Protein AF-A0A969Y039-F1 (afdb_monomer)

Secondary structure (DSSP, 8-state):
-B----BSSSB--SSSSSSB--SHHHHHHHHHHHHT----S---HHHHHHHHHHTS-SS-SS--EEEEEESS---SSS-S-HHHHHHHHHHH-TT--EEEEEEESSSS-HHHHHHHHHHTT--EEEE-TTS-HHHHHHHHHHHHS-EEEEEEEEEETTTT-EEEESSS---EETT-----EEE-S-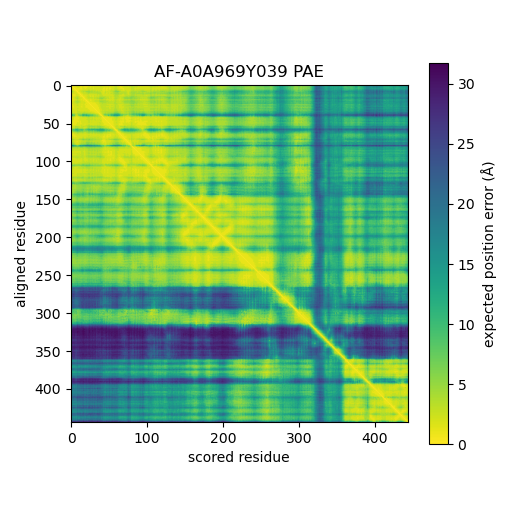-EEEEEEEEEEETTEEEEEEEEEEE-S----GGGTTHHHHHHHHHHHHHHHHHHHH---HHHHHHHHHHHHHHT---TTTGGGT-TTS-TT-HHHHHHHHHHHIIIIIS--SHHHHHHHHHHHHHHHH--S------SPPPS---SS--SB-SSS-B----SHHHHHHT-----TTEEEETTEEEEEETTEEE-GGGTT--TT-GGGTPEEEETTSHHHHHHHHHS-HHHHHHHHTPPTT-EEEEEETTEEEEEEPP-

Sequence (444 aa):
RFNVVPFSSSVHAMFTDPLVAADAEHTARAAELVRQLQAGGGTNIAGALREALSRLPRESKRPAYVVFMTDGLPTAGETTETDKLVKLSTEANAAGARLMALGVGYDVNTRLLDLLSQTHRGLSEYVKPNESLEAKVSGLYAKIRNPIMTDIAVTLEGAGLNRLYPDQIGDLFDGGQIVLVGRYTAGGQFTLRITGTCQGEKRVFEYPVRLDARSDDAGRAYLPRVWAMRRVGWLMDQIALHGENDELTDELVALSKAYGIMTPYTSFLADETVDLGDKEALVVRGRHSVDRGLSAETGWRGQQNAAVRQELRYAARAPSGMYGPMPSTAPEGAGMYGPGNTVIGGLDLDAYESGQGQVVAGVRTIANQTMYRRGNQWFTPDLAEVKADDASANVVTVRQFDDRYFALIRRNNTAFNALLASQQAGEELLVKLEGQVYRILPAE

Mean predicted aligned error: 11.32 Å

Radius of gyration: 25.59 Å; Cα contacts (8 Å, |Δi|>4): 742; chains: 1; bounding box: 65×51×76 Å

Structure (mmCIF, N/CA/C/O backbone):
data_AF-A0A969Y039-F1
#
_entry.id   AF-A0A969Y039-F1
#
loop_
_atom_site.group_PDB
_atom_site.id
_atom_site.type_symbol
_atom_site.label_atom_id
_atom_site.label_alt_id
_atom_site.label_comp_id
_atom_site.label_asym_id
_atom_site.label_entity_id
_atom_site.label_seq_id
_atom_site.pdbx_PDB_ins_code
_atom_site.Cartn_x
_atom_site.Cartn_y
_atom_site.Cartn_z
_atom_site.occupancy
_atom_site.B_iso_or_equiv
_atom_site.auth_seq_id
_atom_site.auth_comp_id
_atom_site.auth_asym_id
_atom_site.auth_atom_id
_atom_site.pdbx_PDB_model_num
ATOM 1 N N . ARG A 1 1 ? -23.558 0.857 15.295 1.00 90.31 1 ARG A N 1
ATOM 2 C CA . ARG A 1 1 ? -23.110 1.065 16.687 1.00 90.31 1 ARG A CA 1
ATOM 3 C C . ARG A 1 1 ? -21.786 1.791 16.628 1.00 90.31 1 ARG A C 1
ATOM 5 O O . ARG A 1 1 ? -21.057 1.528 15.679 1.00 90.31 1 ARG A O 1
ATOM 12 N N . PHE A 1 2 ? -21.499 2.674 17.570 1.00 94.00 2 PHE A N 1
ATOM 13 C CA . PHE A 1 2 ? -20.287 3.486 17.536 1.00 94.00 2 PHE A CA 1
ATOM 14 C C . PHE A 1 2 ? -19.885 3.938 18.942 1.00 94.00 2 PHE A C 1
ATOM 16 O O . PHE A 1 2 ? -20.659 3.795 19.885 1.00 94.00 2 PHE A O 1
ATOM 23 N N . ASN A 1 3 ? -18.677 4.474 19.061 1.00 95.56 3 ASN A N 1
ATOM 24 C CA . ASN A 1 3 ? -18.218 5.286 20.182 1.00 95.56 3 ASN A CA 1
ATOM 25 C C . ASN A 1 3 ? -17.182 6.275 19.625 1.00 95.56 3 ASN A C 1
ATOM 27 O O . ASN A 1 3 ? -16.660 6.064 18.529 1.00 95.56 3 ASN A O 1
ATOM 31 N N . VAL A 1 4 ? -16.909 7.350 20.354 1.00 95.94 4 VAL A N 1
ATOM 32 C CA . VAL A 1 4 ? -15.924 8.367 19.982 1.00 95.94 4 VAL A CA 1
ATOM 33 C C . VAL A 1 4 ? -14.953 8.506 21.144 1.00 95.94 4 VAL A C 1
ATOM 35 O O . VAL A 1 4 ? -15.372 8.654 22.291 1.00 95.94 4 VAL A O 1
ATOM 38 N N . VAL A 1 5 ? -13.659 8.434 20.845 1.00 96.31 5 VAL A N 1
ATOM 39 C CA . VAL A 1 5 ? -12.585 8.526 21.839 1.00 96.31 5 VAL A CA 1
ATOM 40 C C . VAL A 1 5 ? -11.742 9.760 21.519 1.00 96.31 5 VAL A C 1
ATOM 42 O O . VAL A 1 5 ? -10.785 9.654 20.751 1.00 96.31 5 VAL A O 1
ATOM 45 N N . PRO A 1 6 ? -12.102 10.947 22.042 1.00 95.25 6 PRO A N 1
ATOM 46 C CA . PRO A 1 6 ? -11.203 12.089 22.011 1.00 95.25 6 PRO A CA 1
ATOM 47 C C . PRO A 1 6 ? -9.959 11.786 22.850 1.00 95.25 6 PRO A C 1
ATOM 49 O O . PRO A 1 6 ? -10.033 11.135 23.899 1.00 95.25 6 PRO A O 1
ATOM 52 N N . PHE A 1 7 ? -8.812 12.272 22.392 1.00 95.00 7 PHE A N 1
ATOM 53 C CA . PHE A 1 7 ? -7.555 12.085 23.095 1.00 95.00 7 PHE A CA 1
ATOM 54 C C . PHE A 1 7 ? -6.685 13.336 23.028 1.00 95.00 7 PHE A C 1
ATOM 56 O O . PHE A 1 7 ? -6.648 14.040 22.024 1.00 95.00 7 PHE A O 1
ATOM 63 N N . SER A 1 8 ? -5.981 13.578 24.127 1.00 94.12 8 SER A N 1
ATOM 64 C CA . SER A 1 8 ? -4.852 14.496 24.233 1.00 94.12 8 SER A CA 1
ATOM 65 C C . SER A 1 8 ? -3.810 13.858 25.159 1.00 94.12 8 SER A C 1
ATOM 67 O O . SER A 1 8 ? -3.472 12.694 24.959 1.00 94.12 8 SER A O 1
ATOM 69 N N . SER A 1 9 ? -3.343 14.526 26.222 1.00 92.44 9 SER A N 1
ATOM 70 C CA . SER A 1 9 ? -2.638 13.847 27.324 1.00 92.44 9 SER A CA 1
ATOM 71 C C . SER A 1 9 ? -3.539 12.823 28.021 1.00 92.44 9 SER A C 1
ATOM 73 O O . SER A 1 9 ? -3.065 11.792 28.503 1.00 92.44 9 SER A O 1
ATOM 75 N N . SER A 1 10 ? -4.841 13.118 28.072 1.00 90.62 10 SER A N 1
ATOM 76 C CA . SER A 1 10 ? -5.870 12.262 28.657 1.00 90.62 10 SER A CA 1
ATOM 77 C C . SER A 1 10 ? -6.700 11.586 27.569 1.00 90.62 10 SER A C 1
ATOM 79 O O . SER A 1 10 ? -6.850 12.130 26.476 1.00 90.62 10 SER A O 1
ATOM 81 N N . VAL A 1 11 ? -7.236 10.402 27.863 1.00 94.31 11 VAL A N 1
ATOM 82 C CA . VAL A 1 11 ? -7.994 9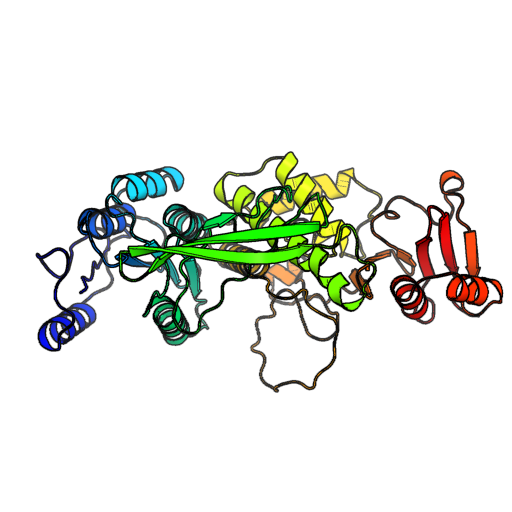.592 26.905 1.00 94.31 11 VAL A CA 1
ATOM 83 C C . VAL A 1 11 ? -9.262 9.109 27.584 1.00 94.31 11 VAL A C 1
ATOM 85 O O . VAL A 1 11 ? -9.184 8.366 28.560 1.00 94.31 11 VAL A O 1
ATOM 88 N N . HIS A 1 12 ? -10.418 9.530 27.075 1.00 90.50 12 HIS A N 1
ATOM 89 C CA . HIS A 1 12 ? -11.710 9.158 27.644 1.00 90.50 12 HIS A CA 1
ATOM 90 C C . HIS A 1 12 ? -12.734 8.954 26.532 1.00 90.50 12 HIS A C 1
ATOM 92 O O . HIS A 1 12 ? -12.980 9.857 25.737 1.00 90.50 12 HIS A O 1
ATOM 98 N N . ALA A 1 13 ? -13.356 7.776 26.487 1.00 94.25 13 ALA A N 1
ATOM 99 C CA . ALA A 1 13 ? -14.477 7.532 25.589 1.00 94.25 13 ALA A CA 1
ATOM 100 C C . ALA A 1 13 ? -15.685 8.408 25.966 1.00 94.25 13 ALA A C 1
ATOM 102 O O . ALA A 1 13 ? -15.996 8.573 27.147 1.00 94.25 13 ALA A O 1
ATOM 103 N N . MET A 1 14 ? -16.398 8.927 24.964 1.00 94.94 14 MET A N 1
ATOM 104 C CA . MET A 1 14 ? -17.589 9.763 25.171 1.00 94.94 14 MET A CA 1
ATOM 105 C C . MET A 1 14 ? -18.755 8.996 25.804 1.00 94.94 14 MET A C 1
ATOM 107 O O . MET A 1 14 ? -19.595 9.589 26.482 1.00 94.94 14 MET A O 1
ATOM 111 N N . PHE A 1 15 ? -18.808 7.680 25.591 1.00 95.69 15 PHE A N 1
ATOM 112 C CA . PHE A 1 15 ? -19.816 6.800 26.172 1.00 95.69 15 PHE A CA 1
ATOM 113 C C . PHE A 1 15 ? -19.171 5.750 27.080 1.00 95.69 15 PHE A C 1
ATOM 115 O O . PHE A 1 15 ? -18.123 5.182 26.757 1.00 95.69 15 PHE A O 1
ATOM 122 N N . THR A 1 16 ? -19.824 5.473 28.212 1.00 91.44 16 THR A N 1
ATOM 123 C CA . THR A 1 16 ? -19.418 4.426 29.161 1.00 91.44 16 THR A CA 1
ATOM 124 C C . THR A 1 16 ? -19.506 3.047 28.529 1.00 91.44 16 THR A C 1
ATOM 126 O O . THR A 1 16 ? -18.562 2.268 28.649 1.00 91.44 16 THR A O 1
ATOM 129 N N . ASP A 1 17 ? -20.593 2.781 27.806 1.00 91.56 17 ASP A N 1
ATOM 130 C CA . ASP A 1 17 ? -20.758 1.539 27.064 1.00 91.56 17 ASP A CA 1
ATOM 131 C C . ASP A 1 17 ? -19.723 1.448 25.939 1.00 91.56 17 ASP A C 1
ATOM 133 O O . ASP A 1 17 ? -19.419 2.457 25.294 1.00 91.56 17 ASP A O 1
ATOM 137 N N . PRO A 1 18 ? -19.186 0.250 25.643 1.00 89.75 18 PRO A N 1
ATOM 138 C CA . PRO A 1 18 ? -18.159 0.115 24.622 1.00 89.75 18 PRO A CA 1
ATOM 139 C C . PRO A 1 18 ? -18.594 0.630 23.249 1.00 89.75 18 PRO A C 1
ATOM 141 O O . PRO A 1 18 ? -17.830 1.328 22.587 1.00 89.75 18 PRO A O 1
ATOM 144 N N . LEU A 1 19 ? -19.835 0.332 22.848 1.00 93.31 19 LEU A N 1
ATOM 145 C CA . LEU A 1 19 ? -20.461 0.837 21.630 1.00 93.31 19 LEU A CA 1
ATOM 146 C C . LEU A 1 19 ? -21.957 1.082 21.864 1.00 93.31 19 LEU A C 1
ATOM 148 O O . LEU A 1 19 ? -22.679 0.154 22.229 1.00 93.31 19 LEU A O 1
ATOM 152 N N . VAL A 1 20 ? -22.433 2.281 21.540 1.00 95.19 20 VAL A N 1
ATOM 153 C CA . VAL A 1 20 ? -23.855 2.659 21.601 1.00 95.19 20 VAL A CA 1
ATOM 154 C C . VAL A 1 20 ? -24.547 2.495 20.245 1.00 95.19 20 VAL A C 1
ATOM 156 O O . VAL A 1 20 ? -23.897 2.285 19.211 1.00 95.19 20 VAL A O 1
ATOM 159 N N . ALA A 1 21 ? -25.880 2.539 20.220 1.00 94.56 21 ALA A N 1
ATOM 160 C CA . ALA A 1 21 ? -26.653 2.539 18.979 1.00 94.56 21 ALA A CA 1
ATOM 161 C C . ALA A 1 21 ? -26.386 3.816 18.157 1.00 94.56 21 ALA A C 1
ATOM 163 O O . ALA A 1 21 ? -26.021 4.852 18.692 1.00 94.56 21 ALA A O 1
ATOM 164 N N . ALA A 1 22 ? -26.520 3.725 16.831 1.00 92.75 22 ALA A N 1
ATOM 165 C CA . ALA A 1 22 ? -26.349 4.870 15.928 1.00 92.75 22 ALA A CA 1
ATOM 166 C C . ALA A 1 22 ? -27.712 5.512 15.612 1.00 92.75 22 ALA A C 1
ATOM 168 O O . ALA A 1 22 ? -28.094 5.617 14.450 1.00 92.75 22 ALA A O 1
ATOM 169 N N . ASP A 1 23 ? -28.475 5.834 16.655 1.00 96.38 23 ASP A N 1
ATOM 170 C CA . ASP A 1 23 ? -29.781 6.494 16.562 1.00 96.38 23 ASP A CA 1
ATOM 171 C C . ASP A 1 23 ? -29.649 8.024 16.682 1.00 96.38 23 ASP A C 1
ATOM 173 O O . ASP A 1 23 ? -28.561 8.556 16.921 1.00 96.38 23 ASP A O 1
ATOM 177 N N . ALA A 1 24 ? -30.757 8.741 16.478 1.00 97.12 24 ALA A N 1
ATOM 178 C CA . ALA A 1 24 ? -30.785 10.204 16.477 1.00 97.12 24 ALA A CA 1
ATOM 179 C C . ALA A 1 24 ? -30.342 10.816 17.820 1.00 97.12 24 ALA A C 1
ATOM 181 O O . ALA A 1 24 ? -29.720 11.874 17.832 1.00 97.12 24 ALA A O 1
ATOM 182 N N . GLU A 1 25 ? -30.619 10.146 18.940 1.00 96.75 25 GLU A N 1
ATOM 183 C CA . GLU A 1 25 ? -30.270 10.631 20.276 1.00 96.75 25 GLU A CA 1
ATOM 184 C C . GLU A 1 25 ? -28.758 10.547 20.515 1.00 96.75 25 GLU A C 1
ATOM 186 O O . GLU A 1 25 ? -28.108 11.558 20.801 1.00 96.75 25 GLU A O 1
ATOM 191 N N . HIS A 1 26 ? -28.170 9.361 20.335 1.00 97.25 26 HIS A N 1
ATOM 192 C CA . HIS A 1 26 ? -26.740 9.149 20.554 1.00 97.25 26 HIS A CA 1
ATOM 193 C C . HIS A 1 26 ? -25.890 9.940 19.557 1.00 97.25 26 HIS A C 1
ATOM 195 O O . HIS A 1 26 ? -24.839 10.467 19.927 1.00 97.25 26 HIS A O 1
ATOM 201 N N . THR A 1 27 ? -26.338 10.060 18.302 1.00 96.44 27 THR A N 1
ATOM 202 C CA . THR A 1 27 ? -25.623 10.844 17.280 1.00 96.44 27 THR A CA 1
ATOM 203 C C . THR A 1 27 ? -25.664 12.342 17.573 1.00 96.44 27 THR A C 1
ATOM 205 O O . THR A 1 27 ? -24.618 12.989 17.505 1.00 96.44 27 THR A O 1
ATOM 208 N N . ALA A 1 28 ? -26.814 12.893 17.978 1.00 96.81 28 ALA A N 1
ATOM 209 C CA . ALA A 1 28 ? -26.915 14.293 18.387 1.00 96.81 28 ALA A CA 1
ATOM 210 C C . ALA A 1 28 ? -26.047 14.591 19.619 1.00 96.81 28 ALA A C 1
ATOM 212 O O . ALA A 1 28 ? -25.330 15.593 19.642 1.00 96.81 28 ALA A O 1
ATOM 213 N N . ARG A 1 29 ? -26.047 13.690 20.612 1.00 96.38 29 ARG A N 1
ATOM 214 C CA . ARG A 1 29 ? -25.214 13.818 21.814 1.00 96.38 29 ARG A CA 1
ATOM 215 C C . ARG A 1 29 ? -23.721 13.774 21.491 1.00 96.38 29 ARG A C 1
ATOM 217 O O . ARG A 1 29 ? -22.973 14.604 21.997 1.00 96.38 29 ARG A O 1
ATOM 224 N N . ALA A 1 30 ? -23.285 12.844 20.642 1.00 96.12 30 ALA A N 1
ATOM 225 C CA . ALA A 1 30 ? -21.892 12.775 20.207 1.00 96.12 30 ALA A CA 1
ATOM 226 C C . ALA A 1 30 ? -21.472 14.043 19.448 1.00 96.12 30 ALA A C 1
ATOM 228 O O . ALA A 1 30 ? -20.405 14.584 19.717 1.00 96.12 30 ALA A O 1
ATOM 229 N N . ALA A 1 31 ? -22.318 14.552 18.545 1.00 95.94 31 ALA A N 1
ATOM 230 C CA . ALA A 1 31 ? -22.035 15.779 17.803 1.00 95.94 31 ALA A CA 1
ATOM 231 C C . ALA A 1 31 ? -21.883 16.995 18.730 1.00 95.94 31 ALA A C 1
ATOM 233 O O . ALA A 1 31 ? -20.992 17.813 18.520 1.00 95.94 31 ALA A O 1
ATOM 234 N N . GLU A 1 32 ? -22.717 17.101 19.766 1.00 95.81 32 GLU A N 1
ATOM 235 C CA . GLU A 1 32 ? -22.596 18.169 20.759 1.00 95.81 32 GLU A CA 1
ATOM 236 C C . GLU A 1 32 ? -21.299 18.060 21.567 1.00 95.81 32 GLU A C 1
ATOM 238 O O . GLU A 1 32 ? -20.577 19.044 21.697 1.00 95.81 32 GLU A O 1
ATOM 243 N N . LEU A 1 33 ? -20.942 16.856 22.026 1.00 93.62 33 LEU A N 1
ATOM 244 C CA . LEU A 1 33 ? -19.671 16.628 22.720 1.00 93.62 33 LEU A CA 1
ATOM 245 C C . LEU A 1 33 ? -18.465 16.966 21.836 1.00 93.62 33 LEU A C 1
ATOM 247 O O . LEU A 1 33 ? -17.505 17.553 22.323 1.00 93.62 33 LEU A O 1
ATOM 251 N N . VAL A 1 34 ? -18.521 16.647 20.538 1.00 94.19 34 VAL A N 1
ATOM 252 C CA . VAL A 1 34 ? -17.470 17.008 19.574 1.00 94.19 34 VAL A CA 1
ATOM 253 C C . VAL A 1 34 ? -17.330 18.528 19.438 1.00 94.19 34 VAL A C 1
ATOM 255 O O . VAL A 1 34 ? -16.206 19.020 19.433 1.00 94.19 34 VAL A O 1
ATOM 258 N N . ARG A 1 35 ? -18.433 19.292 19.382 1.00 94.31 35 ARG A N 1
ATOM 259 C CA . ARG A 1 35 ? -18.383 20.771 19.310 1.00 94.31 35 ARG A CA 1
ATOM 260 C C . ARG A 1 35 ? -17.750 21.414 20.543 1.00 94.31 35 ARG A C 1
ATOM 262 O O . ARG A 1 35 ? -17.242 22.526 20.451 1.00 94.31 35 ARG A O 1
ATOM 269 N N . GLN A 1 36 ? -17.813 20.734 21.682 1.00 93.12 36 GLN A N 1
ATOM 270 C CA . GLN A 1 36 ? -17.261 21.206 22.950 1.00 93.12 36 GLN A CA 1
ATOM 271 C C . GLN A 1 36 ? -15.791 20.811 23.147 1.00 93.12 36 GLN A C 1
ATOM 273 O O . GLN A 1 36 ? -15.183 21.233 24.131 1.00 93.12 36 GLN A O 1
ATOM 278 N N . LEU A 1 37 ? -15.206 20.016 22.241 1.00 91.62 37 LEU A N 1
ATOM 279 C CA . LEU A 1 37 ? -13.791 19.667 22.316 1.00 91.62 37 LEU A CA 1
ATOM 280 C C . LEU A 1 37 ? -12.934 20.924 22.165 1.00 91.62 37 LEU A C 1
ATOM 282 O O . LEU A 1 37 ? -13.084 21.701 21.224 1.00 91.62 37 LEU A O 1
ATOM 286 N N . GLN A 1 38 ? -12.004 21.094 23.098 1.00 87.56 38 GLN A N 1
ATOM 287 C CA . GLN A 1 38 ? -11.005 22.152 23.062 1.00 87.56 38 GLN A CA 1
ATOM 288 C C . GLN A 1 38 ? -9.629 21.532 22.858 1.00 87.56 38 GLN A C 1
ATOM 290 O O . GLN A 1 38 ? -9.290 20.530 23.491 1.00 87.56 38 GLN A O 1
ATOM 295 N N . ALA A 1 39 ? -8.838 22.138 21.976 1.00 85.44 39 ALA A N 1
ATOM 296 C CA . ALA A 1 39 ? -7.453 21.741 21.783 1.00 85.44 39 ALA A CA 1
ATOM 297 C C . ALA A 1 39 ? -6.634 22.071 23.043 1.00 85.44 39 ALA A C 1
ATOM 299 O O . ALA A 1 39 ? -6.708 23.182 23.569 1.00 85.44 39 ALA A O 1
ATOM 300 N N . GLY A 1 40 ? -5.851 21.106 23.526 1.00 82.38 40 GLY A N 1
ATOM 301 C CA . GLY A 1 40 ? -4.974 21.292 24.680 1.00 82.38 40 GLY A CA 1
ATOM 302 C C . GLY A 1 40 ? -4.392 19.982 25.213 1.00 82.38 40 GLY A C 1
ATOM 303 O O . GLY A 1 40 ? -4.996 18.918 25.084 1.00 82.38 40 GLY A O 1
ATOM 304 N N . GLY A 1 41 ? -3.222 20.070 25.848 1.00 89.00 41 GLY A N 1
ATOM 305 C CA . GLY A 1 41 ? -2.442 18.911 26.297 1.00 89.00 41 GLY A CA 1
ATOM 306 C C . GLY A 1 41 ? -1.465 18.405 25.229 1.00 89.00 41 GLY A C 1
ATOM 307 O O . GLY A 1 41 ? -1.140 19.125 24.292 1.00 89.00 41 GLY A O 1
ATOM 308 N N . GLY A 1 42 ? -0.965 17.183 25.414 1.00 92.69 42 GLY A N 1
ATOM 309 C CA . GLY A 1 42 ? -0.144 16.459 24.441 1.00 92.69 42 GLY A CA 1
ATOM 310 C C . GLY A 1 42 ? -0.970 15.477 23.612 1.00 92.69 42 GLY A C 1
ATOM 311 O O . GLY A 1 42 ? -2.191 15.565 23.566 1.00 92.69 42 GLY A O 1
ATOM 312 N N . THR A 1 43 ? -0.303 14.496 23.013 1.00 94.06 43 THR A N 1
ATOM 313 C CA . THR A 1 43 ? -0.887 13.553 22.050 1.00 94.06 43 THR A CA 1
ATOM 314 C C . THR A 1 43 ? -0.606 12.122 22.506 1.00 94.06 43 THR A C 1
ATOM 316 O O . THR A 1 43 ? 0.474 11.583 22.259 1.00 94.06 43 THR A O 1
ATOM 319 N N . ASN A 1 44 ? -1.555 11.497 23.209 1.00 95.69 44 ASN A N 1
ATOM 320 C CA . ASN A 1 44 ? -1.418 10.144 23.757 1.00 95.69 44 ASN A CA 1
ATOM 321 C C . ASN A 1 44 ? -1.987 9.074 22.815 1.00 95.69 44 ASN A C 1
ATOM 323 O O . ASN A 1 44 ? -3.043 8.488 23.071 1.00 95.69 44 ASN A O 1
ATOM 327 N N . ILE A 1 45 ? -1.264 8.810 21.723 1.00 96.19 45 ILE A N 1
ATOM 328 C CA . ILE A 1 45 ? -1.658 7.825 20.700 1.00 96.19 45 ILE A CA 1
ATOM 329 C C . ILE A 1 45 ? -1.797 6.421 21.307 1.00 96.19 45 ILE A C 1
ATOM 331 O O . ILE A 1 45 ? -2.790 5.739 21.062 1.00 96.19 45 ILE A O 1
ATOM 335 N N . ALA A 1 46 ? -0.843 5.998 22.143 1.00 95.44 46 ALA A N 1
ATOM 336 C CA . ALA A 1 46 ? -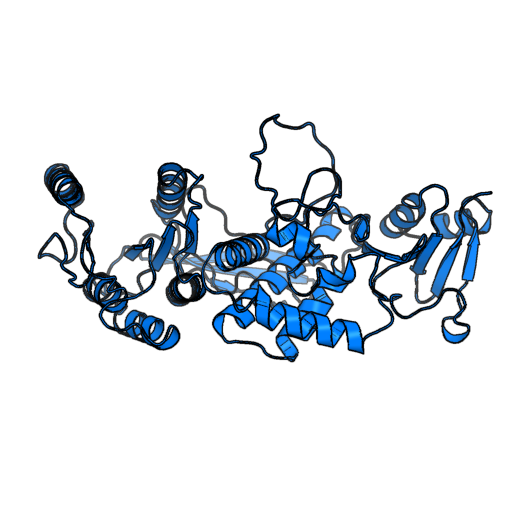0.865 4.680 22.783 1.00 95.44 46 ALA A CA 1
ATOM 337 C C . ALA A 1 46 ? -2.138 4.462 23.610 1.00 95.44 46 ALA A C 1
ATOM 339 O O . ALA A 1 46 ? -2.803 3.429 23.503 1.00 95.44 46 ALA A O 1
ATOM 340 N N . GLY A 1 47 ? -2.483 5.457 24.432 1.00 96.00 47 GLY A N 1
ATOM 341 C CA . GLY A 1 47 ? -3.684 5.446 25.253 1.00 96.00 47 GLY A CA 1
ATOM 342 C C . GLY A 1 47 ? -4.948 5.419 24.402 1.00 96.00 47 GLY A C 1
ATOM 343 O O . GLY A 1 47 ? -5.830 4.611 24.681 1.00 96.00 47 GLY A O 1
ATOM 344 N N . ALA A 1 48 ? -5.009 6.241 23.349 1.00 96.50 48 ALA A N 1
ATOM 345 C CA . ALA A 1 48 ? -6.146 6.317 22.432 1.00 96.50 48 ALA A CA 1
ATOM 346 C C . ALA A 1 48 ? -6.412 4.980 21.734 1.00 96.50 48 ALA A C 1
ATOM 348 O O . ALA A 1 48 ? -7.538 4.481 21.754 1.00 96.50 48 ALA A O 1
ATOM 349 N N . LEU A 1 49 ? -5.365 4.362 21.181 1.00 96.81 49 LEU A N 1
ATOM 350 C CA . LEU A 1 49 ? -5.458 3.062 20.522 1.00 96.81 49 LEU A CA 1
ATOM 351 C C . LEU A 1 49 ? -5.878 1.969 21.500 1.00 96.81 49 LEU A C 1
ATOM 353 O O . LEU A 1 49 ? -6.779 1.191 21.195 1.00 96.81 49 LEU A O 1
ATOM 357 N N . ARG A 1 50 ? -5.278 1.929 22.695 1.00 96.25 50 ARG A N 1
ATOM 358 C CA . ARG A 1 50 ? -5.652 0.959 23.729 1.00 96.25 50 ARG A CA 1
ATOM 359 C C . ARG A 1 50 ? -7.114 1.112 24.141 1.00 96.25 50 ARG A C 1
ATOM 361 O O . ARG A 1 50 ? -7.820 0.109 24.211 1.00 96.25 50 ARG A O 1
ATOM 368 N N . GLU A 1 51 ? -7.570 2.335 24.395 1.00 96.31 51 GLU A N 1
ATOM 369 C CA . GLU A 1 51 ? -8.953 2.619 24.793 1.00 96.31 51 GLU A CA 1
ATOM 370 C C . GLU A 1 51 ? -9.945 2.223 23.692 1.00 96.31 51 GLU A C 1
ATOM 372 O O . GLU A 1 51 ? -10.938 1.551 23.963 1.00 96.31 51 GLU A O 1
ATOM 377 N N . ALA A 1 52 ? -9.657 2.580 22.438 1.00 96.25 52 ALA A N 1
ATOM 378 C CA . ALA A 1 52 ? -10.521 2.259 21.309 1.00 96.25 52 ALA A CA 1
ATOM 379 C C . ALA A 1 52 ? -10.570 0.750 21.016 1.00 96.25 52 ALA A C 1
ATOM 381 O O . ALA A 1 52 ? -11.653 0.202 20.823 1.00 96.25 52 ALA A O 1
ATOM 382 N N . LEU A 1 53 ? -9.419 0.069 20.988 1.00 96.12 53 LEU A N 1
ATOM 383 C CA . LEU A 1 53 ? -9.316 -1.333 20.566 1.00 96.12 53 LEU A CA 1
ATOM 384 C C . LEU A 1 53 ? -9.789 -2.311 21.647 1.00 96.12 53 LEU A C 1
ATOM 386 O O . LEU A 1 53 ? -10.534 -3.242 21.341 1.00 96.12 53 LEU A O 1
ATOM 390 N N . SER A 1 54 ? -9.419 -2.084 22.913 1.00 94.31 54 SER A N 1
ATOM 391 C CA . SER A 1 54 ? -9.742 -3.009 24.014 1.00 94.31 54 SER A CA 1
ATOM 392 C C . SER A 1 54 ? -11.232 -3.059 24.360 1.00 94.31 54 SER A C 1
ATOM 394 O O . SER A 1 54 ? -11.714 -4.054 24.901 1.00 94.31 54 SER A O 1
ATOM 396 N N . ARG A 1 55 ? -11.974 -2.001 24.018 1.00 91.06 55 ARG A N 1
ATOM 397 C CA . ARG A 1 55 ? -13.423 -1.917 24.215 1.00 91.06 55 ARG A CA 1
ATOM 398 C C . ARG A 1 55 ? -14.216 -2.701 23.172 1.00 91.06 55 ARG A C 1
ATOM 400 O O . ARG A 1 55 ? -15.388 -3.001 23.391 1.00 91.06 55 ARG A O 1
ATOM 407 N N . LEU A 1 56 ? -13.630 -3.034 22.026 1.00 93.06 56 LEU A N 1
ATOM 408 C CA . LEU A 1 56 ? -14.384 -3.683 20.959 1.00 93.06 56 LEU A CA 1
ATOM 409 C C . LEU A 1 56 ? -14.768 -5.123 21.345 1.00 93.06 56 LEU A C 1
ATOM 411 O O . LEU A 1 56 ? -13.964 -5.857 21.923 1.00 93.06 56 LEU A O 1
ATOM 415 N N . PRO A 1 57 ? -16.003 -5.557 21.031 1.00 88.69 57 PRO A N 1
ATOM 416 C CA . PRO A 1 57 ? -16.459 -6.898 21.370 1.00 88.69 57 PRO A CA 1
ATOM 417 C C . PRO A 1 57 ? -15.676 -7.948 20.576 1.00 88.69 57 PRO A C 1
ATOM 419 O O . PRO A 1 57 ? -15.616 -7.875 19.350 1.00 88.69 57 PRO A O 1
ATOM 422 N N . ARG A 1 58 ? -15.124 -8.947 21.277 1.00 84.81 58 ARG A N 1
ATOM 423 C CA . ARG A 1 58 ? -14.333 -10.037 20.672 1.00 84.81 58 ARG A CA 1
ATOM 424 C C . ARG A 1 58 ? -15.138 -10.899 19.705 1.00 84.81 58 ARG A C 1
ATOM 426 O O . ARG A 1 58 ? -14.633 -11.296 18.663 1.00 84.81 58 ARG A O 1
ATOM 433 N N . GLU A 1 59 ? -16.394 -11.169 20.043 1.00 79.69 59 GLU A N 1
ATOM 434 C CA . GLU A 1 59 ? -17.291 -11.978 19.224 1.00 79.69 59 GLU A CA 1
ATOM 435 C C . GLU A 1 59 ? -18.372 -11.091 18.614 1.00 79.69 59 GLU A C 1
ATOM 437 O O . GLU A 1 59 ? -19.240 -10.541 19.298 1.00 79.69 59 GLU A O 1
ATOM 442 N N . SER A 1 60 ? -18.307 -10.922 17.297 1.00 80.62 60 SER A N 1
ATOM 443 C CA . SER A 1 60 ? -19.267 -10.128 16.544 1.00 80.62 60 SER A CA 1
ATOM 444 C C . SER A 1 60 ? -19.441 -10.717 15.152 1.00 80.62 60 SER A C 1
ATOM 446 O O . SER A 1 60 ? -18.472 -10.972 14.447 1.00 80.62 60 SER A O 1
ATOM 448 N N . LYS A 1 61 ? -20.697 -10.856 14.708 1.00 79.75 61 LYS A N 1
ATOM 449 C CA . LYS A 1 61 ? -21.014 -11.174 13.301 1.00 79.75 61 LYS A CA 1
ATOM 450 C C . LYS A 1 61 ? -20.660 -10.033 12.343 1.00 79.75 61 LYS A C 1
ATOM 452 O O . LYS A 1 61 ? -20.730 -10.201 11.131 1.00 79.75 61 LYS A O 1
ATOM 457 N N . ARG A 1 62 ? -20.358 -8.848 12.884 1.00 80.31 62 ARG A N 1
ATOM 458 C CA . ARG A 1 62 ? -19.998 -7.655 12.121 1.00 80.31 62 ARG A CA 1
ATOM 459 C C . ARG A 1 62 ? -18.523 -7.328 12.326 1.00 80.31 62 ARG A C 1
ATOM 461 O O . ARG A 1 62 ? -18.102 -7.296 13.487 1.00 80.31 62 ARG A O 1
ATOM 468 N N . PRO A 1 63 ? -17.785 -7.014 11.253 1.00 84.12 63 PRO A N 1
ATOM 469 C CA . PRO A 1 63 ? -16.437 -6.481 11.376 1.00 84.12 63 PRO A CA 1
ATOM 470 C C . PRO A 1 63 ? -16.416 -5.207 12.231 1.00 84.12 63 PRO A C 1
ATOM 472 O O . PRO A 1 63 ? -17.339 -4.391 12.174 1.00 84.12 63 PRO A O 1
ATOM 475 N N . ALA A 1 64 ? -15.359 -5.049 13.026 1.00 90.00 64 ALA A N 1
ATOM 476 C CA . ALA A 1 64 ? -15.096 -3.831 13.778 1.00 90.00 64 ALA A CA 1
ATOM 477 C C . ALA A 1 64 ? -14.068 -2.968 13.037 1.00 90.00 64 ALA A C 1
ATOM 479 O O . ALA A 1 64 ? -13.107 -3.494 12.470 1.00 90.00 64 ALA A O 1
ATOM 480 N N . TYR A 1 65 ? -14.277 -1.654 13.063 1.00 90.25 65 TYR A N 1
ATOM 481 C CA . TYR A 1 65 ? -13.396 -0.661 12.455 1.00 90.25 65 TYR A CA 1
ATOM 482 C C . TYR A 1 65 ? -13.097 0.429 13.481 1.00 90.25 65 TYR A C 1
ATOM 484 O O . TYR A 1 65 ? -14.003 0.908 14.164 1.00 90.25 65 TYR A O 1
ATOM 492 N N . VAL A 1 66 ? -11.835 0.825 13.553 1.00 94.56 66 VAL A N 1
ATOM 493 C CA . VAL A 1 66 ? -11.340 2.000 14.258 1.00 94.56 66 VAL A CA 1
ATOM 494 C C . VAL A 1 66 ? -10.875 2.980 13.195 1.00 94.56 66 VAL A C 1
ATOM 496 O O . VAL A 1 66 ? -9.987 2.664 12.409 1.00 94.56 66 VAL A O 1
ATOM 499 N N . VAL A 1 67 ? -11.486 4.161 13.163 1.00 93.75 67 VAL A N 1
ATOM 500 C CA . VAL A 1 67 ? -10.977 5.290 12.382 1.00 93.75 67 VAL A CA 1
ATOM 501 C C . VAL A 1 67 ? -10.147 6.134 13.338 1.00 93.75 67 VAL A C 1
ATOM 503 O O . VAL A 1 67 ? -10.686 6.723 14.273 1.00 93.75 67 VAL A O 1
ATOM 506 N N . PHE A 1 68 ? -8.835 6.117 13.145 1.00 95.62 68 PHE A N 1
ATOM 507 C CA . PHE A 1 68 ? -7.871 6.847 13.952 1.00 95.62 68 PHE A CA 1
ATOM 508 C C . PHE A 1 68 ? -7.438 8.101 13.198 1.00 95.62 68 PHE A C 1
ATOM 510 O O . PHE A 1 68 ? -7.017 8.004 12.051 1.00 95.62 68 PHE A O 1
ATOM 517 N N . MET A 1 69 ? -7.534 9.268 13.830 1.00 94.38 69 MET A N 1
ATOM 518 C CA . MET A 1 69 ? -7.171 10.547 13.223 1.00 94.38 69 MET A CA 1
ATOM 519 C C . MET A 1 69 ? -6.204 11.292 14.137 1.00 94.38 69 MET A C 1
ATOM 521 O O . MET A 1 69 ? -6.444 11.367 15.341 1.00 94.38 69 MET A O 1
ATOM 525 N N . THR A 1 70 ? -5.125 11.828 13.568 1.00 93.81 70 THR A N 1
ATOM 526 C CA . THR A 1 70 ? -4.137 12.645 14.283 1.00 93.81 70 THR A CA 1
ATOM 527 C C . THR A 1 70 ? -3.555 13.702 13.354 1.00 93.81 70 THR A C 1
ATOM 529 O O . THR A 1 70 ? -3.388 13.459 12.158 1.00 93.81 70 THR A O 1
ATOM 532 N N . ASP A 1 71 ? -3.230 14.860 13.908 1.00 91.31 71 ASP A N 1
ATOM 533 C CA . ASP A 1 71 ? -2.489 15.943 13.259 1.00 91.31 71 ASP A CA 1
ATOM 534 C C . ASP A 1 71 ? -1.059 16.094 13.804 1.00 91.31 71 ASP A C 1
ATOM 536 O O . ASP A 1 71 ? -0.288 16.913 13.314 1.00 91.31 71 ASP A O 1
ATOM 540 N N . GLY A 1 72 ? -0.702 15.289 14.811 1.00 90.00 72 GLY A N 1
ATOM 541 C CA . GLY A 1 72 ? 0.547 15.428 15.548 1.00 90.00 72 GLY A CA 1
ATOM 542 C C . GLY A 1 72 ? 1.278 14.116 15.830 1.00 90.00 72 GLY A C 1
ATOM 543 O O . GLY A 1 72 ? 0.727 13.010 15.741 1.00 90.00 72 GLY A O 1
ATOM 544 N N . LEU A 1 73 ? 2.535 14.274 16.244 1.00 92.06 73 LEU A N 1
ATOM 545 C CA . LEU A 1 73 ? 3.391 13.225 16.796 1.00 92.06 73 LEU A CA 1
ATOM 546 C C . LEU A 1 73 ? 2.930 12.808 18.201 1.00 92.06 73 LEU A C 1
ATOM 548 O O . LEU A 1 73 ? 2.352 13.626 18.922 1.00 92.06 73 LEU A O 1
ATOM 552 N N . PRO A 1 74 ? 3.206 11.564 18.638 1.00 92.38 74 PRO A N 1
ATOM 553 C CA . PRO A 1 74 ? 2.953 11.160 20.015 1.00 92.38 74 PRO A CA 1
ATOM 554 C C . PRO A 1 74 ? 3.833 11.969 20.982 1.00 92.38 74 PRO A C 1
ATOM 556 O O . PRO A 1 74 ? 5.058 11.919 20.916 1.00 92.38 74 PRO A O 1
ATOM 559 N N . THR A 1 75 ? 3.208 12.706 21.902 1.00 93.19 75 THR A N 1
ATOM 560 C CA . THR A 1 75 ? 3.894 13.584 22.877 1.00 93.19 75 THR A CA 1
ATOM 561 C C . THR A 1 75 ? 3.489 13.321 24.329 1.00 93.19 75 THR A C 1
ATOM 563 O O . THR A 1 75 ? 4.037 13.927 25.247 1.00 93.19 75 THR A O 1
ATOM 566 N N . ALA A 1 76 ? 2.557 12.394 24.567 1.00 92.88 76 ALA A N 1
ATOM 567 C CA . ALA A 1 76 ? 2.161 11.947 25.897 1.00 92.88 76 ALA A CA 1
ATOM 568 C C . ALA A 1 76 ? 1.995 10.419 25.931 1.00 92.88 76 ALA A C 1
ATOM 570 O O . ALA A 1 76 ? 1.678 9.798 24.921 1.00 92.88 76 ALA A O 1
ATOM 571 N N . GLY A 1 77 ? 2.169 9.806 27.104 1.00 90.88 77 GLY A N 1
ATOM 572 C CA . GLY A 1 77 ? 2.153 8.346 27.228 1.00 90.88 77 GLY A CA 1
ATOM 573 C C . GLY A 1 77 ? 3.423 7.713 26.655 1.00 90.88 77 GLY A C 1
ATOM 574 O O . GLY A 1 77 ? 4.522 8.147 26.984 1.00 90.88 77 GLY A O 1
ATOM 575 N N . GLU A 1 78 ? 3.272 6.674 25.832 1.00 91.56 78 GLU A N 1
ATOM 576 C CA . GLU A 1 78 ? 4.393 6.095 25.083 1.00 91.56 78 GLU A CA 1
ATOM 577 C C . GLU A 1 78 ? 4.679 6.952 23.843 1.00 91.56 78 GLU A C 1
ATOM 579 O O . GLU A 1 78 ? 3.799 7.137 23.002 1.00 91.56 78 GLU A O 1
ATOM 584 N N . THR A 1 79 ? 5.902 7.470 23.745 1.00 86.81 79 THR A N 1
ATOM 585 C CA . THR A 1 79 ? 6.319 8.435 22.713 1.00 86.81 79 THR A CA 1
ATOM 586 C C . THR A 1 79 ? 7.603 8.033 21.995 1.00 86.81 79 THR A C 1
ATOM 588 O O . THR A 1 79 ? 7.984 8.693 21.033 1.00 86.81 79 THR A O 1
ATOM 591 N N . THR A 1 80 ? 8.289 6.986 22.464 1.00 70.44 80 THR A N 1
ATOM 592 C CA . THR A 1 80 ? 9.696 6.752 22.119 1.00 70.44 80 THR A CA 1
ATOM 593 C C . THR A 1 80 ? 9.918 5.762 20.983 1.00 70.44 80 THR A C 1
ATOM 595 O O . THR A 1 80 ? 10.838 5.971 20.199 1.00 70.44 80 THR A O 1
ATOM 598 N N . GLU A 1 81 ? 9.087 4.723 20.843 1.00 79.88 81 GLU A N 1
ATOM 599 C CA . GLU A 1 81 ? 9.300 3.690 19.818 1.00 79.88 81 GLU A CA 1
ATOM 600 C C . GLU A 1 81 ? 8.026 3.322 19.051 1.00 79.88 81 GLU A C 1
ATOM 602 O O . GLU A 1 81 ? 7.054 2.805 19.611 1.00 79.88 81 GLU A O 1
ATOM 607 N N . THR A 1 82 ? 8.070 3.520 17.732 1.00 85.00 82 THR A N 1
ATOM 608 C CA . THR A 1 82 ? 7.005 3.151 16.793 1.00 85.00 82 THR A CA 1
ATOM 609 C C . THR A 1 82 ? 6.615 1.675 16.915 1.00 85.00 82 THR A C 1
ATOM 611 O O . THR A 1 82 ? 5.433 1.356 17.046 1.00 85.00 82 THR A O 1
ATOM 614 N N . ASP A 1 83 ? 7.591 0.766 16.961 1.00 85.62 83 ASP A N 1
ATOM 615 C CA . ASP A 1 83 ? 7.334 -0.679 17.037 1.00 85.62 83 ASP A CA 1
ATOM 616 C C . ASP A 1 83 ? 6.668 -1.081 18.359 1.00 85.62 83 ASP A C 1
ATOM 618 O O . ASP A 1 83 ? 5.801 -1.959 18.402 1.00 85.62 83 ASP A O 1
ATOM 622 N N . LYS A 1 84 ? 6.997 -0.378 19.447 1.00 89.75 84 LYS A N 1
ATOM 623 C CA . LYS A 1 84 ? 6.356 -0.567 20.748 1.00 89.75 84 LYS A CA 1
ATOM 624 C C . LYS A 1 84 ? 4.902 -0.095 20.735 1.00 89.75 84 LYS A C 1
ATOM 626 O O . LYS A 1 84 ? 4.039 -0.806 21.248 1.00 89.75 84 LYS A O 1
ATOM 631 N N . LEU A 1 85 ? 4.604 1.051 20.118 1.00 92.38 85 LEU A N 1
ATOM 632 C CA . LEU A 1 85 ? 3.229 1.537 19.927 1.00 92.38 85 LEU A CA 1
ATOM 633 C C . LEU A 1 85 ? 2.383 0.544 19.122 1.00 92.38 85 LEU A C 1
ATOM 635 O O . LEU A 1 85 ? 1.256 0.224 19.509 1.00 92.38 85 LEU A O 1
ATOM 639 N N . VAL A 1 86 ? 2.945 0.016 18.035 1.00 91.69 86 VAL A N 1
ATOM 640 C CA . VAL A 1 86 ? 2.291 -0.995 17.197 1.00 91.69 86 VAL A CA 1
ATOM 641 C C . VAL A 1 86 ? 2.044 -2.266 18.003 1.00 91.69 86 VAL A C 1
ATOM 643 O O . VAL A 1 86 ? 0.911 -2.745 18.040 1.00 91.69 86 VAL A O 1
ATOM 646 N N . LYS A 1 87 ? 3.041 -2.765 18.741 1.00 92.44 87 LYS A N 1
ATOM 647 C CA . LYS A 1 87 ? 2.885 -3.927 19.625 1.00 92.44 87 LYS A CA 1
ATOM 648 C C . LYS A 1 87 ? 1.766 -3.731 20.653 1.00 92.44 87 LYS A C 1
ATOM 650 O O . LYS A 1 87 ? 0.901 -4.597 20.772 1.00 92.44 87 LYS A O 1
ATOM 655 N N . LEU A 1 88 ? 1.735 -2.588 21.340 1.00 93.88 88 LEU A N 1
ATOM 656 C CA . LEU A 1 88 ? 0.682 -2.258 22.309 1.00 93.88 88 LEU A CA 1
ATOM 657 C C . LEU A 1 88 ? -0.708 -2.237 21.658 1.00 93.88 88 LEU A C 1
ATOM 659 O O . LEU A 1 88 ? -1.682 -2.707 22.246 1.00 93.88 88 LEU A O 1
ATOM 663 N N . SER A 1 89 ? -0.810 -1.725 20.429 1.00 95.62 89 SER A N 1
ATOM 664 C CA . SER A 1 89 ? -2.069 -1.741 19.680 1.00 95.62 89 SER A CA 1
ATOM 665 C C . SER A 1 89 ? -2.512 -3.168 19.319 1.00 95.62 89 SER A C 1
ATOM 667 O O . SER A 1 89 ? -3.693 -3.489 19.432 1.00 95.62 89 SER A O 1
ATOM 669 N N . THR A 1 90 ? -1.578 -4.053 18.960 1.00 94.69 90 THR A N 1
ATOM 670 C CA . THR A 1 90 ? -1.838 -5.478 18.692 1.00 94.69 90 THR A CA 1
ATOM 671 C C . THR A 1 90 ? -2.323 -6.209 19.934 1.00 94.69 90 THR A C 1
ATOM 673 O O . THR A 1 90 ? -3.322 -6.920 19.870 1.00 94.69 90 THR A O 1
ATOM 676 N N . GLU A 1 91 ? -1.675 -5.987 21.078 1.00 95.00 91 GLU A N 1
ATOM 677 C CA . GLU A 1 91 ? -2.085 -6.559 22.366 1.00 95.00 91 GLU A CA 1
ATOM 678 C C . GLU A 1 91 ? -3.493 -6.099 22.780 1.00 95.00 91 GLU A C 1
ATOM 680 O O . GLU A 1 91 ? -4.269 -6.880 23.334 1.00 95.00 91 GLU A O 1
ATOM 685 N N . ALA A 1 92 ? -3.858 -4.849 22.471 1.00 95.75 92 ALA A N 1
ATOM 686 C CA . ALA A 1 92 ? -5.190 -4.316 22.745 1.00 95.75 92 ALA A CA 1
ATOM 687 C C . ALA A 1 92 ? -6.271 -4.830 21.773 1.00 95.75 92 ALA A C 1
ATOM 689 O O . ALA A 1 92 ? -7.445 -4.892 22.146 1.00 95.75 92 ALA A O 1
ATOM 690 N N . ASN A 1 93 ? -5.911 -5.207 20.542 1.00 95.62 93 ASN A N 1
ATOM 691 C CA . ASN A 1 93 ? -6.862 -5.556 19.484 1.00 95.62 93 ASN A CA 1
ATOM 692 C C . ASN A 1 93 ? -7.355 -7.012 19.537 1.00 95.62 93 ASN A C 1
ATOM 694 O O . ASN A 1 93 ? -7.290 -7.762 18.561 1.00 95.62 93 ASN A O 1
ATOM 698 N N . ALA A 1 94 ? -7.924 -7.416 20.670 1.00 92.31 94 ALA A N 1
ATOM 699 C CA . ALA A 1 94 ? -8.464 -8.766 20.832 1.00 92.31 94 ALA A CA 1
ATOM 700 C C . ALA A 1 94 ? -9.678 -9.063 19.925 1.00 92.31 94 ALA A C 1
ATOM 702 O O . ALA A 1 94 ? -10.033 -10.224 19.738 1.00 92.31 94 ALA A O 1
ATOM 703 N N . ALA A 1 95 ? -10.330 -8.030 19.383 1.00 91.81 95 ALA A N 1
ATOM 704 C CA . ALA A 1 95 ? -11.472 -8.158 18.479 1.00 91.81 95 ALA A CA 1
ATOM 705 C C . ALA A 1 95 ? -11.077 -8.316 16.999 1.00 91.81 95 ALA A C 1
ATOM 707 O O . ALA A 1 95 ? -11.953 -8.467 16.149 1.00 91.81 95 ALA A O 1
ATOM 708 N N . GLY A 1 96 ? -9.781 -8.238 16.667 1.00 91.19 96 GLY A N 1
ATOM 709 C CA . GLY A 1 96 ? -9.316 -8.265 15.278 1.00 91.19 96 GLY A CA 1
ATOM 710 C C . GLY A 1 96 ? -9.868 -7.106 14.440 1.00 91.19 96 GLY A C 1
ATOM 711 O O . GLY A 1 96 ? -10.102 -7.266 13.239 1.00 91.19 96 GLY A O 1
ATOM 712 N N . ALA A 1 97 ? -10.114 -5.960 15.078 1.00 92.88 97 ALA A N 1
ATOM 713 C CA . ALA A 1 97 ? -10.638 -4.756 14.456 1.00 92.88 97 ALA A CA 1
ATOM 714 C C . ALA A 1 97 ? -9.689 -4.217 13.388 1.00 92.88 97 ALA A C 1
ATOM 716 O O . ALA A 1 97 ? -8.472 -4.373 13.490 1.00 92.88 97 ALA A O 1
ATOM 717 N N . ARG A 1 98 ? -10.255 -3.554 12.382 1.00 91.75 98 ARG A N 1
ATOM 718 C CA . ARG A 1 98 ? -9.476 -2.890 11.342 1.00 91.75 98 ARG A CA 1
ATOM 719 C C . ARG A 1 98 ? -9.163 -1.466 11.724 1.00 91.75 98 ARG A C 1
ATOM 721 O O . ARG A 1 98 ? -10.048 -0.789 12.235 1.00 91.75 98 ARG A O 1
ATOM 728 N N . LEU A 1 99 ? -7.953 -1.002 11.439 1.00 93.62 99 LEU A N 1
ATOM 729 C CA . LEU A 1 99 ? -7.537 0.361 11.759 1.00 93.62 99 LEU A CA 1
ATOM 730 C C . LEU A 1 99 ? -7.341 1.168 10.479 1.00 93.62 99 LEU A C 1
ATOM 732 O O . LEU A 1 99 ? -6.467 0.860 9.677 1.00 93.62 99 LEU A O 1
ATOM 736 N N . MET A 1 100 ? -8.164 2.198 10.301 1.00 90.75 100 MET A N 1
ATOM 737 C CA . MET A 1 100 ? -8.011 3.188 9.239 1.00 90.75 100 MET A CA 1
ATOM 738 C C . MET A 1 100 ? -7.357 4.430 9.839 1.00 90.75 100 MET A C 1
ATOM 740 O O . MET A 1 100 ? -7.973 5.076 10.686 1.00 90.75 100 MET A O 1
ATOM 744 N N . ALA A 1 101 ? -6.125 4.740 9.451 1.00 92.56 101 ALA A N 1
ATOM 745 C CA . ALA A 1 101 ? -5.393 5.894 9.956 1.00 92.56 101 ALA A CA 1
ATOM 746 C C . ALA A 1 101 ? -5.556 7.102 9.024 1.00 92.56 101 ALA A C 1
ATOM 748 O O . ALA A 1 101 ? -5.416 6.980 7.810 1.00 92.56 101 ALA A O 1
ATOM 749 N N . LEU A 1 102 ? -5.811 8.276 9.593 1.00 92.25 102 LEU A N 1
ATOM 750 C CA . LEU A 1 102 ? -5.887 9.544 8.882 1.00 92.25 102 LEU A CA 1
ATOM 751 C C . LEU A 1 102 ? -4.896 10.533 9.503 1.00 92.25 102 LEU A C 1
ATOM 753 O O . LEU A 1 102 ? -5.098 10.996 10.627 1.00 92.25 102 LEU A O 1
ATOM 757 N N . GLY A 1 103 ? -3.820 10.828 8.777 1.00 91.88 103 GLY A N 1
ATOM 758 C CA . GLY A 1 103 ? -2.842 11.845 9.155 1.00 91.88 103 GLY A CA 1
ATOM 759 C C . GLY A 1 103 ? -3.205 13.196 8.545 1.00 91.88 103 GLY A C 1
ATOM 760 O O . GLY A 1 103 ? -3.379 13.285 7.330 1.00 91.88 103 GLY A O 1
ATOM 761 N N . VAL A 1 104 ? -3.328 14.240 9.360 1.00 90.38 104 VAL A N 1
ATOM 762 C CA . VAL A 1 104 ? -3.694 15.588 8.903 1.00 90.38 104 VAL A CA 1
ATOM 763 C C . VAL A 1 104 ? -2.509 16.534 9.061 1.00 90.38 104 VAL A C 1
ATOM 765 O O . VAL A 1 104 ? -1.942 16.655 10.137 1.00 90.38 104 VAL A O 1
ATOM 768 N N . GLY A 1 105 ? -2.143 17.228 7.989 1.00 84.62 105 GLY A N 1
ATOM 769 C CA . GLY A 1 105 ? -0.966 18.089 7.973 1.00 84.62 105 GLY A CA 1
ATOM 770 C C . GLY A 1 105 ? 0.347 17.310 7.873 1.00 84.62 105 GLY A C 1
ATOM 771 O O . GLY A 1 105 ? 0.374 16.121 7.556 1.00 84.62 105 GLY A O 1
ATOM 772 N N . TYR A 1 106 ? 1.449 18.022 8.108 1.00 78.38 106 TYR A N 1
ATOM 773 C CA . TYR A 1 106 ? 2.804 17.489 7.938 1.00 78.38 106 TYR A CA 1
ATOM 774 C C . TYR A 1 106 ? 3.418 16.952 9.237 1.00 78.38 106 TYR A C 1
ATOM 776 O O . TYR A 1 106 ? 4.403 16.219 9.185 1.00 78.38 106 TYR A O 1
ATOM 784 N N . ASP A 1 107 ? 2.833 17.255 10.394 1.00 85.25 107 ASP A N 1
ATOM 785 C CA . ASP A 1 107 ? 3.415 16.952 11.707 1.00 85.25 107 ASP A CA 1
ATOM 786 C C . ASP A 1 107 ? 3.003 15.571 12.245 1.00 85.25 107 ASP A C 1
ATOM 788 O O . ASP A 1 107 ? 2.897 15.347 13.449 1.00 85.25 107 ASP A O 1
ATOM 792 N N . VAL A 1 108 ? 2.804 14.606 11.346 1.00 88.94 108 VAL A N 1
ATOM 793 C CA . VAL A 1 108 ? 2.425 13.225 11.674 1.00 88.94 108 VAL A CA 1
ATOM 794 C C . VAL A 1 108 ? 3.571 12.249 11.417 1.00 88.94 108 VAL A C 1
ATOM 796 O O . VAL A 1 108 ? 4.396 12.460 10.530 1.00 88.94 108 VAL A O 1
ATOM 799 N N . ASN A 1 109 ? 3.606 11.143 12.168 1.00 89.00 109 ASN A N 1
ATOM 800 C CA . ASN A 1 109 ? 4.531 10.041 11.900 1.00 89.00 109 ASN A CA 1
ATOM 801 C C . ASN A 1 109 ? 3.886 9.060 10.909 1.00 89.00 109 ASN A C 1
ATOM 803 O O . ASN A 1 109 ? 3.085 8.206 11.287 1.00 89.00 109 ASN A O 1
ATOM 807 N N . THR A 1 110 ? 4.236 9.194 9.633 1.00 86.88 110 THR A N 1
ATOM 808 C CA . THR A 1 110 ? 3.691 8.377 8.540 1.00 86.88 110 THR A CA 1
ATOM 809 C C . THR A 1 110 ? 4.051 6.897 8.678 1.00 86.88 110 THR A C 1
ATOM 811 O O . THR A 1 110 ? 3.193 6.038 8.488 1.00 86.88 110 THR A O 1
ATOM 814 N N . ARG A 1 111 ? 5.272 6.570 9.122 1.00 86.75 111 ARG A N 1
ATOM 815 C CA . ARG A 1 111 ? 5.682 5.178 9.363 1.00 86.75 111 ARG A CA 1
ATOM 816 C C . ARG A 1 111 ? 4.818 4.516 10.436 1.00 86.75 111 ARG A C 1
ATOM 818 O O . ARG A 1 111 ? 4.366 3.392 10.242 1.00 86.75 111 ARG A O 1
ATOM 825 N N . LEU A 1 112 ? 4.547 5.210 11.541 1.00 91.19 112 LEU A N 1
ATOM 826 C CA . LEU A 1 112 ? 3.662 4.725 12.600 1.00 91.19 112 LEU A CA 1
ATOM 827 C C . LEU A 1 112 ? 2.248 4.471 12.071 1.00 91.19 112 LEU A C 1
ATOM 829 O O . LEU A 1 112 ? 1.689 3.404 12.318 1.00 91.19 112 LEU A O 1
ATOM 833 N N . LEU A 1 113 ? 1.664 5.429 11.348 1.00 92.81 113 LEU A N 1
ATOM 834 C CA . LEU A 1 113 ? 0.301 5.298 10.820 1.00 92.81 113 LEU A CA 1
ATOM 835 C C . LEU A 1 113 ? 0.185 4.171 9.783 1.00 92.81 113 LEU A C 1
ATOM 837 O O . LEU A 1 113 ? -0.808 3.434 9.787 1.00 92.81 113 LEU A O 1
ATOM 841 N N . ASP A 1 114 ? 1.207 3.991 8.948 1.00 88.12 114 ASP A N 1
ATOM 842 C CA . ASP A 1 114 ? 1.283 2.897 7.981 1.00 88.12 114 ASP A CA 1
ATOM 843 C C . ASP A 1 114 ? 1.449 1.537 8.674 1.00 88.12 114 ASP A C 1
ATOM 845 O O . ASP A 1 114 ? 0.705 0.607 8.354 1.00 88.12 114 ASP A O 1
ATOM 849 N N . LEU A 1 115 ? 2.351 1.424 9.663 1.00 89.50 115 LEU A N 1
ATOM 850 C CA . LEU A 1 115 ? 2.532 0.205 10.462 1.00 89.50 115 LEU A CA 1
ATOM 851 C C . LEU A 1 115 ? 1.242 -0.190 11.180 1.00 89.50 115 LEU A C 1
ATOM 853 O O . LEU A 1 115 ? 0.856 -1.358 11.151 1.00 89.50 115 LEU A O 1
ATOM 857 N N . LEU A 1 116 ? 0.556 0.768 11.810 1.00 93.06 116 LEU A N 1
ATOM 858 C CA . LEU A 1 116 ? -0.724 0.526 12.477 1.00 93.06 116 LEU A CA 1
ATOM 859 C C . LEU A 1 116 ? -1.770 0.020 11.480 1.00 93.06 116 LEU A C 1
ATOM 861 O O . LEU A 1 116 ? -2.431 -0.988 11.727 1.00 93.06 116 LEU A O 1
ATOM 865 N N . SER A 1 117 ? -1.896 0.686 10.334 1.00 90.00 117 SER A N 1
ATOM 866 C CA . SER A 1 117 ? -2.870 0.310 9.309 1.00 90.00 117 SER A CA 1
ATOM 867 C C . SER A 1 117 ? -2.579 -1.081 8.741 1.00 90.00 117 SER A C 1
ATOM 869 O O . SER A 1 117 ? -3.484 -1.907 8.661 1.00 90.00 117 SER A O 1
ATOM 871 N N . GLN A 1 118 ? -1.324 -1.391 8.405 1.00 85.56 118 GLN A N 1
ATOM 872 C CA . GLN A 1 118 ? -0.937 -2.706 7.886 1.00 85.56 118 GLN A CA 1
ATOM 873 C C . GLN A 1 118 ? -1.092 -3.812 8.938 1.00 85.56 118 GLN A C 1
ATOM 875 O O . GLN A 1 118 ? -1.622 -4.882 8.650 1.00 85.56 118 GLN A O 1
ATOM 880 N N . THR A 1 119 ? -0.685 -3.561 10.181 1.00 89.69 119 THR A N 1
ATOM 881 C CA . THR A 1 119 ? -0.807 -4.546 11.268 1.00 89.69 119 THR A CA 1
ATOM 882 C C . THR A 1 119 ? -2.266 -4.925 11.511 1.00 89.69 119 THR A C 1
ATOM 884 O O . THR A 1 119 ? -2.586 -6.088 11.754 1.00 89.69 119 THR A O 1
ATOM 887 N N . HIS A 1 120 ? -3.173 -3.959 11.365 1.00 91.69 120 HIS A N 1
ATOM 888 C CA . HIS A 1 120 ? -4.600 -4.138 11.613 1.00 91.69 120 HIS A CA 1
ATOM 889 C C . HIS A 1 120 ? -5.432 -4.245 10.331 1.00 91.69 120 HIS A C 1
ATOM 891 O O . HIS A 1 120 ? -6.630 -3.994 10.374 1.00 91.69 120 HIS A O 1
ATOM 897 N N . ARG A 1 121 ? -4.859 -4.645 9.185 1.00 87.88 121 ARG A N 1
ATOM 898 C CA . ARG A 1 121 ? -5.613 -4.913 7.935 1.00 87.88 121 ARG A CA 1
ATOM 899 C C . ARG A 1 121 ? -6.492 -3.736 7.476 1.00 87.88 121 ARG A C 1
ATOM 901 O O . ARG A 1 121 ? -7.629 -3.920 7.034 1.00 87.88 121 ARG A O 1
ATOM 908 N N . GLY A 1 122 ? -5.988 -2.520 7.633 1.00 85.81 122 GLY A N 1
ATOM 909 C CA . GLY A 1 122 ? -6.646 -1.296 7.209 1.00 85.81 122 GLY A CA 1
ATOM 910 C C . GLY A 1 122 ? -5.800 -0.441 6.274 1.00 85.81 122 GLY A C 1
ATOM 911 O O . GLY A 1 122 ? -4.968 -0.950 5.522 1.00 85.81 122 GLY A O 1
ATOM 912 N N . LEU A 1 123 ? -6.086 0.858 6.262 1.00 81.44 123 LEU A N 1
ATOM 913 C CA . LEU A 1 123 ? -5.574 1.815 5.283 1.00 81.44 123 LEU A CA 1
ATOM 914 C C . LEU A 1 123 ? -5.128 3.095 5.983 1.00 81.44 123 LEU A C 1
ATOM 916 O O . LEU A 1 123 ? -5.815 3.568 6.885 1.00 81.44 123 LEU A O 1
ATOM 920 N N . SER A 1 124 ? -4.033 3.677 5.508 1.00 85.94 124 SER A N 1
ATOM 921 C CA . SER A 1 124 ? -3.620 5.031 5.851 1.00 85.94 124 SER A CA 1
ATOM 922 C C . SER A 1 124 ? -4.021 6.003 4.737 1.00 85.94 124 SER A C 1
ATOM 924 O O . SER A 1 124 ? -3.912 5.703 3.544 1.00 85.94 124 SER A O 1
ATOM 926 N N . GLU A 1 125 ? -4.514 7.174 5.122 1.00 85.25 125 GLU A N 1
ATOM 927 C CA . GLU A 1 125 ? -4.701 8.321 4.240 1.00 85.25 125 GLU A CA 1
ATOM 928 C C . GLU A 1 125 ? -4.067 9.562 4.875 1.00 85.25 125 GLU A C 1
ATOM 930 O O . GLU A 1 125 ? -4.074 9.732 6.094 1.00 85.25 125 GLU A O 1
ATOM 935 N N . TYR A 1 126 ? -3.523 10.439 4.034 1.00 83.50 126 TYR A N 1
ATOM 936 C CA . TYR A 1 126 ? -2.874 11.669 4.469 1.00 83.50 126 TYR A CA 1
ATOM 937 C C . TYR A 1 126 ? -3.531 12.873 3.804 1.00 83.50 126 TYR A C 1
ATOM 939 O O . TYR A 1 126 ? -3.798 12.845 2.600 1.00 83.50 126 TYR A O 1
ATOM 947 N N . VAL A 1 127 ? -3.779 13.918 4.588 1.00 83.69 127 VAL A N 1
ATOM 948 C CA . VAL A 1 127 ? -4.436 15.154 4.153 1.00 83.69 127 VAL A CA 1
ATOM 949 C C . VAL A 1 127 ? -3.443 16.295 4.265 1.00 83.69 127 VAL A C 1
ATOM 951 O O . VAL A 1 127 ? -2.990 16.620 5.360 1.00 83.69 127 VAL A O 1
ATOM 954 N N . LYS A 1 128 ? -3.065 16.895 3.136 1.00 81.31 128 LYS A N 1
ATOM 955 C CA . LYS A 1 128 ? -2.188 18.076 3.138 1.00 81.31 128 LYS A CA 1
ATOM 956 C C . LYS A 1 128 ? -2.948 19.312 3.642 1.00 81.31 128 LYS A C 1
ATOM 958 O O . LYS A 1 128 ? -4.168 19.362 3.494 1.00 81.31 128 LYS A O 1
ATOM 963 N N . PRO A 1 129 ? -2.263 20.353 4.156 1.00 76.50 129 PRO A N 1
ATOM 964 C CA . PRO A 1 129 ? -2.923 21.567 4.655 1.00 76.50 129 PRO A CA 1
ATOM 965 C C . PRO A 1 129 ? -3.834 22.286 3.646 1.00 76.50 129 PRO A C 1
ATOM 967 O O . PRO A 1 129 ? -4.735 23.014 4.045 1.00 76.50 129 PRO A O 1
ATOM 970 N N . ASN A 1 130 ? -3.601 22.103 2.344 1.00 79.00 130 ASN A N 1
ATOM 971 C CA . ASN A 1 130 ? -4.389 22.691 1.258 1.00 79.00 130 ASN A CA 1
ATOM 972 C C . ASN A 1 130 ? -5.426 21.728 0.645 1.00 79.00 130 ASN A C 1
ATOM 974 O O . ASN A 1 130 ? -6.094 22.089 -0.322 1.00 79.00 130 ASN A O 1
ATOM 978 N N . GLU A 1 131 ? -5.556 20.507 1.166 1.00 78.62 131 GLU A N 1
ATOM 979 C CA . GLU A 1 131 ? -6.539 19.522 0.712 1.00 78.62 131 GLU A CA 1
ATOM 980 C C . GLU A 1 131 ? -7.793 19.541 1.598 1.00 78.62 131 GLU A C 1
ATOM 982 O O . GLU A 1 131 ? -7.733 19.840 2.789 1.00 78.62 131 GLU A O 1
ATOM 987 N N . SER A 1 132 ? -8.950 19.176 1.035 1.00 86.00 132 SER A N 1
ATOM 988 C CA . SER A 1 132 ? -10.180 19.045 1.828 1.00 86.00 132 SER A CA 1
ATOM 989 C C . SER A 1 132 ? -10.149 17.770 2.672 1.00 86.00 132 SER A C 1
ATOM 991 O O . SER A 1 132 ? -10.205 16.650 2.150 1.00 86.00 132 SER A O 1
ATOM 993 N N . LEU A 1 133 ? -10.131 17.959 3.992 1.00 85.81 133 LEU A N 1
ATOM 994 C CA . LEU A 1 133 ? -10.301 16.892 4.973 1.00 85.81 133 LEU A CA 1
ATOM 995 C C . LEU A 1 133 ? -11.663 16.208 4.812 1.00 85.81 133 LEU A C 1
ATOM 997 O O . LEU A 1 133 ? -11.752 14.982 4.842 1.00 85.81 133 LEU A O 1
ATOM 1001 N N . GLU A 1 134 ? -12.720 16.985 4.576 1.00 85.94 134 GLU A N 1
ATOM 1002 C CA . GLU A 1 134 ? -14.086 16.491 4.409 1.00 85.94 134 GLU A CA 1
ATOM 1003 C C . GLU A 1 134 ? -14.186 15.529 3.227 1.00 85.94 134 GLU A C 1
ATOM 1005 O O . GLU A 1 134 ? -14.824 14.481 3.342 1.00 85.94 134 GLU A O 1
ATOM 1010 N N . ALA A 1 135 ? -13.532 15.848 2.106 1.00 84.12 135 ALA A N 1
ATOM 1011 C CA . ALA A 1 135 ? -13.506 14.985 0.932 1.00 84.12 135 ALA A CA 1
ATOM 1012 C C . ALA A 1 135 ? -12.808 13.647 1.226 1.00 84.12 135 ALA A C 1
ATOM 1014 O O . ALA A 1 135 ? -13.325 12.591 0.852 1.00 84.12 135 ALA A O 1
ATOM 1015 N N . LYS A 1 136 ? -11.672 13.671 1.937 1.00 80.94 136 LYS A N 1
ATOM 1016 C CA . LYS A 1 136 ? -10.912 12.466 2.319 1.00 80.94 136 LYS A CA 1
ATOM 1017 C C . LYS A 1 136 ? -11.691 11.597 3.304 1.00 80.94 136 LYS A C 1
ATOM 1019 O O . LYS A 1 136 ? -11.892 10.412 3.050 1.00 80.94 136 LYS A O 1
ATOM 1024 N N . VAL A 1 137 ? -12.231 12.194 4.368 1.00 84.25 137 VAL A N 1
ATOM 1025 C CA . VAL A 1 137 ? -13.065 11.496 5.361 1.00 84.25 137 VAL A CA 1
ATOM 1026 C C . VAL A 1 137 ? -14.315 10.904 4.709 1.00 84.25 137 VAL A C 1
ATOM 1028 O O . VAL A 1 137 ? -14.648 9.745 4.958 1.00 84.25 137 VAL A O 1
ATOM 1031 N N . SER A 1 138 ? -14.987 11.657 3.833 1.00 83.00 138 SER A N 1
ATOM 1032 C CA . SER A 1 138 ? -16.164 11.170 3.102 1.00 83.00 138 SER A CA 1
ATOM 1033 C C . SER A 1 138 ? -15.808 10.013 2.171 1.00 83.00 138 SER A C 1
ATOM 1035 O O . SER A 1 138 ? -16.535 9.022 2.123 1.00 83.00 138 SER A O 1
ATOM 1037 N N . GLY A 1 139 ? -14.675 10.106 1.470 1.00 79.19 139 GLY A N 1
ATOM 1038 C CA . GLY A 1 139 ? -14.150 9.037 0.625 1.00 79.19 139 GLY A CA 1
ATOM 1039 C C . GLY A 1 139 ? -13.830 7.773 1.422 1.00 79.19 139 GLY A C 1
ATOM 1040 O O . GLY A 1 139 ? -14.252 6.685 1.034 1.00 79.19 139 GLY A O 1
ATOM 1041 N N . LEU A 1 140 ? -13.152 7.905 2.564 1.00 78.62 140 LEU A N 1
ATOM 1042 C CA . LEU A 1 140 ? -12.863 6.790 3.465 1.00 78.62 140 LEU A CA 1
ATOM 1043 C C . LEU A 1 140 ? -14.153 6.146 3.985 1.00 78.62 140 LEU A C 1
ATOM 1045 O O . LEU A 1 140 ? -14.296 4.926 3.927 1.00 78.62 140 LEU A O 1
ATOM 1049 N N . TYR A 1 141 ? -15.118 6.950 4.438 1.00 79.56 141 TYR A N 1
ATOM 1050 C CA . TYR A 1 141 ? -16.397 6.439 4.928 1.00 79.56 141 TYR A CA 1
ATOM 1051 C C . TYR A 1 141 ? -17.182 5.719 3.829 1.00 79.56 141 TYR A C 1
ATOM 1053 O O . TYR A 1 141 ? -17.704 4.629 4.061 1.00 79.56 141 TYR A O 1
ATOM 1061 N N . ALA A 1 142 ? -17.225 6.286 2.620 1.00 75.50 142 ALA A N 1
ATOM 1062 C CA . ALA A 1 142 ? -17.849 5.652 1.464 1.00 75.50 142 ALA A CA 1
ATOM 1063 C C . ALA A 1 142 ? -17.215 4.289 1.153 1.00 75.50 142 ALA A C 1
ATOM 1065 O O . ALA A 1 142 ? -17.944 3.342 0.865 1.00 75.50 142 ALA A O 1
ATOM 1066 N N . LYS A 1 143 ? -15.886 4.166 1.290 1.00 70.06 143 LYS A N 1
ATOM 1067 C CA . LYS A 1 143 ? -15.172 2.894 1.117 1.00 70.06 143 LYS A CA 1
ATOM 1068 C C . LYS A 1 143 ? -15.554 1.871 2.182 1.00 70.06 143 LYS A C 1
ATOM 1070 O O . LYS A 1 143 ? -15.729 0.721 1.826 1.00 70.06 143 LYS A O 1
ATOM 1075 N N . ILE A 1 144 ? -15.696 2.253 3.456 1.00 76.94 144 ILE A N 1
ATOM 1076 C CA . ILE A 1 144 ? -15.859 1.279 4.558 1.00 76.94 144 ILE A CA 1
ATOM 1077 C C . ILE A 1 144 ? -17.308 1.005 4.988 1.00 76.94 144 ILE A C 1
ATOM 1079 O O . ILE A 1 144 ? -17.544 0.145 5.838 1.00 76.94 144 ILE A O 1
ATOM 1083 N N . ARG A 1 145 ? -18.292 1.728 4.437 1.00 77.12 145 ARG A N 1
ATOM 1084 C CA . ARG A 1 145 ? -19.685 1.724 4.921 1.00 77.12 145 ARG A CA 1
ATOM 1085 C C . ARG A 1 145 ? -20.346 0.343 4.903 1.00 77.12 145 ARG A C 1
ATOM 1087 O O . ARG A 1 145 ? -21.061 0.008 5.846 1.00 77.12 145 ARG A O 1
ATOM 1094 N N . ASN A 1 146 ? -20.129 -0.435 3.843 1.00 79.31 146 ASN A N 1
ATOM 1095 C CA . ASN A 1 146 ? -20.847 -1.687 3.589 1.00 79.31 146 ASN A CA 1
ATOM 1096 C C . ASN A 1 146 ? -19.874 -2.810 3.183 1.00 79.31 146 ASN A C 1
ATOM 1098 O O . ASN A 1 146 ? -19.697 -3.048 1.988 1.00 79.31 146 ASN A O 1
ATOM 1102 N N . PRO A 1 147 ? -19.227 -3.505 4.135 1.00 83.56 147 PRO A N 1
ATOM 1103 C CA . PRO A 1 147 ? -18.412 -4.674 3.817 1.00 83.56 147 PRO A CA 1
ATOM 1104 C C . PRO A 1 147 ? -19.305 -5.828 3.348 1.00 83.56 147 PRO A C 1
ATOM 1106 O O . PRO A 1 147 ? -20.199 -6.273 4.070 1.00 83.56 147 PRO A O 1
ATOM 1109 N N . ILE A 1 148 ? -19.050 -6.314 2.136 1.00 88.75 148 ILE A N 1
ATOM 1110 C CA . ILE A 1 148 ? -19.759 -7.436 1.509 1.00 88.75 148 ILE A CA 1
ATOM 1111 C C . ILE A 1 148 ? -19.065 -8.760 1.831 1.00 88.75 148 ILE A C 1
ATOM 1113 O O . ILE A 1 148 ? -19.738 -9.760 2.087 1.00 88.75 148 ILE A O 1
ATOM 1117 N N . MET A 1 149 ? -17.730 -8.765 1.853 1.00 90.94 149 MET A N 1
ATOM 1118 C CA . MET A 1 149 ? -16.930 -9.946 2.166 1.00 90.94 149 MET A CA 1
ATOM 1119 C C . MET A 1 149 ? -15.655 -9.544 2.902 1.00 90.94 149 MET A C 1
ATOM 1121 O O . MET A 1 149 ? -14.955 -8.623 2.488 1.00 90.94 149 MET A O 1
ATOM 1125 N N . THR A 1 150 ? -15.349 -10.242 3.990 1.00 90.56 150 THR A N 1
ATOM 1126 C CA . THR A 1 150 ? -14.167 -9.990 4.818 1.00 90.56 150 THR A CA 1
ATOM 1127 C C . THR A 1 150 ? -13.260 -11.203 4.910 1.00 90.56 150 THR A C 1
ATOM 1129 O O . THR A 1 150 ? -13.661 -12.303 4.533 1.00 90.56 150 THR A O 1
ATOM 1132 N N . ASP A 1 151 ? -12.047 -11.011 5.437 1.00 89.56 151 ASP A N 1
ATOM 1133 C CA . ASP A 1 151 ? -11.079 -12.095 5.674 1.00 89.56 151 ASP A CA 1
ATOM 1134 C C . ASP A 1 151 ? -10.828 -12.910 4.396 1.00 89.56 151 ASP A C 1
ATOM 1136 O O . ASP A 1 151 ? -10.853 -14.143 4.389 1.00 89.56 151 ASP A O 1
ATOM 1140 N N . ILE A 1 152 ? -10.673 -12.179 3.290 1.00 92.94 152 ILE A N 1
ATOM 1141 C CA . ILE A 1 152 ? -10.573 -12.753 1.957 1.00 92.94 152 ILE A CA 1
ATOM 1142 C C . ILE A 1 152 ? -9.214 -13.431 1.811 1.00 92.94 152 ILE A C 1
ATOM 1144 O O . ILE A 1 152 ? -8.172 -12.838 2.077 1.00 92.94 152 ILE A O 1
ATOM 1148 N N . ALA A 1 153 ? -9.231 -14.667 1.332 1.00 93.81 153 ALA A N 1
ATOM 1149 C CA . ALA A 1 153 ? -8.045 -15.388 0.905 1.00 93.81 153 ALA A CA 1
ATOM 1150 C C . ALA A 1 153 ? -8.268 -15.955 -0.496 1.00 93.81 153 ALA A C 1
ATOM 1152 O O . ALA A 1 153 ? -9.384 -16.329 -0.867 1.00 93.81 153 ALA A O 1
ATOM 1153 N N . VAL A 1 154 ? -7.191 -16.003 -1.275 1.00 94.56 154 VAL A N 1
ATOM 1154 C CA . VAL A 1 154 ? -7.204 -16.470 -2.660 1.00 94.56 154 VAL A CA 1
ATOM 1155 C C . VAL A 1 154 ? -6.144 -17.541 -2.831 1.00 94.56 154 VAL A C 1
ATOM 1157 O O . VAL A 1 154 ? -4.985 -17.333 -2.476 1.00 94.56 154 VAL A O 1
ATOM 1160 N N . THR A 1 155 ? -6.534 -18.676 -3.402 1.00 94.00 155 THR A N 1
ATOM 1161 C CA . THR A 1 155 ? -5.617 -19.752 -3.766 1.00 94.00 155 THR A CA 1
ATOM 1162 C C . THR A 1 155 ? -5.835 -20.187 -5.209 1.00 94.00 155 THR A C 1
ATOM 1164 O O . THR A 1 155 ? -6.937 -20.123 -5.756 1.00 94.00 155 THR A O 1
ATOM 1167 N N . LEU A 1 156 ? -4.747 -20.620 -5.840 1.00 94.12 156 LEU A N 1
ATOM 1168 C CA . LEU A 1 156 ? -4.747 -21.190 -7.180 1.00 94.12 156 LEU A CA 1
ATOM 1169 C C . LEU A 1 156 ? -3.844 -22.425 -7.166 1.00 94.12 156 LEU A C 1
ATOM 1171 O O . LEU A 1 156 ? -2.633 -22.338 -7.379 1.00 94.12 156 LEU A O 1
ATOM 1175 N N . GLU A 1 157 ? -4.428 -23.563 -6.803 1.00 89.56 157 GLU A N 1
ATOM 1176 C CA . GLU A 1 157 ? -3.689 -24.809 -6.593 1.00 89.56 157 GLU A CA 1
ATOM 1177 C C . GLU A 1 157 ? -3.037 -25.297 -7.898 1.00 89.56 157 GLU A C 1
ATOM 1179 O O . GLU A 1 157 ? -3.618 -25.201 -8.976 1.00 89.56 157 GLU A O 1
ATOM 1184 N N . GLY A 1 158 ? -1.800 -25.795 -7.807 1.00 90.75 158 GLY A N 1
ATOM 1185 C CA . GLY A 1 158 ? -1.046 -26.338 -8.946 1.00 90.75 158 GLY A CA 1
ATOM 1186 C C . GLY A 1 158 ? -0.368 -25.308 -9.861 1.00 90.75 158 GLY A C 1
ATOM 1187 O O . GLY A 1 158 ? 0.567 -25.670 -10.569 1.00 90.75 158 GLY A O 1
ATOM 1188 N N . ALA A 1 159 ? -0.756 -24.027 -9.823 1.00 92.38 159 ALA A N 1
ATOM 1189 C CA . ALA A 1 159 ? -0.183 -22.993 -10.699 1.00 92.38 159 ALA A CA 1
ATOM 1190 C C . ALA A 1 159 ? 1.183 -22.445 -10.230 1.00 92.38 159 ALA A C 1
ATOM 1192 O O . ALA A 1 159 ? 1.856 -21.727 -10.973 1.00 92.38 159 ALA A O 1
ATOM 1193 N N . GLY A 1 160 ? 1.587 -22.738 -8.987 1.00 92.94 160 GLY A N 1
ATOM 1194 C CA . GLY A 1 160 ? 2.795 -22.169 -8.379 1.00 92.94 160 GLY A CA 1
ATOM 1195 C C . GLY A 1 160 ? 2.694 -20.657 -8.141 1.00 92.94 160 GLY A C 1
ATOM 1196 O O . GLY A 1 160 ? 3.663 -19.930 -8.367 1.00 92.94 160 GLY A O 1
ATOM 1197 N N . LEU A 1 161 ? 1.510 -20.183 -7.732 1.00 93.38 161 LEU A N 1
ATOM 1198 C CA . LEU A 1 161 ? 1.234 -18.770 -7.464 1.00 93.38 161 LEU A CA 1
ATOM 1199 C C . LEU A 1 161 ? 2.154 -18.227 -6.356 1.00 93.38 161 LEU A C 1
ATOM 1201 O O . LEU A 1 161 ? 2.190 -18.764 -5.251 1.00 93.38 161 LEU A O 1
ATOM 1205 N N . ASN A 1 162 ? 2.883 -17.151 -6.641 1.00 93.06 162 ASN A N 1
ATOM 1206 C CA . ASN A 1 162 ? 3.771 -16.471 -5.704 1.00 93.06 162 ASN A CA 1
ATOM 1207 C C . ASN A 1 162 ? 3.796 -14.954 -5.952 1.00 93.06 162 ASN A C 1
ATOM 1209 O O . ASN A 1 162 ? 3.322 -14.467 -6.981 1.00 93.06 162 ASN A O 1
ATOM 1213 N N . ARG A 1 163 ? 4.352 -14.202 -4.988 1.00 92.69 163 ARG A N 1
ATOM 1214 C CA . ARG A 1 163 ? 4.493 -12.733 -5.051 1.00 92.69 163 ARG A CA 1
ATOM 1215 C C . ARG A 1 163 ? 3.187 -12.047 -5.485 1.00 92.69 163 ARG A C 1
ATOM 1217 O O . ARG A 1 163 ? 3.178 -11.263 -6.437 1.00 92.69 163 ARG A O 1
ATOM 1224 N N . LEU A 1 164 ? 2.093 -12.439 -4.829 1.00 93.25 164 LEU A N 1
ATOM 1225 C CA . LEU A 1 164 ? 0.744 -11.917 -5.030 1.00 93.25 164 LEU A CA 1
ATOM 1226 C C . LEU A 1 164 ? 0.581 -10.622 -4.230 1.00 93.25 164 LEU A C 1
ATOM 1228 O O . LEU A 1 164 ? 0.889 -10.603 -3.041 1.00 93.25 164 LEU A O 1
ATOM 1232 N N . TYR A 1 165 ? 0.098 -9.568 -4.885 1.00 91.19 165 TYR A N 1
ATOM 1233 C CA . TYR A 1 165 ? -0.078 -8.248 -4.290 1.00 91.19 165 TYR A CA 1
ATOM 1234 C C . TYR A 1 165 ? -1.508 -7.717 -4.436 1.00 91.19 165 TYR A C 1
ATOM 1236 O O . TYR A 1 165 ? -2.109 -7.920 -5.496 1.00 91.19 165 TYR A O 1
ATOM 1244 N N . PRO A 1 166 ? -2.010 -6.958 -3.439 1.00 86.94 166 PRO A N 1
ATOM 1245 C CA . PRO A 1 166 ? -1.406 -6.783 -2.112 1.00 86.94 166 PRO A CA 1
ATOM 1246 C C . PRO A 1 166 ? -1.296 -8.120 -1.357 1.00 86.94 166 PRO A C 1
ATOM 1248 O O . PRO A 1 166 ? -2.086 -9.032 -1.581 1.00 86.94 166 PRO A O 1
ATOM 1251 N N . ASP A 1 167 ? -0.273 -8.236 -0.515 1.00 83.06 167 ASP A N 1
ATOM 1252 C CA . ASP A 1 167 ? 0.014 -9.422 0.302 1.00 83.06 167 ASP A CA 1
ATOM 1253 C C . ASP A 1 167 ? -1.033 -9.617 1.407 1.00 83.06 167 ASP A C 1
ATOM 1255 O O . ASP A 1 167 ? -1.442 -10.737 1.704 1.00 83.06 167 ASP A O 1
ATOM 1259 N N . GLN A 1 168 ? -1.529 -8.510 1.956 1.00 80.12 168 GLN A N 1
ATOM 1260 C CA . GLN A 1 168 ? -2.751 -8.476 2.742 1.00 80.12 168 GLN A CA 1
ATOM 1261 C C . GLN A 1 168 ? -3.942 -8.092 1.866 1.00 80.12 168 GLN A C 1
ATOM 1263 O O . GLN A 1 168 ? -4.065 -6.952 1.406 1.00 80.12 168 GLN A O 1
ATOM 1268 N N . ILE A 1 169 ? -4.849 -9.046 1.666 1.00 87.00 169 ILE A N 1
ATOM 1269 C CA . ILE A 1 169 ? -6.108 -8.806 0.966 1.00 87.00 169 ILE A CA 1
ATOM 1270 C C . ILE A 1 169 ? -7.070 -8.121 1.943 1.00 87.00 169 ILE A C 1
ATOM 1272 O O . ILE A 1 169 ? -7.434 -8.684 2.975 1.00 87.00 169 ILE A O 1
ATOM 1276 N N . GLY A 1 170 ? -7.448 -6.883 1.624 1.00 82.75 170 GLY A N 1
ATOM 1277 C CA . GLY A 1 170 ? -8.438 -6.130 2.390 1.00 82.75 170 GLY A CA 1
ATOM 1278 C C . GLY A 1 170 ? -9.855 -6.687 2.235 1.00 82.75 170 GLY A C 1
ATOM 1279 O O . GLY A 1 170 ? -10.104 -7.629 1.482 1.00 82.75 170 GLY A O 1
ATOM 1280 N N . ASP A 1 171 ? -10.804 -6.072 2.932 1.00 86.94 171 ASP A N 1
ATOM 1281 C CA . ASP A 1 171 ? -12.219 -6.391 2.753 1.00 86.94 171 ASP A CA 1
ATOM 1282 C C . ASP A 1 171 ? -12.735 -5.915 1.390 1.00 86.94 171 ASP A C 1
ATOM 1284 O O . ASP A 1 171 ? -12.305 -4.890 0.855 1.00 86.94 171 ASP A O 1
ATOM 1288 N N . LEU A 1 172 ? -13.727 -6.633 0.866 1.00 87.31 172 LEU A N 1
ATOM 1289 C CA . LEU A 1 172 ? -14.517 -6.199 -0.276 1.00 87.31 172 LEU A CA 1
ATOM 1290 C C . LEU A 1 172 ? -15.749 -5.446 0.220 1.00 87.31 172 LEU A C 1
ATOM 1292 O O . LEU A 1 172 ? -16.567 -5.995 0.961 1.00 87.31 172 LEU A O 1
ATOM 1296 N N . PHE A 1 173 ? -15.904 -4.212 -0.243 1.00 84.38 173 PHE A N 1
ATOM 1297 C CA . PHE A 1 173 ? -17.034 -3.347 0.077 1.00 84.38 173 PHE A CA 1
ATOM 1298 C C . PHE A 1 173 ? -17.985 -3.202 -1.110 1.00 84.38 173 PHE A C 1
ATOM 1300 O O . PHE A 1 173 ? -17.614 -3.472 -2.252 1.00 84.38 173 PHE A O 1
ATOM 1307 N N . ASP A 1 174 ? -19.214 -2.782 -0.831 1.00 80.38 174 ASP A N 1
ATOM 1308 C CA . ASP A 1 174 ? -20.246 -2.556 -1.839 1.00 80.38 174 ASP A CA 1
ATOM 1309 C C . ASP A 1 174 ? -19.789 -1.527 -2.884 1.00 80.38 174 ASP A C 1
ATOM 1311 O O . ASP A 1 174 ? -19.236 -0.482 -2.541 1.00 80.38 174 ASP A O 1
ATOM 1315 N N . GLY A 1 175 ? -19.966 -1.850 -4.167 1.00 75.69 175 GLY A N 1
ATOM 1316 C CA . GLY A 1 175 ? -19.430 -1.070 -5.290 1.00 75.69 175 GLY A CA 1
ATOM 1317 C C . GLY A 1 175 ? -17.897 -1.068 -5.423 1.00 75.69 175 GLY A C 1
ATOM 1318 O O . GLY A 1 175 ? -17.370 -0.435 -6.337 1.00 75.69 175 GLY A O 1
ATOM 1319 N N . GLY A 1 176 ? -17.173 -1.759 -4.539 1.00 77.06 176 GLY A N 1
ATOM 1320 C CA . GLY A 1 176 ? -15.718 -1.867 -4.557 1.00 77.06 176 GLY A CA 1
ATOM 1321 C C . GLY A 1 176 ? -15.197 -2.989 -5.456 1.00 77.06 176 GLY A C 1
ATOM 1322 O O . GLY A 1 176 ? -15.921 -3.897 -5.863 1.00 77.06 176 GLY A O 1
ATOM 1323 N N . GLN A 1 177 ? -13.893 -2.950 -5.729 1.00 84.19 177 GLN A N 1
ATOM 1324 C CA . GLN A 1 177 ? -13.177 -3.997 -6.453 1.00 84.19 177 GLN A CA 1
ATOM 1325 C C . GLN A 1 177 ? -11.845 -4.291 -5.762 1.00 84.19 177 GLN A C 1
ATOM 1327 O O . GLN A 1 177 ? -11.117 -3.373 -5.386 1.00 84.19 177 GLN A O 1
ATOM 1332 N N . ILE A 1 178 ? -11.497 -5.575 -5.663 1.00 86.25 178 ILE A N 1
ATOM 1333 C CA . ILE A 1 178 ? -10.151 -6.019 -5.296 1.00 86.25 178 ILE A CA 1
ATOM 1334 C C . ILE A 1 178 ? -9.435 -6.459 -6.569 1.00 86.25 178 ILE A C 1
ATOM 1336 O O . ILE A 1 178 ? -9.929 -7.305 -7.314 1.00 86.25 178 ILE A O 1
ATOM 1340 N N . VAL A 1 179 ? -8.261 -5.880 -6.814 1.00 89.69 179 VAL A N 1
ATOM 1341 C CA . VAL A 1 179 ? -7.383 -6.252 -7.927 1.00 89.69 179 VAL A CA 1
ATOM 1342 C C . VAL A 1 179 ? -6.125 -6.874 -7.345 1.00 89.69 179 VAL A C 1
ATOM 1344 O O . VAL A 1 179 ? -5.383 -6.201 -6.629 1.00 89.69 179 VAL A O 1
ATOM 1347 N N . LEU A 1 180 ? -5.903 -8.149 -7.665 1.00 91.31 180 LEU A N 1
ATOM 1348 C CA . LEU A 1 180 ? -4.709 -8.889 -7.274 1.00 91.31 180 LEU A CA 1
ATOM 1349 C C . LEU A 1 180 ? -3.800 -9.088 -8.483 1.00 91.31 180 LEU A C 1
ATOM 1351 O O . LEU A 1 180 ? -4.274 -9.403 -9.575 1.00 91.31 180 LEU A O 1
ATOM 1355 N N . VAL A 1 181 ? -2.494 -8.937 -8.281 1.00 92.50 181 VAL A N 1
ATOM 1356 C CA . VAL A 1 181 ? -1.487 -9.177 -9.321 1.00 92.50 181 VAL A CA 1
ATOM 1357 C C . VAL A 1 181 ? -0.376 -10.030 -8.737 1.00 92.50 181 VAL A C 1
ATOM 1359 O O . VAL A 1 181 ? 0.180 -9.698 -7.696 1.00 92.50 181 VAL A O 1
ATOM 1362 N N . GLY A 1 182 ? -0.045 -11.133 -9.400 1.00 93.31 182 GLY A N 1
ATOM 1363 C CA . GLY A 1 182 ? 0.961 -12.076 -8.924 1.00 93.31 182 GLY A CA 1
ATOM 1364 C C . GLY A 1 182 ? 1.659 -12.799 -10.062 1.00 93.31 182 GLY A C 1
ATOM 1365 O O . GLY A 1 182 ? 1.357 -12.583 -11.236 1.00 93.31 182 GLY A O 1
ATOM 1366 N N . ARG A 1 183 ? 2.606 -13.663 -9.702 1.00 93.81 183 ARG A N 1
ATOM 1367 C CA . ARG A 1 183 ? 3.351 -14.506 -10.640 1.00 93.81 183 ARG A CA 1
ATOM 1368 C C . ARG A 1 183 ? 2.965 -15.961 -10.443 1.00 93.81 183 ARG A C 1
ATOM 1370 O O . ARG A 1 183 ? 2.669 -16.386 -9.335 1.00 93.81 183 ARG A O 1
ATOM 1377 N N . TYR A 1 184 ? 2.996 -16.725 -11.522 1.00 94.31 184 TYR A N 1
ATOM 1378 C CA . TYR A 1 184 ? 2.759 -18.165 -11.523 1.00 94.31 184 TYR A CA 1
ATOM 1379 C C . TYR A 1 184 ? 3.846 -18.848 -12.354 1.00 94.31 184 TYR A C 1
ATOM 1381 O O . TYR A 1 184 ? 4.521 -18.194 -13.152 1.00 94.31 184 TYR A O 1
ATOM 1389 N N . THR A 1 185 ? 4.053 -20.145 -12.141 1.00 93.62 185 THR A N 1
ATOM 1390 C CA . THR A 1 185 ? 5.113 -20.912 -12.816 1.00 93.62 185 THR A CA 1
ATOM 1391 C C . THR A 1 185 ? 4.573 -21.904 -13.840 1.00 93.62 185 THR A C 1
ATOM 1393 O O . THR A 1 185 ? 5.292 -22.242 -14.777 1.00 93.62 185 THR A O 1
ATOM 1396 N N . ALA A 1 186 ? 3.319 -22.346 -13.704 1.00 92.94 186 ALA A N 1
ATOM 1397 C CA . ALA A 1 186 ? 2.700 -23.314 -14.605 1.00 92.94 186 ALA A CA 1
ATOM 1398 C C . ALA A 1 186 ? 1.531 -22.703 -15.393 1.00 92.94 186 ALA A C 1
ATOM 1400 O O . ALA A 1 186 ? 0.646 -22.067 -14.823 1.00 92.94 186 ALA A O 1
ATOM 1401 N N . GLY A 1 187 ? 1.515 -22.927 -16.711 1.00 94.00 187 GLY A N 1
ATOM 1402 C CA . GLY A 1 187 ? 0.344 -22.694 -17.560 1.00 94.00 187 GLY A CA 1
ATOM 1403 C C . GLY A 1 187 ? -0.552 -23.933 -17.621 1.00 94.00 187 GLY A C 1
ATOM 1404 O O . GLY A 1 187 ? -0.086 -25.049 -17.399 1.00 94.00 187 GLY A O 1
ATOM 1405 N N . GLY A 1 188 ? -1.833 -23.753 -17.932 1.00 94.88 188 GLY A N 1
ATOM 1406 C CA . GLY A 1 188 ? -2.814 -24.837 -17.961 1.00 94.88 188 GLY A CA 1
ATOM 1407 C C . GLY A 1 188 ? -4.194 -24.413 -17.471 1.00 94.88 188 GLY A C 1
ATOM 1408 O O . GLY A 1 188 ? -4.510 -23.224 -17.410 1.00 94.88 188 GLY A O 1
ATOM 1409 N N . GLN A 1 189 ? -5.025 -25.404 -17.152 1.00 96.31 189 GLN A N 1
ATOM 1410 C CA . GLN A 1 189 ? -6.305 -25.198 -16.478 1.00 96.31 189 GLN A CA 1
ATOM 1411 C C . GLN A 1 189 ? -6.116 -25.353 -14.970 1.00 96.31 189 GLN A C 1
ATOM 1413 O O . GLN A 1 189 ? -5.510 -26.322 -14.520 1.00 96.31 189 GLN A O 1
ATOM 1418 N N . PHE A 1 190 ? -6.657 -24.411 -14.207 1.00 96.50 190 PHE A N 1
ATOM 1419 C CA . PHE A 1 190 ? -6.584 -24.379 -12.751 1.00 96.50 190 PHE A CA 1
ATOM 1420 C C . PHE A 1 190 ? -7.932 -23.950 -12.166 1.00 96.50 190 PHE A C 1
ATOM 1422 O O . PHE A 1 190 ? -8.776 -23.389 -12.868 1.00 96.50 190 PHE A O 1
ATOM 1429 N N . THR A 1 191 ? -8.110 -24.165 -10.865 1.00 96.44 191 THR A N 1
ATOM 1430 C CA . THR A 1 191 ? -9.286 -23.695 -10.125 1.00 96.44 191 THR A CA 1
ATOM 1431 C C . THR A 1 191 ? -8.879 -22.566 -9.192 1.00 96.44 191 THR A C 1
ATOM 1433 O O . THR A 1 191 ? -8.135 -22.780 -8.234 1.00 96.44 191 THR A O 1
ATOM 1436 N N . LEU A 1 192 ? -9.369 -21.360 -9.472 1.00 95.88 192 LEU A N 1
ATOM 1437 C CA . LEU A 1 192 ? -9.249 -20.216 -8.579 1.00 95.88 192 LEU A CA 1
ATOM 1438 C C . LEU A 1 192 ? -10.248 -20.389 -7.438 1.00 95.88 192 LEU A C 1
ATOM 1440 O O . LEU A 1 192 ? -11.456 -20.370 -7.676 1.00 95.88 192 LEU A O 1
ATOM 1444 N N . ARG A 1 193 ? -9.752 -20.521 -6.208 1.00 97.00 193 ARG A N 1
ATOM 1445 C CA . ARG A 1 193 ? -10.577 -20.589 -5.002 1.00 97.00 193 ARG A CA 1
ATOM 1446 C C . ARG A 1 193 ? -10.462 -19.282 -4.225 1.00 97.00 193 ARG A C 1
ATOM 1448 O O . ARG A 1 193 ? -9.368 -18.842 -3.881 1.00 97.00 193 ARG A O 1
ATOM 1455 N N . ILE A 1 194 ? -11.607 -18.679 -3.932 1.00 96.31 194 ILE A N 1
ATOM 1456 C CA . ILE A 1 194 ? -11.736 -17.472 -3.115 1.00 96.31 194 ILE A CA 1
ATOM 1457 C C . ILE A 1 194 ? -12.533 -17.842 -1.868 1.00 96.31 194 ILE A C 1
ATOM 1459 O O . ILE A 1 194 ? -13.655 -18.340 -1.967 1.00 96.31 194 ILE A O 1
ATOM 1463 N N . THR A 1 195 ? -11.971 -17.594 -0.692 1.00 97.12 195 THR A N 1
ATOM 1464 C CA . THR A 1 195 ? -12.634 -17.834 0.596 1.00 97.12 195 THR A CA 1
ATOM 1465 C C . THR A 1 195 ? -12.756 -16.543 1.379 1.00 97.12 195 THR A C 1
ATOM 1467 O O . THR A 1 195 ? -11.901 -15.676 1.250 1.00 97.12 195 THR A O 1
ATOM 1470 N N . GLY A 1 196 ? -13.774 -16.427 2.223 1.00 95.25 196 GLY A N 1
ATOM 1471 C CA . GLY A 1 196 ? -13.926 -15.300 3.144 1.00 95.25 196 GLY A CA 1
ATOM 1472 C C . GLY A 1 196 ? -15.248 -15.370 3.892 1.00 95.25 196 GLY A C 1
ATOM 1473 O O . GLY A 1 196 ? -15.960 -16.371 3.809 1.00 95.25 196 GLY A O 1
ATOM 1474 N N . THR A 1 197 ? -15.579 -14.317 4.625 1.00 92.75 197 THR A N 1
ATOM 1475 C CA . THR A 1 197 ? -16.769 -14.241 5.474 1.00 92.75 197 THR A CA 1
ATOM 1476 C C . THR A 1 197 ? -17.767 -13.243 4.894 1.00 92.75 197 THR A C 1
ATOM 1478 O O . THR A 1 197 ? -17.467 -12.058 4.777 1.00 92.75 197 THR A O 1
ATOM 1481 N N . CYS A 1 198 ? -18.974 -13.701 4.569 1.00 90.88 198 CYS A N 1
ATOM 1482 C CA . CYS A 1 198 ? -20.084 -12.865 4.112 1.00 90.88 198 CYS A CA 1
ATOM 1483 C C . CYS A 1 198 ? -21.179 -12.881 5.179 1.00 90.88 198 CYS A C 1
ATOM 1485 O O . CYS A 1 198 ? -21.674 -13.947 5.537 1.00 90.88 198 CYS A O 1
ATOM 1487 N N . GLN A 1 199 ? -21.559 -11.713 5.705 1.00 85.19 199 GLN A N 1
ATOM 1488 C CA . GLN A 1 199 ? -22.602 -11.585 6.741 1.00 85.19 199 GLN A CA 1
ATOM 1489 C C . GLN A 1 199 ? -22.389 -12.486 7.984 1.00 85.19 199 GLN A C 1
ATOM 1491 O O . GLN A 1 199 ? -23.341 -12.906 8.639 1.00 85.19 199 GLN A O 1
ATOM 1496 N N . GLY A 1 200 ? -21.129 -12.768 8.328 1.00 84.38 200 GLY A N 1
ATOM 1497 C CA . GLY A 1 200 ? -20.756 -13.626 9.459 1.00 84.38 200 GLY A CA 1
ATOM 1498 C C . GLY A 1 200 ? -20.670 -15.122 9.137 1.00 84.38 200 GLY A C 1
ATOM 1499 O O . GLY A 1 200 ? -20.355 -15.905 10.028 1.00 84.38 200 GLY A O 1
ATOM 1500 N N . GLU A 1 201 ? -20.904 -15.530 7.888 1.00 90.88 201 GLU A N 1
ATOM 1501 C CA . GLU A 1 201 ? -20.770 -16.917 7.437 1.00 90.88 201 GLU A CA 1
ATOM 1502 C C . GLU A 1 201 ? -19.570 -17.085 6.508 1.00 90.88 201 GLU A C 1
ATOM 1504 O O . GLU A 1 201 ? -19.378 -16.299 5.579 1.00 90.88 201 GLU A O 1
ATOM 1509 N N . LYS A 1 202 ? -18.787 -18.150 6.706 1.00 94.31 202 LYS A N 1
ATOM 1510 C CA . LYS A 1 202 ? -17.716 -18.500 5.767 1.00 94.31 202 LYS A CA 1
ATOM 1511 C C . LYS A 1 202 ? -18.311 -18.966 4.437 1.00 94.31 202 LYS A C 1
ATOM 1513 O O . LYS A 1 202 ? -19.193 -19.822 4.408 1.00 94.31 202 LYS A O 1
ATOM 1518 N N . ARG A 1 203 ? -17.798 -18.424 3.337 1.00 96.69 203 ARG A N 1
ATOM 1519 C CA . ARG A 1 203 ? -18.175 -18.751 1.959 1.00 96.69 203 ARG A CA 1
ATOM 1520 C C . ARG A 1 203 ? -16.934 -19.122 1.155 1.00 96.69 203 ARG A C 1
ATOM 1522 O O . ARG A 1 203 ? -15.838 -18.623 1.413 1.00 96.69 203 ARG A O 1
ATOM 1529 N N . VAL A 1 204 ? -17.135 -20.002 0.179 1.00 97.56 204 VAL A N 1
ATOM 1530 C CA . VAL A 1 204 ? -16.115 -20.455 -0.769 1.00 97.56 204 VAL A CA 1
ATOM 1531 C C . VAL A 1 204 ? -16.678 -20.287 -2.174 1.00 97.56 204 VAL A C 1
ATOM 1533 O O . VAL A 1 204 ? -17.807 -20.699 -2.437 1.00 97.56 204 VAL A O 1
ATOM 1536 N N . PHE A 1 205 ? -15.892 -19.683 -3.056 1.00 96.56 205 PHE A N 1
ATOM 1537 C CA . PHE A 1 205 ? -16.194 -19.525 -4.472 1.00 96.56 205 PHE A CA 1
ATOM 1538 C C . PHE A 1 205 ? -15.081 -20.170 -5.286 1.00 96.56 205 PHE A C 1
ATOM 1540 O O . PHE A 1 205 ? -13.904 -19.929 -5.017 1.00 96.56 205 PHE A O 1
ATOM 1547 N N . GLU A 1 206 ? -15.447 -20.971 -6.278 1.00 97.31 206 GLU A N 1
ATOM 1548 C CA . GLU A 1 206 ? -14.499 -21.666 -7.144 1.00 97.31 206 GLU A CA 1
ATOM 1549 C C . GLU A 1 206 ? -14.791 -21.329 -8.603 1.00 97.31 206 GLU A C 1
ATOM 1551 O O . GLU A 1 206 ? -15.933 -21.417 -9.054 1.00 97.31 206 GLU A O 1
ATOM 1556 N N . TYR A 1 207 ? -13.750 -20.937 -9.336 1.00 96.50 207 TYR A N 1
ATOM 1557 C CA . TYR A 1 207 ? -13.846 -20.549 -10.739 1.00 96.50 207 TYR A CA 1
ATOM 1558 C C . TYR A 1 207 ? -12.788 -21.285 -11.567 1.00 96.50 207 TYR A C 1
ATOM 1560 O O . TYR A 1 207 ? -11.606 -21.241 -11.211 1.00 96.50 207 TYR A O 1
ATOM 1568 N N . PRO A 1 208 ? -13.162 -21.929 -12.686 1.00 96.06 208 PRO A N 1
ATOM 1569 C CA . PRO A 1 208 ? -12.182 -22.474 -13.613 1.00 96.06 208 PRO A CA 1
ATOM 1570 C C . PRO A 1 208 ? -11.464 -21.329 -14.336 1.00 96.06 208 PRO A C 1
ATOM 1572 O O . PRO A 1 208 ? -12.101 -20.426 -14.880 1.00 96.06 208 PRO A O 1
ATOM 1575 N N . VAL A 1 209 ? -10.134 -21.372 -14.366 1.00 95.38 209 VAL A N 1
ATOM 1576 C CA . VAL A 1 209 ? -9.296 -20.390 -15.062 1.00 95.38 209 VAL A CA 1
ATOM 1577 C C . VAL A 1 209 ? -8.270 -21.092 -15.943 1.00 95.38 209 VAL A C 1
ATOM 1579 O O . VAL A 1 209 ? -7.773 -22.169 -15.616 1.00 95.38 209 VAL A O 1
ATOM 1582 N N . ARG A 1 210 ? -7.936 -20.473 -17.076 1.00 94.25 210 ARG A N 1
ATOM 1583 C CA . ARG A 1 210 ? -6.861 -20.927 -17.961 1.00 94.25 210 ARG A CA 1
ATOM 1584 C C . ARG A 1 210 ? -5.738 -19.901 -17.947 1.00 94.25 210 ARG A C 1
ATOM 1586 O O . ARG A 1 210 ? -5.974 -18.740 -18.264 1.00 94.25 210 ARG A O 1
ATOM 1593 N N . LEU A 1 211 ? -4.535 -20.344 -17.595 1.00 92.94 211 LEU A N 1
ATOM 1594 C CA . LEU A 1 211 ? -3.326 -19.528 -17.624 1.00 92.94 211 LEU A CA 1
ATOM 1595 C C . LEU A 1 211 ? -2.430 -19.960 -18.779 1.00 92.94 211 LEU A C 1
ATOM 1597 O O . LEU A 1 211 ? -2.174 -21.150 -18.969 1.00 92.94 211 LEU A O 1
ATOM 1601 N N . ASP A 1 212 ? -1.926 -18.993 -19.533 1.00 90.94 212 ASP A N 1
ATOM 1602 C CA . ASP A 1 212 ? -0.980 -19.254 -20.613 1.00 90.94 212 ASP A CA 1
ATOM 1603 C C . ASP A 1 212 ? 0.433 -19.406 -20.037 1.00 90.94 212 ASP A C 1
ATOM 1605 O O . ASP A 1 212 ? 0.841 -18.628 -19.179 1.00 90.94 212 ASP A O 1
ATOM 1609 N N . ALA A 1 213 ? 1.210 -20.391 -20.497 1.00 86.50 213 ALA A N 1
ATOM 1610 C CA . ALA A 1 213 ? 2.597 -20.556 -20.038 1.00 86.50 213 ALA A CA 1
ATOM 1611 C C . ALA A 1 213 ? 3.486 -19.376 -20.475 1.00 86.50 213 ALA A C 1
ATOM 1613 O O . ALA A 1 213 ? 4.381 -18.947 -19.752 1.00 86.50 213 ALA A O 1
ATOM 1614 N N . ARG A 1 214 ? 3.210 -18.839 -21.666 1.00 82.50 214 ARG A N 1
ATOM 1615 C CA . ARG A 1 214 ? 3.801 -17.623 -22.216 1.00 82.50 214 ARG A CA 1
ATOM 1616 C C . ARG A 1 214 ? 2.791 -16.983 -23.159 1.00 82.50 214 ARG A C 1
ATOM 1618 O O . ARG A 1 214 ? 2.061 -17.688 -23.850 1.00 82.50 214 ARG A O 1
ATOM 1625 N N . SER A 1 215 ? 2.769 -15.658 -23.185 1.00 80.31 215 SER A N 1
ATOM 1626 C CA . SER A 1 215 ? 1.913 -14.877 -24.068 1.00 80.31 215 SER A CA 1
ATOM 1627 C C . SER A 1 215 ? 2.746 -13.778 -24.712 1.00 80.31 215 SER A C 1
ATOM 1629 O O . SER A 1 215 ? 3.279 -12.932 -24.000 1.00 80.31 215 SER A O 1
ATOM 1631 N N . ASP A 1 216 ? 2.822 -13.773 -26.042 1.00 72.50 216 ASP A N 1
ATOM 1632 C CA . ASP A 1 216 ? 3.419 -12.674 -26.815 1.00 72.50 216 ASP A CA 1
ATOM 1633 C C . ASP A 1 216 ? 2.351 -11.632 -27.237 1.00 72.50 216 ASP A C 1
ATOM 1635 O O . ASP A 1 216 ? 2.599 -10.760 -28.068 1.00 72.50 216 ASP A O 1
ATOM 1639 N N . ASP A 1 217 ? 1.146 -11.714 -26.652 1.00 75.38 217 ASP A N 1
ATOM 1640 C CA . ASP A 1 217 ? 0.058 -10.747 -26.826 1.00 75.38 217 ASP A CA 1
ATOM 1641 C C . ASP A 1 217 ? 0.464 -9.352 -26.319 1.00 75.38 217 ASP A C 1
ATOM 1643 O O . ASP A 1 217 ? 0.555 -9.104 -25.110 1.00 75.38 217 ASP A O 1
ATOM 1647 N N . ALA A 1 218 ? 0.653 -8.426 -27.261 1.00 68.88 218 ALA A N 1
ATOM 1648 C CA . ALA A 1 218 ? 0.960 -7.025 -26.992 1.00 68.88 218 ALA A CA 1
ATOM 1649 C C . ALA A 1 218 ? -0.113 -6.333 -26.124 1.00 68.88 218 ALA A C 1
ATOM 1651 O O . ALA A 1 218 ? 0.200 -5.402 -25.383 1.00 68.88 218 ALA A O 1
ATOM 1652 N N . GLY A 1 219 ? -1.363 -6.807 -26.151 1.00 72.25 219 GLY A N 1
ATOM 1653 C CA . GLY A 1 219 ? -2.447 -6.295 -25.316 1.00 72.25 219 GLY A CA 1
ATOM 1654 C C . GLY A 1 219 ? -2.288 -6.628 -23.831 1.00 72.25 219 GLY A C 1
ATOM 1655 O O . GLY A 1 219 ? -2.797 -5.896 -22.992 1.00 72.25 219 GLY A O 1
ATOM 1656 N N . ARG A 1 220 ? -1.545 -7.686 -23.478 1.00 78.62 220 ARG A N 1
ATOM 1657 C CA . ARG A 1 220 ? -1.282 -8.113 -22.082 1.00 78.62 220 ARG A CA 1
ATOM 1658 C C . ARG A 1 220 ? 0.069 -7.659 -21.559 1.00 78.62 220 ARG A C 1
ATOM 1660 O O . ARG A 1 220 ? 0.460 -7.942 -20.427 1.00 78.62 220 ARG A O 1
ATOM 1667 N N . ALA A 1 221 ? 0.791 -6.947 -22.400 1.00 75.38 221 ALA A N 1
ATOM 1668 C CA . ALA A 1 221 ? 2.183 -6.647 -22.206 1.00 75.38 221 ALA A CA 1
ATOM 1669 C C . ALA A 1 221 ? 2.378 -5.638 -21.042 1.00 75.38 221 ALA A C 1
ATOM 1671 O O . ALA A 1 221 ? 3.423 -5.630 -20.402 1.00 75.38 221 ALA A O 1
ATOM 1672 N N . TYR A 1 222 ? 1.343 -4.894 -20.650 1.00 78.12 222 TYR A N 1
ATOM 1673 C CA . TYR A 1 222 ? 1.369 -4.020 -19.473 1.00 78.12 222 TYR A CA 1
ATOM 1674 C C . TYR A 1 222 ? 1.405 -4.768 -18.120 1.00 78.12 222 TYR A C 1
ATOM 1676 O O . TYR A 1 222 ? 1.779 -4.175 -17.106 1.00 78.12 222 TYR A O 1
ATOM 1684 N N . LEU A 1 223 ? 1.018 -6.053 -18.068 1.00 86.44 223 LEU A N 1
ATOM 1685 C CA . LEU A 1 223 ? 0.847 -6.799 -16.810 1.00 86.44 223 LEU A CA 1
ATOM 1686 C C . LEU A 1 223 ? 2.142 -6.948 -15.989 1.00 86.44 223 LEU A C 1
ATOM 1688 O O . LEU A 1 223 ? 2.092 -6.681 -14.785 1.00 86.44 223 LEU A O 1
ATOM 1692 N N . PRO A 1 224 ? 3.308 -7.299 -16.575 1.00 87.50 224 PRO A N 1
ATOM 1693 C CA . PRO A 1 224 ? 4.573 -7.343 -15.841 1.00 87.50 224 PRO A CA 1
ATOM 1694 C C . PRO A 1 224 ? 4.939 -6.007 -15.194 1.00 87.50 224 PRO A C 1
ATOM 1696 O O . PRO A 1 224 ? 5.430 -5.993 -14.069 1.00 87.50 224 PRO A O 1
ATOM 1699 N N . ARG A 1 225 ? 4.646 -4.881 -15.860 1.00 84.50 225 ARG A N 1
ATOM 1700 C CA . ARG A 1 225 ? 4.899 -3.548 -15.302 1.00 84.50 225 ARG A CA 1
ATOM 1701 C C . ARG A 1 225 ? 3.976 -3.242 -14.126 1.00 84.50 225 ARG A C 1
ATOM 1703 O O . ARG A 1 225 ? 4.452 -2.739 -13.116 1.00 84.50 225 ARG A O 1
ATOM 1710 N N . VAL A 1 226 ? 2.687 -3.583 -14.217 1.00 86.44 226 VAL A N 1
ATOM 1711 C CA . VAL A 1 226 ? 1.764 -3.460 -13.071 1.00 86.44 226 VAL A CA 1
ATOM 1712 C C . VAL A 1 226 ? 2.269 -4.287 -11.892 1.00 86.44 226 VAL A C 1
ATOM 1714 O O . VAL A 1 226 ? 2.335 -3.784 -10.773 1.00 86.44 226 VAL A O 1
ATOM 1717 N N . TRP A 1 227 ? 2.671 -5.536 -12.138 1.00 92.44 227 TRP A N 1
ATOM 1718 C CA . TRP A 1 227 ? 3.241 -6.390 -11.099 1.00 92.44 227 TRP A CA 1
ATOM 1719 C C . TRP A 1 227 ? 4.504 -5.773 -10.482 1.00 92.44 227 TRP A C 1
ATOM 1721 O O . TRP A 1 227 ? 4.630 -5.732 -9.259 1.00 92.44 227 TRP A O 1
ATOM 1731 N N . ALA A 1 228 ? 5.411 -5.249 -11.308 1.00 90.31 228 ALA A N 1
ATOM 1732 C CA . ALA A 1 228 ? 6.637 -4.615 -10.844 1.00 90.31 228 ALA A CA 1
ATOM 1733 C C . ALA A 1 228 ? 6.354 -3.373 -9.989 1.00 90.31 228 ALA A C 1
ATOM 1735 O O . ALA A 1 228 ? 6.957 -3.234 -8.933 1.00 90.31 228 ALA A O 1
ATOM 1736 N N . MET A 1 229 ? 5.392 -2.525 -10.372 1.00 85.00 229 MET A N 1
ATOM 1737 C CA . MET A 1 229 ? 4.967 -1.380 -9.553 1.00 85.00 229 MET A CA 1
ATOM 1738 C C . MET A 1 229 ? 4.460 -1.827 -8.180 1.00 85.00 229 MET A C 1
ATOM 1740 O O . MET A 1 229 ? 4.882 -1.276 -7.167 1.00 85.00 229 MET A O 1
ATOM 1744 N N . ARG A 1 230 ? 3.628 -2.876 -8.131 1.00 88.19 230 ARG A N 1
ATOM 1745 C CA . ARG A 1 230 ? 3.121 -3.443 -6.871 1.00 88.19 230 ARG A CA 1
ATOM 1746 C C . ARG A 1 230 ? 4.245 -4.009 -6.000 1.00 88.19 230 ARG A C 1
ATOM 1748 O O . ARG A 1 230 ? 4.259 -3.764 -4.797 1.00 88.19 230 ARG A O 1
ATOM 1755 N N . ARG A 1 231 ? 5.198 -4.734 -6.601 1.00 93.31 231 ARG A N 1
ATOM 1756 C CA . ARG A 1 231 ? 6.370 -5.286 -5.900 1.00 93.31 231 ARG A CA 1
ATOM 1757 C C . ARG A 1 231 ? 7.278 -4.178 -5.374 1.00 93.31 231 ARG A C 1
ATOM 1759 O O . ARG A 1 231 ? 7.695 -4.268 -4.230 1.00 93.31 231 ARG A O 1
ATOM 1766 N N . VAL A 1 232 ? 7.553 -3.147 -6.171 1.00 87.62 232 VAL A N 1
ATOM 1767 C CA . VAL A 1 232 ? 8.353 -1.984 -5.761 1.00 87.62 232 VAL A CA 1
ATOM 1768 C C . VAL A 1 232 ? 7.673 -1.242 -4.612 1.00 87.62 232 VAL A C 1
ATOM 1770 O O . VAL A 1 232 ? 8.328 -0.980 -3.612 1.00 87.62 232 VAL A O 1
ATOM 1773 N N . GLY A 1 233 ? 6.364 -0.979 -4.697 1.00 84.19 233 GLY A N 1
ATOM 1774 C CA . GLY A 1 233 ? 5.607 -0.375 -3.594 1.00 84.19 233 GLY A CA 1
ATOM 1775 C C . GLY A 1 233 ? 5.699 -1.199 -2.308 1.00 84.19 233 GLY A C 1
ATOM 1776 O O . GLY A 1 233 ? 5.988 -0.654 -1.249 1.00 84.19 233 GLY A O 1
ATOM 1777 N N . TRP A 1 234 ? 5.558 -2.525 -2.412 1.00 88.81 234 TRP A N 1
ATOM 1778 C CA . TRP A 1 234 ? 5.739 -3.429 -1.273 1.00 88.81 234 TRP A CA 1
ATOM 1779 C C . TRP A 1 234 ? 7.170 -3.402 -0.713 1.00 88.81 234 TRP A C 1
ATOM 1781 O O . TRP A 1 234 ? 7.338 -3.369 0.499 1.00 88.81 234 TRP A O 1
ATOM 1791 N N . LEU A 1 235 ? 8.202 -3.396 -1.565 1.00 88.81 235 LEU A N 1
ATOM 1792 C CA . LEU A 1 235 ? 9.605 -3.317 -1.133 1.00 88.81 235 LEU A CA 1
ATOM 1793 C C . LEU A 1 235 ? 9.882 -2.002 -0.399 1.00 88.81 235 LEU A C 1
ATOM 1795 O O . LEU A 1 235 ? 10.489 -2.017 0.666 1.00 88.81 235 LEU A O 1
ATOM 1799 N N . MET A 1 236 ? 9.382 -0.883 -0.931 1.00 82.19 236 MET A N 1
ATOM 1800 C CA . MET A 1 236 ? 9.474 0.422 -0.277 1.00 82.19 236 MET A CA 1
ATOM 1801 C C . MET A 1 236 ? 8.776 0.428 1.082 1.00 82.19 236 MET A C 1
ATOM 1803 O O . MET A 1 236 ? 9.312 0.998 2.026 1.00 82.19 236 MET A O 1
ATOM 1807 N N . ASP A 1 237 ? 7.610 -0.216 1.197 1.00 80.88 237 ASP A N 1
ATOM 1808 C CA . ASP A 1 237 ? 6.949 -0.400 2.489 1.00 80.88 237 ASP A CA 1
ATOM 1809 C C . ASP A 1 237 ? 7.836 -1.212 3.435 1.00 80.88 237 ASP A C 1
ATOM 1811 O O . ASP A 1 237 ? 8.108 -0.758 4.536 1.00 80.88 237 ASP A O 1
ATOM 1815 N N . GLN A 1 238 ? 8.368 -2.364 3.023 1.00 85.94 238 GLN A N 1
ATOM 1816 C CA . GLN A 1 238 ? 9.236 -3.156 3.904 1.00 85.94 238 GLN A CA 1
ATOM 1817 C C . GLN A 1 238 ? 10.452 -2.370 4.404 1.00 85.94 238 GLN A C 1
ATOM 1819 O O . GLN A 1 238 ? 10.758 -2.435 5.593 1.00 85.94 238 GLN A O 1
ATOM 1824 N N . ILE A 1 239 ? 11.092 -1.587 3.532 1.00 82.31 239 ILE A N 1
ATOM 1825 C CA . ILE A 1 239 ? 12.246 -0.766 3.911 1.00 82.31 239 ILE A CA 1
ATOM 1826 C C . ILE A 1 239 ? 11.833 0.361 4.867 1.00 82.31 239 ILE A C 1
ATOM 1828 O O . ILE A 1 239 ? 12.478 0.571 5.890 1.00 82.31 239 ILE A O 1
ATOM 1832 N N . ALA A 1 240 ? 10.731 1.061 4.586 1.00 75.25 240 ALA A N 1
ATOM 1833 C CA . ALA A 1 240 ? 10.250 2.138 5.452 1.00 75.25 240 ALA A CA 1
ATOM 1834 C C . ALA A 1 240 ? 9.827 1.629 6.841 1.00 75.25 240 ALA A C 1
ATOM 1836 O O . ALA A 1 240 ? 9.987 2.321 7.842 1.00 75.25 240 ALA A O 1
ATOM 1837 N N . LEU A 1 241 ? 9.263 0.423 6.915 1.00 77.25 241 LEU A N 1
ATOM 1838 C CA . LEU A 1 241 ? 8.697 -0.127 8.144 1.00 77.25 241 LEU A CA 1
ATOM 1839 C C . LEU A 1 241 ? 9.754 -0.815 9.018 1.00 77.25 241 LEU A C 1
ATOM 1841 O O . LEU A 1 241 ? 9.714 -0.659 10.242 1.00 77.25 241 LEU A O 1
ATOM 1845 N N . HIS A 1 242 ? 10.695 -1.539 8.406 1.00 81.62 242 HIS A N 1
ATOM 1846 C CA . HIS A 1 242 ? 11.660 -2.405 9.098 1.00 81.62 242 HIS A CA 1
ATOM 1847 C C . HIS A 1 242 ? 13.120 -1.952 8.970 1.00 81.62 242 HIS A C 1
ATOM 1849 O O . HIS A 1 242 ? 14.001 -2.572 9.565 1.00 81.62 242 HIS A O 1
ATOM 1855 N N . GLY A 1 243 ? 13.370 -0.868 8.239 1.00 76.69 243 GLY A N 1
ATOM 1856 C CA . GLY A 1 243 ? 14.710 -0.384 7.938 1.00 76.69 243 GLY A CA 1
ATOM 1857 C C . GLY A 1 243 ? 15.304 -1.023 6.685 1.00 76.69 243 GLY A C 1
ATOM 1858 O O . GLY A 1 243 ? 14.727 -1.912 6.053 1.00 76.69 243 GLY A O 1
ATOM 1859 N N . GLU A 1 244 ? 16.476 -0.527 6.304 1.00 75.75 244 GLU A N 1
ATOM 1860 C CA . GLU A 1 244 ? 17.165 -0.956 5.093 1.00 75.75 244 GLU A CA 1
ATOM 1861 C C . GLU A 1 244 ? 17.723 -2.374 5.187 1.00 75.75 244 GLU A C 1
ATOM 1863 O O . GLU A 1 244 ? 18.256 -2.813 6.206 1.00 75.75 244 GLU A O 1
ATOM 1868 N N . ASN A 1 245 ? 17.647 -3.067 4.057 1.00 80.94 245 ASN A N 1
ATOM 1869 C CA . ASN A 1 245 ? 18.300 -4.340 3.826 1.00 80.94 245 ASN A CA 1
ATOM 1870 C C . ASN A 1 245 ? 18.816 -4.334 2.384 1.00 80.94 245 ASN A C 1
ATOM 1872 O O . ASN A 1 245 ? 18.040 -4.050 1.467 1.00 80.94 245 ASN A O 1
ATOM 1876 N N . ASP A 1 246 ? 20.099 -4.653 2.195 1.00 82.06 246 ASP A N 1
ATOM 1877 C CA . ASP A 1 246 ? 20.749 -4.652 0.880 1.00 82.06 246 ASP A CA 1
ATOM 1878 C C . ASP A 1 246 ? 19.967 -5.504 -0.143 1.00 82.06 246 ASP A C 1
ATOM 1880 O O . ASP A 1 246 ? 19.754 -5.061 -1.266 1.00 82.06 246 ASP A O 1
ATOM 1884 N N . GLU A 1 247 ? 19.410 -6.657 0.251 1.00 87.56 247 GLU A N 1
ATOM 1885 C CA . GLU A 1 247 ? 18.620 -7.519 -0.643 1.00 87.56 247 GLU A CA 1
ATOM 1886 C C . GLU A 1 247 ? 17.324 -6.846 -1.130 1.00 87.56 247 GLU A C 1
ATOM 1888 O O . GLU A 1 247 ? 16.948 -6.970 -2.300 1.00 87.56 247 GLU A O 1
ATOM 1893 N N . LEU A 1 248 ? 16.626 -6.127 -0.241 1.00 86.69 248 LEU A N 1
ATOM 1894 C CA . LEU A 1 248 ? 15.383 -5.426 -0.584 1.00 86.69 248 LEU A CA 1
ATOM 1895 C C . LEU A 1 248 ? 15.670 -4.225 -1.485 1.00 86.69 248 LEU A C 1
ATOM 1897 O O . LEU A 1 248 ? 14.949 -3.996 -2.460 1.00 86.69 248 LEU A O 1
ATOM 1901 N N . THR A 1 249 ? 16.726 -3.479 -1.161 1.00 81.44 249 THR A N 1
ATOM 1902 C CA . THR A 1 249 ? 17.170 -2.314 -1.926 1.00 81.44 249 THR A CA 1
ATOM 1903 C C . THR A 1 249 ? 17.639 -2.726 -3.320 1.00 81.44 249 THR A C 1
ATOM 1905 O O . THR A 1 249 ? 17.219 -2.121 -4.308 1.00 81.44 249 THR A O 1
ATOM 1908 N N . ASP A 1 250 ? 18.423 -3.798 -3.434 1.00 82.81 250 ASP A N 1
ATOM 1909 C CA . ASP A 1 250 ? 18.911 -4.307 -4.715 1.00 82.81 250 ASP A CA 1
ATOM 1910 C C . ASP A 1 250 ? 17.766 -4.799 -5.608 1.00 82.81 250 ASP A C 1
ATOM 1912 O O . ASP A 1 250 ? 17.718 -4.464 -6.797 1.00 82.81 250 ASP A O 1
ATOM 1916 N N . GLU A 1 251 ? 16.793 -5.538 -5.056 1.00 89.25 251 GLU A N 1
ATOM 1917 C CA . GLU A 1 251 ? 15.617 -5.961 -5.825 1.00 89.25 251 GLU A CA 1
ATOM 1918 C C . GLU A 1 251 ? 14.781 -4.758 -6.282 1.00 89.25 251 GLU A C 1
ATOM 1920 O O . GLU A 1 251 ? 14.325 -4.721 -7.431 1.00 89.25 251 GLU A O 1
ATOM 1925 N N . LEU A 1 252 ? 14.595 -3.763 -5.409 1.00 85.50 252 LEU A N 1
ATOM 1926 C CA . LEU A 1 252 ? 13.870 -2.537 -5.729 1.00 85.50 252 LEU A CA 1
ATOM 1927 C C . LEU A 1 252 ? 14.546 -1.811 -6.890 1.00 85.50 252 LEU A C 1
ATOM 1929 O O . LEU A 1 252 ? 13.885 -1.505 -7.884 1.00 85.50 252 LEU A O 1
ATOM 1933 N N . VAL A 1 253 ? 15.856 -1.570 -6.802 1.00 80.12 253 VAL A N 1
ATOM 1934 C CA . VAL A 1 253 ? 16.629 -0.890 -7.848 1.00 80.12 253 VAL A CA 1
ATOM 1935 C C . VAL A 1 253 ? 16.583 -1.682 -9.154 1.00 80.12 253 VAL A C 1
ATOM 1937 O O . VAL A 1 253 ? 16.383 -1.089 -10.217 1.00 80.12 253 VAL A O 1
ATOM 1940 N N . ALA A 1 254 ? 16.709 -3.009 -9.100 1.00 83.69 254 ALA A N 1
ATOM 1941 C CA . ALA A 1 254 ? 16.646 -3.867 -10.279 1.00 83.69 254 ALA A CA 1
ATOM 1942 C C . ALA A 1 254 ? 15.281 -3.792 -10.984 1.00 83.69 254 ALA A C 1
ATOM 1944 O O . ALA A 1 254 ? 15.224 -3.622 -12.204 1.00 83.69 254 ALA A O 1
ATOM 1945 N N . LEU A 1 255 ? 14.175 -3.875 -10.238 1.00 87.38 255 LEU A N 1
ATOM 1946 C CA . LEU A 1 255 ? 12.823 -3.762 -10.796 1.00 87.38 255 LEU A CA 1
ATOM 1947 C C . LEU A 1 255 ? 12.547 -2.360 -11.335 1.00 87.38 255 LEU A C 1
ATOM 1949 O O . LEU A 1 255 ? 12.010 -2.214 -12.433 1.00 87.38 255 LEU A O 1
ATOM 1953 N N . SER A 1 256 ? 12.952 -1.333 -10.596 1.00 79.31 256 SER A N 1
ATOM 1954 C CA . SER A 1 256 ? 12.810 0.055 -11.016 1.00 79.31 256 SER A CA 1
ATOM 1955 C C . SER A 1 256 ? 13.566 0.341 -12.312 1.00 79.31 256 SER A C 1
ATOM 1957 O O . SER A 1 256 ? 13.000 0.960 -13.212 1.00 79.31 256 SER A O 1
ATOM 1959 N N . LYS A 1 257 ? 14.787 -0.192 -12.463 1.00 78.06 257 LYS A N 1
ATOM 1960 C CA . LYS A 1 257 ? 15.562 -0.146 -13.713 1.00 78.06 257 LYS A CA 1
ATOM 1961 C C . LYS A 1 257 ? 14.873 -0.897 -14.849 1.00 78.06 257 LYS A C 1
ATOM 1963 O O . LYS A 1 257 ? 14.655 -0.348 -15.923 1.00 78.06 257 LYS A O 1
ATOM 1968 N N . ALA A 1 258 ? 14.498 -2.152 -14.614 1.00 82.19 258 ALA A N 1
ATOM 1969 C CA . ALA A 1 258 ? 13.921 -3.008 -15.647 1.00 82.19 258 ALA A CA 1
ATOM 1970 C C . ALA A 1 258 ? 12.590 -2.467 -16.196 1.00 82.19 258 ALA A C 1
ATOM 1972 O O . ALA A 1 258 ? 12.325 -2.577 -17.392 1.00 82.19 258 ALA A O 1
ATOM 1973 N N . TYR A 1 259 ? 11.764 -1.873 -15.331 1.00 78.50 259 TYR A N 1
ATOM 1974 C CA . TYR A 1 259 ? 10.409 -1.433 -15.672 1.00 78.50 259 TYR A CA 1
ATOM 1975 C C . TYR A 1 259 ? 10.235 0.085 -15.721 1.00 78.50 259 TYR A C 1
ATOM 1977 O O . TYR A 1 259 ? 9.120 0.552 -15.951 1.00 78.50 259 TYR A O 1
ATOM 1985 N N . GLY A 1 260 ? 11.314 0.864 -15.564 1.00 74.12 260 GLY A N 1
ATOM 1986 C CA . GLY A 1 260 ? 11.265 2.331 -15.618 1.00 74.12 260 GLY A CA 1
ATOM 1987 C C . GLY A 1 260 ? 10.344 2.923 -14.564 1.00 74.12 260 GLY A C 1
ATOM 1988 O O . GLY A 1 260 ? 9.583 3.848 -14.850 1.00 74.12 260 GLY A O 1
ATOM 1989 N N . ILE A 1 261 ? 10.351 2.325 -13.374 1.00 76.12 261 ILE A N 1
ATOM 1990 C CA . ILE A 1 261 ? 9.556 2.787 -12.242 1.00 76.12 261 ILE A CA 1
ATOM 1991 C C . ILE A 1 261 ? 10.427 3.780 -11.493 1.00 76.12 261 ILE A C 1
ATOM 1993 O O . ILE A 1 261 ? 11.495 3.436 -10.980 1.00 76.12 261 ILE A O 1
ATOM 1997 N N . MET A 1 262 ? 9.985 5.031 -11.471 1.00 70.94 262 MET A N 1
ATOM 1998 C CA . MET A 1 262 ? 10.685 6.046 -10.711 1.00 70.94 262 MET A CA 1
ATOM 1999 C C . MET A 1 262 ? 10.359 5.856 -9.234 1.00 70.94 262 MET A C 1
ATOM 2001 O O . MET A 1 262 ? 9.199 5.723 -8.846 1.00 70.94 262 MET A O 1
ATOM 2005 N N . THR A 1 263 ? 11.401 5.848 -8.419 1.00 68.81 263 THR A N 1
ATOM 2006 C CA . THR A 1 263 ? 11.326 5.762 -6.963 1.00 68.81 263 THR A CA 1
ATOM 2007 C C . THR A 1 263 ? 12.354 6.723 -6.377 1.00 68.81 263 THR A C 1
ATOM 2009 O O . THR A 1 263 ? 13.283 7.112 -7.092 1.00 68.81 263 THR A O 1
ATOM 2012 N N . PRO A 1 264 ? 12.273 7.059 -5.081 1.00 62.88 264 PRO A N 1
ATOM 2013 C CA . PRO A 1 264 ? 13.342 7.803 -4.418 1.00 62.88 264 PRO A CA 1
ATOM 2014 C C . PRO A 1 264 ? 14.731 7.129 -4.514 1.00 62.88 264 PRO A C 1
ATOM 2016 O O . PRO A 1 264 ? 15.736 7.816 -4.387 1.00 62.88 264 PRO A O 1
ATOM 2019 N N . TYR A 1 265 ? 14.802 5.818 -4.800 1.00 64.88 265 TYR A N 1
ATOM 2020 C CA . TYR A 1 265 ? 16.051 5.068 -5.011 1.00 64.88 265 TYR A CA 1
ATOM 2021 C C . TYR A 1 265 ? 16.595 5.150 -6.447 1.00 64.88 265 TYR A C 1
ATOM 2023 O O . TYR A 1 265 ? 17.753 4.817 -6.690 1.00 64.88 265 TYR A O 1
ATOM 2031 N N . THR A 1 266 ? 15.765 5.521 -7.427 1.00 60.41 266 THR A N 1
ATOM 2032 C CA . THR A 1 266 ? 16.110 5.463 -8.861 1.00 60.41 266 THR A CA 1
ATOM 2033 C C . THR A 1 266 ? 16.044 6.801 -9.582 1.00 60.41 266 THR A C 1
ATOM 2035 O O . THR A 1 266 ? 16.385 6.863 -10.761 1.00 60.41 266 THR A O 1
ATOM 2038 N N . SER A 1 267 ? 15.694 7.869 -8.868 1.00 56.62 267 SER A N 1
ATOM 2039 C CA . SER A 1 267 ? 15.717 9.259 -9.327 1.00 56.62 267 SER A CA 1
ATOM 2040 C C . SER A 1 267 ? 17.019 9.669 -10.020 1.00 56.62 267 SER A C 1
ATOM 2042 O O . SER A 1 267 ? 16.992 10.313 -11.064 1.00 56.62 267 SER A O 1
ATOM 2044 N N . PHE A 1 268 ? 18.159 9.228 -9.492 1.00 51.75 268 PHE A N 1
ATOM 2045 C CA . PHE A 1 268 ? 19.492 9.576 -9.999 1.00 51.75 268 PHE A CA 1
ATOM 2046 C C . PHE A 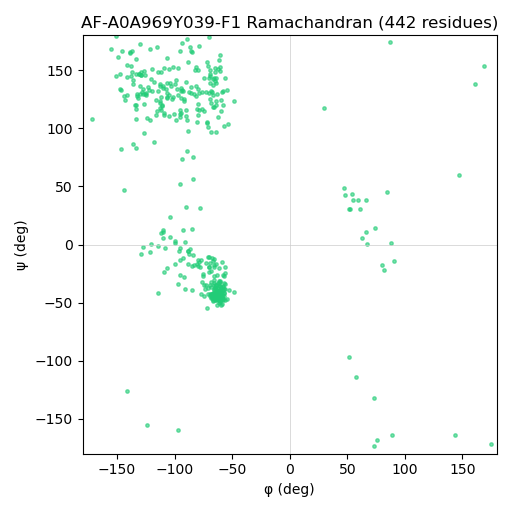1 268 ? 19.861 8.905 -11.324 1.00 51.75 268 PHE A C 1
ATOM 2048 O O . PHE A 1 268 ? 20.795 9.340 -11.983 1.00 51.75 268 PHE A O 1
ATOM 2055 N N . LEU A 1 269 ? 19.141 7.855 -11.732 1.00 51.72 269 LEU A N 1
ATOM 2056 C CA . LEU A 1 269 ? 19.364 7.208 -13.032 1.00 51.72 269 LEU A CA 1
ATOM 2057 C C . LEU A 1 269 ? 18.775 8.010 -14.194 1.00 51.72 269 LEU A C 1
ATOM 2059 O O . LEU A 1 269 ? 19.025 7.685 -15.352 1.00 51.72 269 LEU A O 1
ATOM 2063 N N . ALA A 1 270 ? 17.930 8.991 -13.882 1.00 50.91 270 ALA A N 1
ATOM 2064 C CA . ALA A 1 270 ? 17.258 9.822 -14.863 1.00 50.91 270 ALA A CA 1
ATOM 2065 C C . ALA A 1 270 ? 17.946 11.183 -15.044 1.00 50.91 270 ALA A C 1
ATOM 2067 O O . ALA A 1 270 ? 17.705 11.837 -16.052 1.00 50.91 270 ALA A O 1
ATOM 2068 N N . ASP A 1 271 ? 18.803 11.589 -14.105 1.00 55.38 271 ASP A N 1
ATOM 2069 C CA . ASP A 1 271 ? 19.592 12.815 -14.192 1.00 55.38 271 ASP A CA 1
ATOM 2070 C C . ASP A 1 271 ? 20.625 12.703 -15.330 1.00 55.38 271 ASP A C 1
ATOM 2072 O O . ASP A 1 271 ? 21.500 11.835 -15.321 1.00 55.38 271 ASP A O 1
ATOM 2076 N N . GLU A 1 272 ? 20.510 13.585 -16.328 1.00 51.16 272 GLU A N 1
ATOM 2077 C CA . GLU A 1 272 ? 21.377 13.607 -17.514 1.00 51.16 272 GLU A CA 1
ATOM 2078 C C . GLU A 1 272 ? 22.835 13.974 -17.176 1.00 51.16 272 GLU A C 1
ATOM 2080 O O . GLU A 1 272 ? 23.729 13.764 -17.998 1.00 51.16 272 GLU A O 1
ATOM 2085 N N . THR A 1 273 ? 23.091 14.504 -15.974 1.00 54.09 273 THR A N 1
ATOM 2086 C CA . THR A 1 273 ? 24.430 14.879 -15.497 1.00 54.09 273 THR A CA 1
ATOM 2087 C C . THR A 1 273 ? 25.173 13.740 -14.793 1.00 54.09 273 THR A C 1
ATOM 2089 O O . THR A 1 273 ? 26.348 13.888 -14.449 1.00 54.09 273 THR A O 1
ATOM 2092 N N . VAL A 1 274 ? 24.518 12.593 -14.589 1.00 56.09 274 VAL A N 1
ATOM 2093 C CA . VAL A 1 274 ? 25.087 11.447 -13.874 1.00 56.09 274 VAL A CA 1
ATOM 2094 C C . VAL A 1 274 ? 25.707 10.450 -14.853 1.00 56.09 274 VAL A C 1
ATOM 2096 O O . VAL A 1 274 ? 25.049 9.956 -15.769 1.00 56.09 274 VAL A O 1
ATOM 2099 N N . ASP A 1 275 ? 26.980 10.100 -14.636 1.00 57.62 275 ASP A N 1
ATOM 2100 C CA . ASP A 1 275 ? 27.609 9.002 -15.372 1.00 57.62 275 ASP A CA 1
ATOM 2101 C C . ASP A 1 275 ? 27.049 7.658 -14.889 1.00 57.62 275 ASP A C 1
ATOM 2103 O O . ASP A 1 275 ? 27.394 7.151 -13.821 1.00 57.62 275 ASP A O 1
ATOM 2107 N N . LEU A 1 276 ? 26.182 7.060 -15.708 1.00 54.38 276 LEU A N 1
ATOM 2108 C CA . LEU A 1 276 ? 25.557 5.768 -15.426 1.00 54.38 276 LEU A CA 1
ATOM 2109 C C . LEU A 1 276 ? 26.554 4.591 -15.397 1.00 54.38 276 LEU A C 1
ATOM 2111 O O . LEU A 1 276 ? 26.189 3.500 -14.955 1.00 54.38 276 LEU A O 1
ATOM 2115 N N . GLY A 1 277 ? 27.789 4.794 -15.870 1.00 51.28 277 GLY A N 1
ATOM 2116 C CA . GLY A 1 277 ? 28.884 3.827 -15.788 1.00 51.28 277 GLY A CA 1
ATOM 2117 C C . GLY A 1 277 ? 29.631 3.832 -14.450 1.00 51.28 277 GLY A C 1
ATOM 2118 O O . GLY A 1 277 ? 30.304 2.847 -14.140 1.00 51.28 277 GLY A O 1
ATOM 2119 N N . ASP A 1 278 ? 29.493 4.885 -13.639 1.00 59.91 278 ASP A N 1
ATOM 2120 C CA . ASP A 1 278 ? 30.147 5.008 -12.333 1.00 59.91 278 ASP A CA 1
ATOM 2121 C C . ASP A 1 278 ? 29.269 4.408 -11.224 1.00 59.91 278 ASP A C 1
ATOM 2123 O O . ASP A 1 278 ? 28.525 5.085 -10.505 1.00 59.91 278 ASP A O 1
ATOM 2127 N N . LYS A 1 279 ? 29.331 3.076 -11.111 1.00 51.88 279 LYS A N 1
ATOM 2128 C CA . LYS A 1 279 ? 28.555 2.307 -10.126 1.00 51.88 279 LYS A CA 1
ATOM 2129 C C . LYS A 1 279 ? 28.832 2.744 -8.689 1.00 51.88 279 LYS A C 1
ATOM 2131 O O . LYS A 1 279 ? 27.916 2.716 -7.873 1.00 51.88 279 LYS A O 1
ATOM 2136 N N . GLU A 1 280 ? 30.064 3.122 -8.371 1.00 49.75 280 GLU A N 1
ATOM 2137 C CA . GLU A 1 280 ? 30.468 3.441 -7.002 1.00 49.75 280 GLU A CA 1
ATOM 2138 C C . GLU A 1 280 ? 29.913 4.807 -6.582 1.00 49.75 280 GLU A C 1
ATOM 2140 O O . GLU A 1 280 ? 29.285 4.917 -5.525 1.00 49.75 280 GLU A O 1
ATOM 2145 N N . ALA A 1 281 ? 29.999 5.815 -7.458 1.00 57.44 281 ALA A N 1
ATOM 2146 C CA . ALA A 1 281 ? 29.372 7.115 -7.226 1.00 57.44 281 ALA A CA 1
ATOM 2147 C C . ALA A 1 281 ? 27.839 7.022 -7.150 1.00 57.44 281 ALA A C 1
ATOM 2149 O O . ALA A 1 281 ? 27.222 7.658 -6.291 1.00 57.44 281 ALA A O 1
ATOM 2150 N N . LEU A 1 282 ? 27.217 6.199 -8.002 1.00 52.72 282 LEU A N 1
ATOM 2151 C CA . LEU A 1 282 ? 25.773 5.948 -7.980 1.00 52.72 282 LEU A CA 1
ATOM 2152 C C . LEU A 1 282 ? 25.308 5.281 -6.681 1.00 52.72 282 LEU A C 1
ATOM 2154 O O . LEU A 1 282 ? 24.288 5.681 -6.122 1.00 52.72 282 LEU A O 1
ATOM 2158 N N . VAL A 1 283 ? 26.047 4.285 -6.186 1.00 53.06 283 VAL A N 1
ATOM 2159 C CA . VAL A 1 283 ? 25.717 3.572 -4.943 1.00 53.06 283 VAL A CA 1
ATOM 2160 C C . VAL A 1 283 ? 25.898 4.477 -3.725 1.00 53.06 283 VAL A C 1
ATOM 2162 O O . VAL A 1 283 ? 25.017 4.522 -2.869 1.00 53.06 283 VAL A O 1
ATOM 2165 N N . VAL A 1 284 ? 26.989 5.246 -3.652 1.00 56.88 284 VAL A N 1
ATOM 2166 C CA . VAL A 1 284 ? 27.240 6.182 -2.539 1.00 56.88 284 VAL A CA 1
ATOM 2167 C C . VAL A 1 284 ? 26.198 7.304 -2.514 1.00 56.88 284 VAL A C 1
ATOM 2169 O O . VAL A 1 284 ? 25.642 7.620 -1.461 1.00 56.88 284 VAL A O 1
ATOM 2172 N N . ARG A 1 285 ? 25.871 7.883 -3.675 1.00 52.88 285 ARG A N 1
ATOM 2173 C CA . ARG A 1 285 ? 24.849 8.934 -3.795 1.00 52.88 285 ARG A CA 1
ATOM 2174 C C . ARG A 1 285 ? 23.436 8.390 -3.529 1.00 52.88 285 ARG A C 1
ATOM 2176 O O . ARG A 1 285 ? 22.634 9.070 -2.885 1.00 52.88 285 ARG A O 1
ATOM 2183 N N . GLY A 1 286 ? 23.157 7.153 -3.949 1.00 49.28 286 GLY A N 1
ATOM 2184 C CA . GLY A 1 286 ? 21.950 6.405 -3.594 1.00 49.28 286 GLY A CA 1
ATOM 2185 C C . GLY A 1 286 ? 21.820 6.216 -2.081 1.00 49.28 286 GLY A C 1
ATOM 2186 O O . GLY A 1 286 ? 20.827 6.623 -1.498 1.00 49.28 286 GLY A O 1
ATOM 2187 N N . ARG A 1 287 ? 22.859 5.726 -1.399 1.00 52.75 287 ARG A N 1
ATOM 2188 C CA . ARG A 1 287 ? 22.849 5.569 0.069 1.00 52.75 287 ARG A CA 1
ATOM 2189 C C . ARG A 1 287 ? 22.618 6.895 0.806 1.00 52.75 287 ARG A C 1
ATOM 2191 O O . ARG A 1 287 ? 21.732 6.985 1.647 1.00 52.75 287 ARG A O 1
ATOM 2198 N N . HIS A 1 288 ? 23.294 7.971 0.401 1.00 51.00 288 HIS A N 1
ATOM 2199 C CA . HIS A 1 288 ? 23.108 9.302 1.002 1.00 51.00 288 HIS A CA 1
ATOM 2200 C C . HIS A 1 288 ? 21.729 9.944 0.781 1.00 51.00 288 HIS A C 1
ATOM 2202 O O . HIS A 1 288 ? 21.383 10.916 1.463 1.00 51.00 288 HIS A O 1
ATOM 2208 N N . SER A 1 289 ? 20.967 9.483 -0.208 1.00 47.88 289 SER A N 1
ATOM 2209 C CA . SER A 1 289 ? 19.598 9.942 -0.466 1.00 47.88 289 SER A CA 1
ATOM 2210 C C . SER A 1 289 ? 18.566 9.078 0.248 1.00 47.88 289 SER A C 1
ATOM 2212 O O . SER A 1 289 ? 17.538 9.609 0.663 1.00 47.88 289 SER A O 1
ATOM 2214 N N . VAL A 1 290 ? 18.864 7.801 0.500 1.00 46.38 290 VAL A N 1
ATOM 2215 C CA . VAL A 1 290 ? 18.078 6.976 1.423 1.00 46.38 290 VAL A CA 1
ATOM 2216 C C . VAL A 1 290 ? 18.180 7.525 2.850 1.00 46.38 290 VAL A C 1
ATOM 2218 O O . VAL A 1 290 ? 17.143 7.829 3.447 1.00 46.38 290 VAL A O 1
ATOM 2221 N N . ASP A 1 291 ? 19.399 7.831 3.310 1.00 50.25 291 ASP A N 1
ATOM 2222 C CA . ASP A 1 291 ? 19.665 8.430 4.628 1.00 50.25 291 ASP A CA 1
ATOM 2223 C C . ASP A 1 291 ? 18.924 9.757 4.862 1.00 50.25 291 ASP A C 1
ATOM 2225 O O . ASP A 1 291 ? 18.542 10.063 5.992 1.00 50.25 291 ASP A O 1
ATOM 2229 N N . ARG A 1 292 ? 18.728 10.569 3.811 1.00 49.59 292 ARG A N 1
ATOM 2230 C CA . ARG A 1 292 ? 18.163 11.932 3.917 1.00 49.59 292 ARG A CA 1
ATOM 2231 C C . ARG A 1 292 ? 16.722 12.074 3.421 1.00 49.59 292 ARG A C 1
ATOM 2233 O O . ARG A 1 292 ? 16.062 13.056 3.758 1.00 49.59 292 ARG A O 1
ATOM 2240 N N . GLY A 1 293 ? 16.252 11.149 2.589 1.00 48.75 293 GLY A N 1
ATOM 2241 C CA . GLY A 1 293 ? 14.984 11.252 1.868 1.00 48.75 293 GLY A CA 1
ATOM 2242 C C . GLY A 1 293 ? 13.950 10.216 2.287 1.00 48.75 293 GLY A C 1
ATOM 2243 O O . GLY A 1 293 ? 12.791 10.582 2.434 1.00 48.75 293 GLY A O 1
ATOM 2244 N N . LEU A 1 294 ? 14.346 8.956 2.495 1.00 50.09 294 LEU A N 1
ATOM 2245 C CA . LEU A 1 294 ? 13.444 7.821 2.761 1.00 50.09 294 LEU A CA 1
ATOM 2246 C C . LEU A 1 294 ? 13.252 7.530 4.254 1.00 50.09 294 LEU A C 1
ATOM 2248 O O . LEU A 1 294 ? 12.193 7.046 4.643 1.00 50.09 294 LEU A O 1
ATOM 2252 N N . SER A 1 295 ? 14.233 7.896 5.080 1.00 55.31 295 SER A N 1
ATOM 2253 C CA . SER A 1 295 ? 14.157 7.879 6.549 1.00 55.31 295 SER A CA 1
ATOM 2254 C C . SER A 1 295 ? 13.230 8.957 7.129 1.00 55.31 295 SER A C 1
ATOM 2256 O O . SER A 1 295 ? 12.920 8.941 8.319 1.00 55.31 295 SER A O 1
ATOM 2258 N N . ALA A 1 296 ? 12.782 9.915 6.308 1.00 63.47 296 ALA A N 1
ATOM 2259 C CA . ALA A 1 296 ? 11.860 10.953 6.738 1.00 63.47 296 ALA A CA 1
ATOM 2260 C C . ALA A 1 296 ? 10.484 10.336 7.036 1.00 63.47 296 ALA A C 1
ATOM 2262 O O . ALA A 1 296 ? 9.675 10.126 6.137 1.00 63.47 296 ALA A O 1
ATOM 2263 N N . GLU A 1 297 ? 10.216 10.050 8.308 1.00 72.31 297 GLU A N 1
ATOM 2264 C CA . GLU A 1 297 ? 8.914 9.551 8.771 1.00 72.31 297 GLU A CA 1
ATOM 2265 C C . GLU A 1 297 ? 7.884 10.682 8.939 1.00 72.31 297 GLU A C 1
ATOM 2267 O O . GLU A 1 297 ? 6.682 10.420 9.017 1.00 72.31 297 GLU A O 1
ATOM 2272 N N . THR A 1 298 ? 8.341 11.934 8.990 1.00 69.38 298 THR A N 1
ATOM 2273 C CA . THR A 1 298 ? 7.545 13.126 9.309 1.00 69.38 298 THR A CA 1
ATOM 2274 C C . THR A 1 298 ? 7.752 14.238 8.278 1.00 69.38 298 THR A C 1
ATOM 2276 O O . THR A 1 298 ? 8.609 14.156 7.387 1.00 69.38 298 THR A O 1
ATOM 2279 N N . GLY A 1 299 ? 6.955 15.299 8.386 1.00 68.19 299 GLY A N 1
ATOM 2280 C CA . GLY A 1 299 ? 7.045 16.461 7.517 1.00 68.19 299 GLY A CA 1
ATOM 2281 C C . GLY A 1 299 ? 6.515 16.199 6.106 1.00 68.19 299 GLY A C 1
ATOM 2282 O O . GLY A 1 299 ? 5.992 15.133 5.772 1.00 68.19 299 GLY A O 1
ATOM 2283 N N . TRP A 1 300 ? 6.709 17.189 5.235 1.00 55.44 300 TRP A N 1
ATOM 2284 C CA . TRP A 1 300 ? 6.329 17.101 3.822 1.00 55.44 300 TRP A CA 1
ATOM 2285 C C . TRP A 1 300 ? 6.978 15.905 3.104 1.00 55.44 300 TRP A C 1
ATOM 2287 O O . 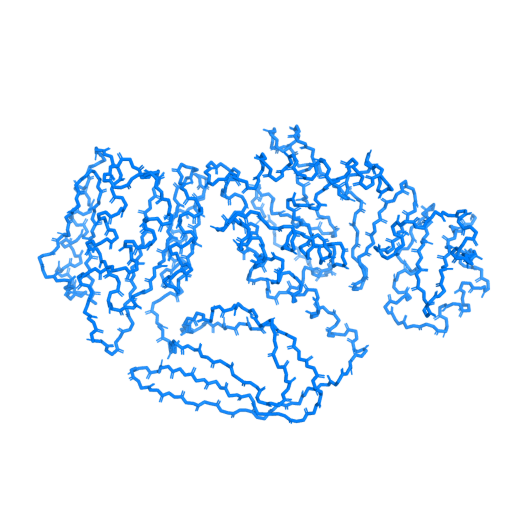TRP A 1 300 ? 6.313 15.213 2.331 1.00 55.44 300 TRP A O 1
ATOM 2297 N N . ARG A 1 301 ? 8.245 15.600 3.430 1.00 62.97 301 ARG A N 1
ATOM 2298 C CA . ARG A 1 301 ? 8.992 14.465 2.858 1.00 62.97 301 ARG A CA 1
ATOM 2299 C C . ARG A 1 301 ? 8.364 13.115 3.220 1.00 62.97 301 ARG A C 1
ATOM 2301 O O . ARG A 1 301 ? 8.124 12.310 2.321 1.00 62.97 301 ARG A O 1
ATOM 2308 N N . GLY A 1 302 ? 8.035 12.882 4.493 1.00 62.50 302 GLY A N 1
ATOM 2309 C CA . GLY A 1 302 ? 7.394 11.631 4.911 1.00 62.50 302 GLY A CA 1
ATOM 2310 C C . GLY A 1 302 ? 6.030 11.419 4.263 1.00 62.50 302 GLY A C 1
ATOM 2311 O O . GLY A 1 302 ? 5.740 10.332 3.759 1.00 62.50 302 GLY A O 1
ATOM 2312 N N . GLN A 1 303 ? 5.226 12.480 4.161 1.00 65.56 303 GLN A N 1
ATOM 2313 C CA . GLN A 1 303 ? 3.919 12.403 3.508 1.00 65.56 303 GLN A CA 1
ATOM 2314 C C . GLN A 1 303 ? 4.023 12.121 2.000 1.00 65.56 303 GLN A C 1
ATOM 2316 O O . GLN A 1 303 ? 3.234 11.338 1.468 1.00 65.56 303 GLN A O 1
ATOM 2321 N N . GLN A 1 304 ? 4.995 12.711 1.298 1.00 65.38 304 GLN A N 1
ATOM 2322 C CA . GLN A 1 304 ? 5.203 12.435 -0.126 1.00 65.38 304 GLN A CA 1
ATOM 2323 C C . GLN A 1 304 ? 5.679 11.000 -0.370 1.00 65.38 304 GLN A C 1
ATOM 2325 O O . GLN A 1 304 ? 5.160 10.330 -1.265 1.00 65.38 304 GLN A O 1
ATOM 2330 N N . ASN A 1 305 ? 6.603 10.496 0.450 1.00 65.94 305 ASN A N 1
ATOM 2331 C CA . ASN A 1 305 ? 7.034 9.102 0.371 1.00 65.94 305 ASN A CA 1
ATOM 2332 C C . ASN A 1 305 ? 5.872 8.139 0.616 1.00 65.94 305 ASN A C 1
ATOM 2334 O O . ASN A 1 305 ? 5.732 7.148 -0.099 1.00 65.94 305 ASN A O 1
ATOM 2338 N N . ALA A 1 306 ? 5.019 8.425 1.603 1.00 66.56 306 ALA A N 1
ATOM 2339 C CA . ALA A 1 306 ? 3.819 7.637 1.860 1.00 66.56 306 ALA A CA 1
ATOM 2340 C C . ALA A 1 306 ? 2.849 7.657 0.662 1.00 66.56 306 ALA A C 1
ATOM 2342 O O . ALA A 1 306 ? 2.334 6.608 0.274 1.00 66.56 306 ALA A O 1
ATOM 2343 N N . ALA A 1 307 ? 2.669 8.810 0.008 1.00 66.19 307 ALA A N 1
ATOM 2344 C CA . ALA A 1 307 ? 1.835 8.925 -1.189 1.00 66.19 307 ALA A CA 1
ATOM 2345 C C . ALA A 1 307 ? 2.373 8.092 -2.369 1.00 66.19 307 ALA A C 1
ATOM 2347 O O . ALA A 1 307 ? 1.620 7.326 -2.969 1.00 66.19 307 ALA A O 1
ATOM 2348 N N . VAL A 1 308 ? 3.678 8.171 -2.664 1.00 64.50 308 VAL A N 1
ATOM 2349 C CA . VAL A 1 308 ? 4.312 7.367 -3.728 1.00 64.50 308 VAL A CA 1
ATOM 2350 C C . VAL A 1 308 ? 4.173 5.870 -3.437 1.00 64.50 308 VAL A C 1
ATOM 2352 O O . VAL A 1 308 ? 3.800 5.097 -4.322 1.00 64.50 308 VAL A O 1
ATOM 2355 N N . ARG A 1 309 ? 4.408 5.449 -2.185 1.00 73.00 309 ARG A N 1
ATOM 2356 C CA . ARG A 1 309 ? 4.211 4.052 -1.763 1.00 73.00 309 ARG A CA 1
ATOM 2357 C C . ARG A 1 309 ? 2.768 3.604 -1.974 1.00 73.00 309 ARG A C 1
ATOM 2359 O O . ARG A 1 309 ? 2.543 2.543 -2.555 1.00 73.00 309 ARG A O 1
ATOM 2366 N N . GLN A 1 310 ? 1.793 4.428 -1.594 1.00 69.69 310 GLN A N 1
ATOM 2367 C CA . GLN A 1 310 ? 0.372 4.135 -1.776 1.00 69.69 310 GLN A CA 1
ATOM 2368 C C . GLN A 1 310 ? -0.013 3.997 -3.258 1.00 69.69 310 GLN A C 1
ATOM 2370 O O . GLN A 1 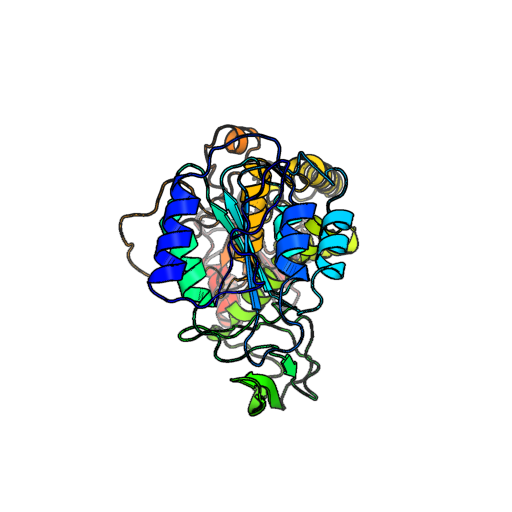310 ? -0.701 3.040 -3.622 1.00 69.69 310 GLN A O 1
ATOM 2375 N N . GLU A 1 311 ? 0.453 4.896 -4.129 1.00 69.81 311 GLU A N 1
ATOM 2376 C CA . GLU A 1 311 ? 0.212 4.816 -5.576 1.00 69.81 311 GLU A CA 1
ATOM 2377 C C . GLU A 1 311 ? 0.763 3.518 -6.176 1.00 69.81 311 GLU A C 1
ATOM 2379 O O . GLU A 1 311 ? 0.057 2.810 -6.899 1.00 69.81 311 GLU A O 1
ATOM 2384 N N . LEU A 1 312 ? 2.004 3.161 -5.835 1.00 72.81 312 LEU A N 1
ATOM 2385 C CA . LEU A 1 312 ? 2.653 1.943 -6.320 1.00 72.81 312 LEU A CA 1
ATOM 2386 C C . LEU A 1 312 ? 1.977 0.680 -5.771 1.00 72.81 312 LEU A C 1
ATOM 2388 O O . LEU A 1 312 ? 1.717 -0.263 -6.524 1.00 72.81 312 LEU A O 1
ATOM 2392 N N . ARG A 1 313 ? 1.608 0.682 -4.484 1.00 70.62 313 ARG A N 1
ATOM 2393 C CA . ARG A 1 313 ? 0.910 -0.421 -3.810 1.00 70.62 313 ARG A CA 1
ATOM 2394 C C . ARG A 1 313 ? -0.464 -0.700 -4.405 1.00 70.62 313 ARG A C 1
ATOM 2396 O O . ARG A 1 313 ? -0.871 -1.863 -4.425 1.00 70.62 313 ARG A O 1
ATOM 2403 N N . TYR A 1 314 ? -1.170 0.322 -4.893 1.00 66.12 314 TYR A N 1
ATOM 2404 C CA . TYR A 1 314 ? -2.525 0.208 -5.445 1.00 66.12 314 TYR A CA 1
ATOM 2405 C C . TYR A 1 314 ? -2.624 0.405 -6.965 1.00 66.12 314 TYR A C 1
ATOM 2407 O O . TYR A 1 314 ? -3.732 0.427 -7.503 1.00 66.12 314 TYR A O 1
ATOM 2415 N N . ALA A 1 315 ? -1.496 0.439 -7.680 1.00 66.81 315 ALA A N 1
ATOM 2416 C CA . ALA A 1 315 ? -1.441 0.609 -9.131 1.00 66.81 315 ALA A CA 1
ATOM 2417 C C . ALA A 1 315 ? -2.318 -0.418 -9.877 1.00 66.81 315 ALA A C 1
ATOM 2419 O O . ALA A 1 315 ? -1.987 -1.601 -9.976 1.00 66.81 315 ALA A O 1
ATOM 2420 N N . ALA A 1 316 ? -3.485 -0.000 -10.370 1.00 53.19 316 ALA A N 1
ATOM 2421 C CA . ALA A 1 316 ? -4.414 -0.866 -11.110 1.00 53.19 316 ALA A CA 1
ATOM 2422 C C . ALA A 1 316 ? -4.129 -0.891 -12.623 1.00 53.19 316 ALA A C 1
ATOM 2424 O O . ALA A 1 316 ? -4.600 -1.775 -13.336 1.00 53.19 316 ALA A O 1
ATOM 2425 N N . ARG A 1 317 ? -3.353 0.079 -13.113 1.00 51.31 317 ARG A N 1
ATOM 2426 C CA . ARG A 1 317 ? -2.891 0.197 -14.498 1.00 51.31 317 ARG A CA 1
ATOM 2427 C C . ARG A 1 317 ? -1.425 0.609 -14.479 1.00 51.31 317 ARG A C 1
ATOM 2429 O O . ARG A 1 317 ? -1.021 1.383 -13.615 1.00 51.31 317 ARG A O 1
ATOM 2436 N N . ALA A 1 318 ? -0.643 0.110 -15.432 1.00 39.34 318 ALA A N 1
ATOM 2437 C CA . ALA A 1 318 ? 0.629 0.743 -15.740 1.00 39.34 318 ALA A CA 1
ATOM 2438 C C . ALA A 1 318 ? 0.280 2.115 -16.333 1.00 39.34 318 ALA A C 1
ATOM 2440 O O . ALA A 1 318 ? -0.672 2.162 -17.118 1.00 39.34 318 ALA A O 1
ATOM 2441 N N . PRO A 1 319 ? 0.966 3.215 -15.973 1.00 40.62 319 PRO A N 1
ATOM 2442 C CA . PRO A 1 319 ? 0.772 4.482 -16.661 1.00 40.62 319 PRO A CA 1
ATOM 2443 C C . PRO A 1 319 ? 1.056 4.248 -18.146 1.00 40.62 319 PRO A C 1
ATOM 2445 O O . PRO A 1 319 ? 2.193 4.046 -18.565 1.00 40.62 319 PRO A O 1
ATOM 2448 N N . SER A 1 320 ? -0.019 4.138 -18.918 1.00 30.00 320 SER A N 1
ATOM 2449 C CA . SER A 1 320 ? 0.008 3.922 -20.351 1.00 30.00 320 SER A CA 1
ATOM 2450 C C . SER A 1 320 ? 0.231 5.270 -21.009 1.00 30.00 320 SER A C 1
ATOM 2452 O O . SER A 1 320 ? -0.513 6.217 -20.738 1.00 30.00 320 SER A O 1
ATOM 2454 N N . GLY A 1 321 ? 1.232 5.347 -21.884 1.00 33.16 321 GLY A N 1
ATOM 2455 C CA . GLY A 1 321 ? 1.363 6.454 -22.817 1.00 33.16 321 GLY A CA 1
ATOM 2456 C C . GLY A 1 321 ? 0.030 6.712 -23.532 1.00 33.16 321 GLY A C 1
ATOM 2457 O O . GLY A 1 321 ? -0.559 5.796 -24.094 1.00 33.16 321 GLY A O 1
ATOM 2458 N N . MET A 1 322 ? -0.438 7.956 -23.402 1.00 28.09 322 MET A N 1
ATOM 2459 C CA . MET A 1 322 ? -1.300 8.751 -24.289 1.00 28.09 322 MET A CA 1
ATOM 2460 C C . MET A 1 322 ? -2.329 8.022 -25.177 1.00 28.09 322 MET A C 1
ATOM 2462 O O . MET A 1 322 ? -1.942 7.347 -26.114 1.00 28.09 322 MET A O 1
ATOM 2466 N N . TYR A 1 323 ? -3.626 8.292 -24.972 1.00 24.47 323 TYR A N 1
ATOM 2467 C CA . TYR A 1 323 ? -4.580 8.744 -26.011 1.00 24.47 323 TYR A CA 1
ATOM 2468 C C . TYR A 1 323 ? -5.908 9.149 -25.332 1.00 24.47 323 TYR A C 1
ATOM 2470 O O . TYR A 1 323 ? -6.650 8.297 -24.851 1.00 24.47 323 TYR A O 1
ATOM 2478 N N . GLY A 1 324 ? -6.209 10.453 -25.273 1.00 23.58 324 GLY A N 1
ATOM 2479 C CA . GLY A 1 324 ? -7.503 10.989 -24.818 1.00 23.58 324 GLY A CA 1
ATOM 2480 C C . GLY A 1 324 ? -7.440 12.476 -24.415 1.00 23.58 324 GLY A C 1
ATOM 2481 O O . GLY A 1 324 ? -6.461 12.867 -23.780 1.00 23.58 324 GLY A O 1
ATOM 2482 N N . PRO A 1 325 ? -8.429 13.319 -24.782 1.00 22.25 325 PRO A N 1
ATOM 2483 C CA . PRO A 1 325 ? -8.431 14.745 -24.457 1.00 22.25 325 PRO A CA 1
ATOM 2484 C C . PRO A 1 325 ? -8.763 14.992 -22.973 1.00 22.25 325 PRO A C 1
ATOM 2486 O O . PRO A 1 325 ? -9.563 14.282 -22.367 1.00 22.25 325 PRO A O 1
ATOM 2489 N N . MET A 1 326 ? -8.107 16.005 -22.405 1.00 24.75 326 MET A N 1
ATOM 2490 C CA . MET A 1 326 ? -8.090 16.384 -20.985 1.00 24.75 326 MET A CA 1
ATOM 2491 C C . MET A 1 326 ? -9.456 16.844 -20.438 1.00 24.75 326 MET A C 1
ATOM 2493 O O . MET A 1 326 ? -10.173 17.562 -21.134 1.00 24.75 326 MET A O 1
ATOM 2497 N N . PRO A 1 327 ? -9.756 16.613 -19.146 1.00 22.42 327 PRO A N 1
ATOM 2498 C CA . PRO A 1 327 ? -10.497 17.565 -18.328 1.00 22.42 327 PRO A CA 1
ATOM 2499 C C . PRO A 1 327 ? -9.550 18.687 -17.862 1.00 22.42 327 PRO A C 1
ATOM 2501 O O . PRO A 1 327 ? -8.463 18.433 -17.346 1.00 22.42 327 PRO A O 1
ATOM 2504 N N . SER A 1 328 ? -9.954 19.942 -18.047 1.00 25.59 328 SER A N 1
ATOM 2505 C CA . SER A 1 328 ? -9.137 21.156 -17.895 1.00 25.59 328 SER A CA 1
ATOM 2506 C C . SER A 1 328 ? -8.885 21.624 -16.451 1.00 25.59 328 SER A C 1
ATOM 2508 O O . SER A 1 328 ? -8.763 22.822 -16.213 1.00 25.59 328 SER A O 1
ATOM 2510 N N . THR A 1 329 ? -8.812 20.725 -15.471 1.00 27.89 329 THR A N 1
ATOM 2511 C CA . THR A 1 329 ? -8.565 21.094 -14.065 1.00 27.89 329 THR A CA 1
ATOM 2512 C C . THR A 1 329 ? -7.744 20.016 -13.358 1.00 27.89 329 THR A C 1
ATOM 2514 O O . THR A 1 329 ? -8.295 19.155 -12.672 1.00 27.89 329 THR A O 1
ATOM 2517 N N . ALA A 1 330 ? -6.423 20.042 -13.537 1.00 26.05 330 ALA A N 1
ATOM 2518 C CA . ALA A 1 330 ? -5.490 19.323 -12.670 1.00 26.05 330 ALA A CA 1
ATOM 2519 C C . ALA A 1 330 ? -4.944 20.318 -11.622 1.00 26.05 330 ALA A C 1
ATOM 2521 O O . ALA A 1 330 ? -4.517 21.401 -12.027 1.00 26.05 330 ALA A O 1
ATOM 2522 N N . PRO A 1 331 ? -4.983 20.016 -10.309 1.00 29.14 331 PRO A N 1
ATOM 2523 C CA . PRO A 1 331 ? -4.469 20.922 -9.283 1.00 29.14 331 PRO A CA 1
ATOM 2524 C C . PRO A 1 331 ? -2.939 21.020 -9.354 1.00 29.14 331 PRO A C 1
ATOM 2526 O O . PRO A 1 331 ? -2.260 20.027 -9.623 1.00 29.14 331 PRO A O 1
ATOM 2529 N N . GLU A 1 332 ? -2.393 22.203 -9.066 1.00 28.62 332 GLU A N 1
ATOM 2530 C CA . GLU A 1 332 ? -0.961 22.400 -8.826 1.00 28.62 332 GLU A CA 1
ATOM 2531 C C . GLU A 1 332 ? -0.512 21.547 -7.629 1.00 28.62 332 GLU A C 1
ATOM 2533 O O . GLU A 1 332 ? -0.968 21.718 -6.498 1.00 28.62 332 GLU A O 1
ATOM 2538 N N . GLY A 1 333 ? 0.353 20.573 -7.911 1.00 33.28 333 GLY A N 1
ATOM 2539 C CA . GLY A 1 333 ? 0.769 19.528 -6.977 1.00 33.28 333 GLY A CA 1
ATOM 2540 C C . GLY A 1 333 ? 1.043 18.236 -7.736 1.00 33.28 333 GLY A C 1
ATOM 2541 O O . GLY A 1 333 ? 0.348 17.242 -7.542 1.00 33.28 333 GLY A O 1
ATOM 2542 N N . ALA A 1 334 ? 1.995 18.288 -8.671 1.00 32.38 334 ALA A N 1
ATOM 2543 C CA . ALA A 1 334 ? 2.264 17.206 -9.608 1.00 32.38 334 ALA A CA 1
ATOM 2544 C C . ALA A 1 334 ? 2.603 15.897 -8.875 1.00 32.38 334 ALA A C 1
ATOM 2546 O O . ALA A 1 334 ? 3.580 15.815 -8.131 1.00 32.38 334 ALA A O 1
ATOM 2547 N N . GLY A 1 335 ? 1.790 14.864 -9.111 1.00 37.22 335 GLY A N 1
ATOM 2548 C CA . GLY A 1 335 ? 2.215 13.486 -8.904 1.00 37.22 335 GLY A CA 1
ATOM 2549 C C . GLY A 1 335 ? 3.407 13.159 -9.807 1.00 37.22 335 GLY A C 1
ATOM 2550 O O . GLY A 1 335 ? 3.669 13.849 -10.792 1.00 37.22 335 GLY A O 1
ATOM 2551 N N . MET A 1 336 ? 4.108 12.072 -9.487 1.00 38.28 336 MET A N 1
ATOM 2552 C CA . MET A 1 336 ? 5.356 11.650 -10.147 1.00 38.28 336 MET A CA 1
ATOM 2553 C C . MET A 1 336 ? 5.223 11.410 -11.665 1.00 38.28 336 MET A C 1
ATOM 2555 O O . MET A 1 336 ? 6.210 11.310 -12.394 1.00 38.28 336 MET A O 1
ATOM 2559 N N . TYR A 1 337 ? 3.987 11.309 -12.152 1.00 39.69 337 TYR A N 1
ATOM 2560 C CA . TYR A 1 337 ? 3.632 11.036 -13.536 1.00 39.69 337 TYR A CA 1
ATOM 2561 C C . TYR A 1 337 ? 2.770 12.184 -14.070 1.00 39.69 337 TYR A C 1
ATOM 2563 O O . TYR A 1 337 ? 1.608 12.332 -13.690 1.00 39.69 337 TYR A O 1
ATOM 2571 N N . GLY A 1 338 ? 3.351 13.008 -14.942 1.00 34.25 338 GLY A N 1
ATOM 2572 C CA . GLY A 1 338 ? 2.650 14.072 -15.648 1.00 34.25 338 GLY A CA 1
ATOM 2573 C C . GLY A 1 338 ? 2.046 13.607 -16.974 1.00 34.25 338 GLY A C 1
ATOM 2574 O O . GLY A 1 338 ? 2.236 12.463 -17.399 1.00 34.25 338 GLY A O 1
ATOM 2575 N N . PRO A 1 339 ? 1.317 14.493 -17.671 1.00 27.86 339 PRO A N 1
ATOM 2576 C CA . PRO A 1 339 ? 0.813 14.200 -19.004 1.00 27.86 339 PRO A CA 1
ATOM 2577 C C . PRO A 1 339 ? 1.955 14.065 -20.032 1.00 27.86 339 PRO A C 1
ATOM 2579 O O . PRO A 1 339 ? 2.931 14.811 -20.005 1.00 27.86 339 PRO A O 1
ATOM 2582 N N . GLY A 1 340 ? 1.800 13.128 -20.979 1.00 32.66 340 GLY A N 1
ATOM 2583 C CA . GLY A 1 340 ? 2.608 13.064 -22.206 1.00 32.66 340 GLY A CA 1
ATOM 2584 C C . GLY A 1 340 ? 3.961 12.352 -22.110 1.00 32.66 340 GLY A C 1
ATOM 2585 O O . GLY A 1 340 ? 4.940 12.866 -22.634 1.00 32.66 340 GLY A O 1
ATOM 2586 N N . ASN A 1 341 ? 4.044 11.176 -21.471 1.00 34.91 341 ASN A N 1
ATOM 2587 C CA . ASN A 1 341 ? 5.319 10.462 -21.246 1.00 34.91 341 ASN A CA 1
ATOM 2588 C C . ASN A 1 341 ? 6.330 11.239 -20.371 1.00 34.91 341 ASN A C 1
ATOM 2590 O O . ASN A 1 341 ? 7.439 10.757 -20.152 1.00 34.91 341 ASN A O 1
ATOM 2594 N N . THR A 1 342 ? 5.934 12.392 -19.827 1.00 32.91 342 THR A N 1
ATOM 2595 C CA . THR A 1 342 ? 6.725 13.184 -18.891 1.00 32.91 342 THR A CA 1
ATOM 2596 C C . THR A 1 342 ? 6.599 12.594 -17.495 1.00 32.91 342 THR A C 1
ATOM 2598 O O . THR A 1 342 ? 5.574 12.735 -16.823 1.00 32.91 342 THR A O 1
ATOM 2601 N N . VAL A 1 343 ? 7.654 11.925 -17.041 1.00 36.38 343 VAL A N 1
ATOM 2602 C CA . VAL A 1 343 ? 7.819 11.607 -15.623 1.00 36.38 343 VAL A CA 1
ATOM 2603 C C . VAL A 1 343 ? 8.162 12.922 -14.923 1.00 36.38 343 VAL A C 1
ATOM 2605 O O . VAL A 1 343 ? 9.259 13.449 -15.090 1.00 36.38 343 VAL A O 1
ATOM 2608 N N . ILE A 1 344 ? 7.206 13.494 -14.186 1.00 33.16 344 ILE A N 1
ATOM 2609 C CA . ILE A 1 344 ? 7.437 14.691 -13.369 1.00 33.16 344 ILE A CA 1
ATOM 2610 C C . ILE A 1 344 ? 8.010 14.205 -12.038 1.00 33.16 344 ILE A C 1
ATOM 2612 O O . ILE A 1 344 ? 7.322 14.114 -11.028 1.00 33.16 344 ILE A O 1
ATOM 2616 N N . GLY A 1 345 ? 9.282 13.818 -12.052 1.00 33.88 345 GLY A N 1
ATOM 2617 C CA . GLY A 1 345 ? 10.056 13.658 -10.831 1.00 33.88 345 GLY A CA 1
ATOM 2618 C C . GLY A 1 345 ? 10.722 14.989 -10.527 1.00 33.88 345 GLY A C 1
ATOM 2619 O O . GLY A 1 345 ? 11.622 15.379 -11.259 1.00 33.88 345 GLY A O 1
ATOM 2620 N N . GLY A 1 346 ? 10.301 15.695 -9.475 1.00 35.53 346 GLY A N 1
ATOM 2621 C CA . GLY A 1 346 ? 11.067 16.839 -8.974 1.00 35.53 346 GLY A CA 1
ATOM 2622 C C . GLY A 1 346 ? 12.415 16.335 -8.473 1.00 35.53 346 GLY A C 1
ATOM 2623 O O . GLY A 1 346 ? 12.462 15.769 -7.390 1.00 35.53 346 GLY A O 1
ATOM 2624 N N . LEU A 1 347 ? 13.461 16.417 -9.296 1.00 44.00 347 LEU A N 1
ATOM 2625 C CA . LEU A 1 347 ? 14.718 15.700 -9.060 1.00 44.00 347 LEU A CA 1
ATOM 2626 C C . LEU A 1 347 ? 15.946 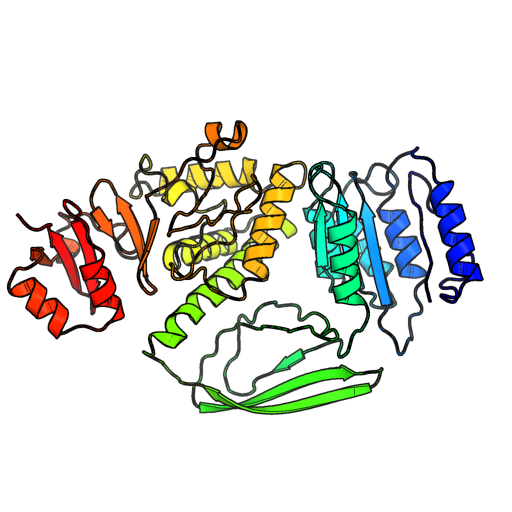16.508 -9.490 1.00 44.00 347 LEU A C 1
ATOM 2628 O O . LEU A 1 347 ? 16.865 15.988 -10.108 1.00 44.00 347 LEU A O 1
ATOM 2632 N N . ASP A 1 348 ? 15.970 17.767 -9.084 1.00 37.34 348 ASP A N 1
ATOM 2633 C CA . ASP A 1 348 ? 17.199 18.377 -8.586 1.00 37.34 348 ASP A CA 1
ATOM 2634 C C . ASP A 1 348 ? 16.949 18.625 -7.091 1.00 37.34 348 ASP A C 1
ATOM 2636 O O . ASP A 1 348 ? 15.830 18.981 -6.716 1.00 37.34 348 ASP A O 1
ATOM 2640 N N . LEU A 1 349 ? 17.929 18.357 -6.226 1.00 38.94 349 LEU A N 1
ATOM 2641 C CA . LEU A 1 349 ? 17.779 18.502 -4.773 1.00 38.94 349 LEU A CA 1
ATOM 2642 C C . LEU A 1 349 ? 17.337 19.937 -4.427 1.00 38.94 349 LEU A C 1
ATOM 2644 O O . LEU A 1 349 ? 16.445 20.120 -3.602 1.00 38.94 349 LEU A O 1
ATOM 2648 N N . ASP A 1 350 ? 17.870 20.922 -5.154 1.00 38.06 350 ASP A N 1
ATOM 2649 C CA . ASP A 1 350 ? 17.555 22.344 -4.993 1.00 38.06 350 ASP A CA 1
ATOM 2650 C C . ASP A 1 350 ? 16.168 22.699 -5.563 1.00 38.06 350 ASP A C 1
ATOM 2652 O O . ASP A 1 350 ? 15.428 23.518 -5.009 1.00 38.06 350 ASP A O 1
ATOM 2656 N N . ALA A 1 351 ? 15.757 22.044 -6.649 1.00 38.56 351 ALA A N 1
ATOM 2657 C CA . ALA A 1 351 ? 14.447 22.234 -7.275 1.00 38.56 351 ALA A CA 1
ATOM 2658 C C . ALA A 1 351 ? 13.319 21.540 -6.469 1.00 38.56 351 ALA A C 1
ATOM 2660 O O . ALA A 1 351 ? 12.208 22.057 -6.339 1.00 38.56 351 ALA A O 1
ATOM 2661 N N . TYR A 1 352 ? 13.635 20.413 -5.826 1.00 40.97 352 TYR A N 1
ATOM 2662 C CA . TYR A 1 352 ? 12.777 19.681 -4.889 1.00 40.97 352 TYR A CA 1
ATOM 2663 C C . TYR A 1 352 ? 12.600 20.430 -3.560 1.00 40.97 352 TYR A C 1
ATOM 2665 O O . TYR A 1 352 ? 11.500 20.446 -3.012 1.00 40.97 352 TYR A O 1
ATOM 2673 N N . GLU A 1 353 ? 13.645 21.099 -3.061 1.00 39.31 353 GLU A N 1
ATOM 2674 C CA . GLU A 1 353 ? 13.573 21.951 -1.863 1.00 39.31 353 GLU A CA 1
ATOM 2675 C C . GLU A 1 353 ? 12.881 23.302 -2.113 1.00 39.31 353 GLU A C 1
ATOM 2677 O O . GLU A 1 353 ? 12.281 23.861 -1.194 1.00 39.31 353 GLU A O 1
ATOM 2682 N N . SER A 1 354 ? 12.890 23.804 -3.352 1.00 39.38 354 SER A N 1
ATOM 2683 C CA . SER A 1 354 ? 12.235 25.064 -3.748 1.00 39.38 354 SER A CA 1
ATOM 2684 C C . SER A 1 354 ? 10.827 24.904 -4.344 1.00 39.38 354 SER A C 1
ATOM 2686 O O . SER A 1 354 ? 10.168 25.903 -4.636 1.00 39.38 354 SER A O 1
ATOM 2688 N N . GLY A 1 355 ? 10.339 23.669 -4.517 1.00 38.41 355 GLY A N 1
ATOM 2689 C CA . GLY A 1 355 ? 9.016 23.387 -5.087 1.00 38.41 355 GLY A CA 1
ATOM 2690 C C . GLY A 1 355 ? 8.911 23.591 -6.605 1.00 38.41 355 GLY A C 1
ATOM 2691 O O . GLY A 1 355 ? 7.802 23.622 -7.139 1.00 38.41 355 GLY A O 1
ATOM 2692 N N . GLN A 1 356 ? 10.034 23.717 -7.315 1.00 36.38 356 GLN A N 1
ATOM 2693 C CA . GLN A 1 356 ? 10.074 23.809 -8.774 1.00 36.38 356 GLN A CA 1
ATOM 2694 C C . GLN A 1 356 ? 10.403 22.434 -9.368 1.00 36.38 356 GLN A C 1
ATOM 2696 O O . GLN A 1 356 ? 11.520 21.947 -9.278 1.00 36.38 356 GLN A O 1
ATOM 2701 N N . GLY A 1 357 ? 9.430 21.758 -9.976 1.00 41.03 357 GLY A N 1
ATOM 2702 C CA . GLY A 1 357 ? 9.698 20.487 -10.656 1.00 41.03 357 GLY A CA 1
ATOM 2703 C C . GLY A 1 357 ? 10.540 20.697 -11.919 1.00 41.03 357 GLY A C 1
ATOM 2704 O O . GLY A 1 357 ? 10.129 21.445 -12.804 1.00 41.03 357 GLY A O 1
ATOM 2705 N N . GLN A 1 358 ? 11.680 20.014 -12.044 1.00 38.44 358 GLN A N 1
ATOM 2706 C CA . GLN A 1 358 ? 12.369 19.861 -13.330 1.00 38.44 358 GLN A CA 1
ATOM 2707 C C . GLN A 1 358 ? 11.791 18.670 -14.102 1.00 38.44 358 GLN A C 1
ATOM 2709 O O . GLN A 1 358 ? 11.567 17.594 -13.550 1.00 38.44 358 GLN A O 1
ATOM 2714 N N . VAL A 1 359 ? 11.547 18.864 -15.398 1.00 39.66 359 VAL A N 1
ATOM 2715 C CA . VAL A 1 359 ? 11.157 17.787 -16.311 1.00 39.66 359 VAL A CA 1
ATOM 2716 C C . VAL A 1 359 ? 12.408 17.022 -16.715 1.00 39.66 359 VAL A C 1
ATOM 2718 O O . VAL A 1 359 ? 13.248 17.538 -17.447 1.00 39.66 359 VAL A O 1
ATOM 2721 N N . VAL A 1 360 ? 12.515 15.780 -16.256 1.00 47.19 360 VAL A N 1
ATOM 2722 C CA . VAL A 1 360 ? 13.629 14.905 -16.608 1.00 47.19 360 VAL A CA 1
ATOM 2723 C C . VAL A 1 360 ? 13.276 14.124 -17.877 1.00 47.19 360 VAL A C 1
ATOM 2725 O O . VAL A 1 360 ? 12.450 13.213 -17.853 1.00 47.19 360 VAL A O 1
ATOM 2728 N N . ALA A 1 361 ? 13.905 14.478 -19.000 1.00 57.12 361 ALA A N 1
ATOM 2729 C CA . ALA A 1 361 ? 13.703 13.848 -20.312 1.00 57.12 361 ALA A CA 1
ATOM 2730 C C . ALA A 1 361 ? 14.556 12.574 -20.532 1.00 57.12 361 ALA A C 1
ATOM 2732 O O . ALA A 1 361 ? 14.678 12.096 -21.658 1.00 57.12 361 ALA A O 1
ATOM 2733 N N . GLY A 1 362 ? 15.151 12.020 -19.467 1.00 65.00 362 GLY A N 1
ATOM 2734 C CA . GLY A 1 362 ? 16.129 10.927 -19.532 1.00 65.00 362 GLY A CA 1
ATOM 2735 C C . GLY A 1 362 ? 15.559 9.502 -19.535 1.00 65.00 362 GLY A C 1
ATOM 2736 O O . GLY A 1 362 ? 16.310 8.551 -19.747 1.00 65.00 362 GLY A O 1
ATOM 2737 N N . VAL A 1 363 ? 14.251 9.319 -19.309 1.00 70.69 363 VAL A N 1
ATOM 2738 C CA . VAL A 1 363 ? 13.597 7.996 -19.284 1.00 70.69 363 VAL A CA 1
ATOM 2739 C C . VAL A 1 363 ? 12.327 8.021 -20.124 1.00 70.69 363 VAL A C 1
ATOM 2741 O O . VAL A 1 363 ? 11.462 8.869 -19.921 1.00 70.69 363 VAL A O 1
ATOM 2744 N N . ARG A 1 364 ? 12.165 7.052 -21.029 1.00 74.50 364 ARG A N 1
ATOM 2745 C CA . ARG A 1 364 ? 10.924 6.866 -21.797 1.00 74.50 364 ARG A CA 1
ATOM 2746 C C . ARG A 1 364 ? 10.501 5.409 -21.808 1.00 74.50 364 ARG A C 1
ATOM 2748 O O . ARG A 1 364 ? 11.331 4.507 -21.805 1.00 74.50 364 ARG A O 1
ATOM 2755 N N . THR A 1 365 ? 9.195 5.173 -21.831 1.00 71.94 365 THR A N 1
ATOM 2756 C CA . THR A 1 365 ? 8.644 3.827 -22.029 1.00 71.94 365 THR A CA 1
ATOM 2757 C C . THR A 1 365 ? 8.070 3.738 -23.432 1.00 71.94 365 THR A C 1
ATOM 2759 O O . THR A 1 365 ? 7.265 4.582 -23.824 1.00 71.94 365 THR A O 1
ATOM 2762 N N . ILE A 1 366 ? 8.488 2.724 -24.187 1.00 74.69 366 ILE A N 1
ATOM 2763 C CA . ILE A 1 366 ? 8.019 2.470 -25.549 1.00 74.69 366 ILE A CA 1
ATOM 2764 C C . ILE A 1 366 ? 7.515 1.039 -25.622 1.00 74.69 366 ILE A C 1
ATOM 2766 O O . ILE A 1 366 ? 8.254 0.092 -25.344 1.00 74.69 366 ILE A O 1
ATOM 2770 N N . ALA A 1 367 ? 6.236 0.897 -25.976 1.00 69.88 367 ALA A N 1
ATOM 2771 C CA . ALA A 1 367 ? 5.471 -0.325 -25.762 1.00 69.88 367 ALA A CA 1
ATOM 2772 C C . ALA A 1 367 ? 5.597 -0.784 -24.296 1.00 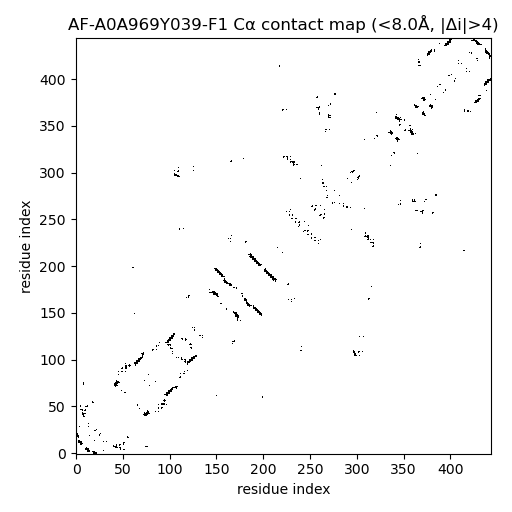69.88 367 ALA A C 1
ATOM 2774 O O . ALA A 1 367 ? 4.931 -0.246 -23.417 1.00 69.88 367 ALA A O 1
ATOM 2775 N N . ASN A 1 368 ? 6.515 -1.710 -24.034 1.00 67.69 368 ASN A N 1
ATOM 2776 C CA . ASN A 1 368 ? 6.806 -2.258 -22.714 1.00 67.69 368 ASN A CA 1
ATOM 2777 C C . ASN A 1 368 ? 8.240 -2.080 -22.244 1.00 67.69 368 ASN A C 1
ATOM 2779 O O . ASN A 1 368 ? 8.568 -2.497 -21.133 1.00 67.69 368 ASN A O 1
ATOM 2783 N N . GLN A 1 369 ? 9.114 -1.582 -23.107 1.00 76.06 369 GLN A N 1
ATOM 2784 C CA . GLN A 1 369 ? 10.515 -1.468 -22.768 1.00 76.06 369 GLN A CA 1
ATOM 2785 C C . GLN A 1 369 ? 10.785 -0.075 -22.236 1.00 76.06 369 GLN A C 1
ATOM 2787 O O . GLN A 1 369 ? 10.366 0.934 -22.809 1.00 76.06 369 GLN A O 1
ATOM 2792 N N . THR A 1 370 ? 11.489 -0.048 -21.117 1.00 79.19 370 THR A N 1
ATOM 2793 C CA . THR A 1 370 ? 12.061 1.173 -20.583 1.00 79.19 370 THR A CA 1
ATOM 2794 C C . THR A 1 370 ? 13.338 1.480 -21.333 1.00 79.19 370 THR A C 1
ATOM 2796 O O . THR A 1 370 ? 14.175 0.603 -21.542 1.00 79.19 370 THR A O 1
ATOM 2799 N N . MET A 1 371 ? 13.480 2.736 -21.720 1.00 81.19 371 MET A N 1
ATOM 2800 C CA . MET A 1 371 ? 14.679 3.263 -22.334 1.00 81.19 371 MET A CA 1
ATOM 2801 C C . MET A 1 371 ? 15.230 4.402 -21.492 1.00 81.19 371 MET A C 1
ATOM 2803 O O . MET A 1 371 ? 14.468 5.216 -20.966 1.00 81.19 371 MET A O 1
ATOM 2807 N N . TYR A 1 372 ? 16.551 4.452 -21.419 1.00 78.31 372 TYR A N 1
ATOM 2808 C CA . TYR A 1 372 ? 17.327 5.471 -20.731 1.00 78.31 372 TYR A CA 1
ATOM 2809 C C . TYR A 1 372 ? 18.139 6.261 -21.743 1.00 78.31 372 TYR A C 1
ATOM 2811 O O . TYR A 1 372 ? 18.557 5.714 -22.765 1.00 78.31 372 TYR A O 1
ATOM 2819 N N . ARG A 1 373 ? 18.370 7.536 -21.457 1.00 77.75 373 ARG A N 1
ATOM 2820 C CA . ARG A 1 373 ? 19.152 8.430 -22.303 1.00 77.75 373 ARG A CA 1
ATOM 2821 C C . ARG A 1 373 ? 20.545 8.644 -21.717 1.00 77.75 373 ARG A C 1
ATOM 2823 O O . ARG A 1 373 ? 20.688 8.865 -20.521 1.00 77.75 373 ARG A O 1
ATOM 2830 N N . ARG A 1 374 ? 21.572 8.611 -22.568 1.00 77.06 374 ARG A N 1
ATOM 2831 C CA . ARG A 1 374 ? 22.943 9.047 -22.257 1.00 77.06 374 ARG A CA 1
ATOM 2832 C C . ARG A 1 374 ? 23.444 9.919 -23.397 1.00 77.06 374 ARG A C 1
ATOM 2834 O O . ARG A 1 374 ? 23.685 9.432 -24.503 1.00 77.06 374 ARG A O 1
ATOM 2841 N N . GLY A 1 375 ? 23.543 11.222 -23.144 1.00 76.88 375 GLY A N 1
ATOM 2842 C CA . GLY A 1 375 ? 23.759 12.209 -24.199 1.00 76.88 375 GLY A CA 1
ATOM 2843 C C . GLY A 1 375 ? 22.651 12.125 -25.252 1.00 76.88 375 GLY A C 1
ATOM 2844 O O . GLY A 1 375 ? 21.484 12.370 -24.965 1.00 76.88 375 GLY A O 1
ATOM 2845 N N . ASN A 1 376 ? 23.003 11.733 -26.474 1.00 81.19 376 ASN A N 1
ATOM 2846 C CA . ASN A 1 376 ? 22.053 11.613 -27.582 1.00 81.19 376 ASN A CA 1
ATOM 2847 C C . ASN A 1 376 ? 21.653 10.160 -27.907 1.00 81.19 376 ASN A C 1
ATOM 2849 O O . ASN A 1 376 ? 20.987 9.905 -28.907 1.00 81.19 376 ASN A O 1
ATOM 2853 N N . GLN A 1 377 ? 22.083 9.198 -27.087 1.00 84.06 377 GLN A N 1
ATOM 2854 C CA . GLN A 1 377 ? 21.816 7.780 -27.294 1.00 84.06 377 GLN A CA 1
ATOM 2855 C C . GLN A 1 377 ? 20.774 7.267 -26.300 1.00 84.06 377 GLN A C 1
ATOM 2857 O O . GLN A 1 377 ? 20.909 7.451 -25.090 1.00 84.06 377 GLN A O 1
ATOM 2862 N N . TRP A 1 378 ? 19.764 6.574 -26.815 1.00 86.25 378 TRP A N 1
ATOM 2863 C CA . TRP A 1 378 ? 18.767 5.848 -26.040 1.00 86.25 378 TRP A CA 1
ATOM 2864 C C . TRP A 1 378 ? 19.119 4.367 -25.962 1.00 86.25 378 TRP A C 1
ATOM 2866 O O . TRP A 1 378 ? 19.411 3.759 -26.986 1.00 86.25 378 TRP A O 1
ATOM 2876 N N . PHE A 1 379 ? 19.046 3.763 -24.779 1.00 85.25 379 PHE A N 1
ATOM 2877 C CA . PHE A 1 379 ? 19.403 2.358 -24.576 1.00 85.25 379 PHE A CA 1
ATOM 2878 C C . PHE A 1 379 ? 18.465 1.641 -23.599 1.00 85.25 379 PHE A C 1
ATOM 2880 O O . PHE A 1 379 ? 17.836 2.267 -22.744 1.00 85.25 379 PHE A O 1
ATOM 2887 N N . THR A 1 380 ? 18.346 0.319 -23.731 1.00 82.31 380 THR A N 1
ATOM 2888 C CA . THR A 1 380 ? 17.601 -0.526 -22.783 1.00 82.31 380 THR A CA 1
ATOM 2889 C C . THR A 1 380 ? 18.441 -0.817 -21.529 1.00 82.31 380 THR A C 1
ATOM 2891 O O . THR A 1 380 ? 19.668 -0.856 -21.619 1.00 82.31 380 THR A O 1
ATOM 2894 N N . PRO A 1 381 ? 17.837 -1.023 -20.341 1.00 77.88 381 PRO A N 1
ATOM 2895 C CA . PRO A 1 381 ? 18.579 -1.158 -19.081 1.00 77.88 381 PRO A CA 1
ATOM 2896 C C . PRO A 1 381 ? 19.632 -2.281 -19.055 1.00 77.88 381 PRO A C 1
ATOM 2898 O O . PRO A 1 381 ? 20.630 -2.155 -18.352 1.00 77.88 381 PRO A O 1
ATOM 2901 N N . ASP A 1 382 ? 19.463 -3.348 -19.838 1.00 80.19 382 ASP A N 1
ATOM 2902 C CA . ASP A 1 382 ? 20.445 -4.432 -19.989 1.00 80.19 382 ASP A CA 1
ATOM 2903 C C . ASP A 1 382 ? 21.721 -4.022 -20.748 1.00 80.19 382 ASP A C 1
ATOM 2905 O O . ASP A 1 382 ? 22.704 -4.760 -20.746 1.00 80.19 382 ASP A O 1
ATOM 2909 N N . LEU A 1 383 ? 21.720 -2.841 -21.370 1.00 82.94 383 LEU A N 1
ATOM 2910 C CA . LEU A 1 383 ? 22.836 -2.268 -22.123 1.00 82.94 383 LEU A CA 1
ATOM 2911 C C . LEU A 1 383 ? 23.462 -1.062 -21.414 1.00 82.94 383 LEU A C 1
ATOM 2913 O O . LEU A 1 383 ? 24.267 -0.350 -22.006 1.00 82.94 383 LEU A O 1
ATOM 2917 N N . ALA A 1 384 ? 23.128 -0.827 -20.141 1.00 73.81 384 ALA A N 1
ATOM 2918 C CA . ALA A 1 384 ? 23.654 0.305 -19.378 1.00 73.81 384 ALA A CA 1
ATOM 2919 C C . ALA A 1 384 ? 25.193 0.332 -19.309 1.00 73.81 384 ALA A C 1
ATOM 2921 O O . ALA A 1 384 ? 25.795 1.405 -19.334 1.00 73.81 384 ALA A O 1
ATOM 2922 N N . GLU A 1 385 ? 25.834 -0.834 -19.287 1.00 72.00 385 GLU A N 1
ATOM 2923 C CA . GLU A 1 385 ? 27.296 -0.958 -19.207 1.00 72.00 385 GLU A CA 1
ATOM 2924 C C . GLU A 1 385 ? 27.974 -1.049 -20.579 1.00 72.00 385 GLU A C 1
ATOM 2926 O O . GLU A 1 385 ? 29.189 -0.900 -20.672 1.00 72.00 385 GLU A O 1
ATOM 2931 N N . VAL A 1 386 ? 27.198 -1.248 -21.647 1.00 73.69 386 VAL A N 1
ATOM 2932 C CA . VAL A 1 386 ? 27.728 -1.400 -23.002 1.00 73.69 386 VAL A CA 1
ATOM 2933 C C . VAL A 1 386 ? 28.035 -0.022 -23.569 1.00 73.69 386 VAL A C 1
ATOM 2935 O O . VAL A 1 386 ? 27.139 0.801 -23.765 1.00 73.69 386 VAL A O 1
ATOM 2938 N N . LYS A 1 387 ? 29.314 0.236 -23.846 1.00 68.56 387 LYS A N 1
ATOM 2939 C CA . LYS A 1 387 ? 29.724 1.443 -24.569 1.00 68.56 387 LYS A CA 1
ATOM 2940 C C . LYS A 1 387 ? 29.552 1.243 -26.074 1.00 68.56 387 LYS A C 1
ATOM 2942 O O . LYS A 1 387 ? 29.601 0.127 -26.585 1.00 68.56 387 LYS A O 1
ATOM 2947 N N . ALA A 1 388 ? 29.344 2.340 -26.798 1.00 59.53 388 ALA A N 1
ATOM 2948 C CA . ALA A 1 388 ? 29.077 2.311 -28.237 1.00 59.53 388 ALA A CA 1
ATOM 2949 C C . ALA A 1 388 ? 30.252 1.763 -29.082 1.00 59.53 388 ALA A C 1
ATOM 2951 O O . ALA A 1 388 ? 30.058 1.422 -30.248 1.00 59.53 388 ALA A O 1
ATOM 2952 N N . ASP A 1 389 ? 31.446 1.709 -28.495 1.00 63.09 389 ASP A N 1
ATOM 2953 C CA . ASP A 1 389 ? 32.722 1.227 -29.027 1.00 63.09 389 ASP A CA 1
ATOM 2954 C C . ASP A 1 389 ? 33.205 -0.070 -28.347 1.00 63.09 389 ASP A C 1
ATOM 2956 O O . ASP A 1 389 ? 34.333 -0.512 -28.569 1.00 63.09 389 ASP A O 1
ATOM 2960 N N . ASP A 1 390 ? 32.358 -0.701 -27.530 1.00 65.44 390 ASP A N 1
ATOM 2961 C CA . ASP A 1 390 ? 32.711 -1.913 -26.802 1.00 65.44 390 ASP A CA 1
ATOM 2962 C C . ASP A 1 390 ? 32.839 -3.120 -27.748 1.00 65.44 390 ASP A C 1
ATOM 2964 O O . ASP A 1 390 ? 31.856 -3.747 -28.161 1.00 65.44 390 ASP A O 1
ATOM 2968 N N . ALA A 1 391 ? 34.086 -3.464 -28.078 1.00 56.69 391 ALA A N 1
ATOM 2969 C CA . ALA A 1 391 ? 34.429 -4.601 -28.927 1.00 56.69 391 ALA A CA 1
ATOM 2970 C C . ALA A 1 391 ? 33.986 -5.954 -28.335 1.00 56.69 391 ALA A C 1
ATOM 2972 O O . ALA A 1 391 ? 33.843 -6.922 -29.081 1.00 56.69 391 ALA A O 1
ATOM 2973 N N . SER A 1 392 ? 33.740 -6.037 -27.021 1.00 58.88 392 SER A N 1
ATOM 2974 C CA . SER A 1 392 ? 33.293 -7.267 -26.355 1.00 58.88 392 SER A CA 1
ATOM 2975 C C . SER A 1 392 ? 31.791 -7.539 -26.523 1.00 58.88 392 SER A C 1
ATOM 2977 O O . SER A 1 392 ? 31.352 -8.682 -26.394 1.00 58.88 392 SER A O 1
ATOM 2979 N N . ALA A 1 393 ? 31.005 -6.518 -26.881 1.00 66.44 393 ALA A N 1
ATOM 2980 C CA . ALA A 1 393 ? 29.551 -6.609 -27.012 1.00 66.44 393 ALA A CA 1
ATOM 2981 C C . ALA A 1 393 ? 29.066 -6.982 -28.430 1.00 66.44 393 ALA A C 1
ATOM 2983 O O . ALA A 1 393 ? 27.856 -7.056 -28.659 1.00 66.44 393 ALA A O 1
ATOM 2984 N N . ASN A 1 394 ? 29.984 -7.226 -29.380 1.00 79.81 394 ASN A N 1
ATOM 2985 C CA . ASN A 1 394 ? 29.686 -7.545 -30.785 1.00 79.81 394 ASN A CA 1
ATOM 2986 C C . ASN A 1 394 ? 28.655 -6.589 -31.415 1.00 79.81 394 ASN A C 1
ATOM 2988 O O . ASN A 1 394 ? 27.737 -7.033 -32.096 1.00 79.81 394 ASN A O 1
ATOM 2992 N N . VAL A 1 395 ? 28.756 -5.280 -31.167 1.00 84.19 395 VAL A N 1
ATOM 2993 C CA . VAL A 1 395 ? 27.728 -4.306 -31.570 1.00 84.19 395 VAL A CA 1
ATOM 2994 C C . VAL A 1 395 ? 27.595 -4.228 -33.097 1.00 84.19 395 VAL A C 1
ATOM 2996 O O . VAL A 1 395 ? 28.556 -3.930 -33.805 1.00 84.19 395 VAL A O 1
ATOM 2999 N N . VAL A 1 396 ? 26.385 -4.460 -33.616 1.00 88.00 396 VAL A N 1
ATOM 3000 C CA . VAL A 1 396 ? 26.075 -4.338 -35.048 1.00 88.00 396 VAL A CA 1
ATOM 3001 C C . VAL A 1 396 ? 25.494 -2.960 -35.334 1.00 88.00 396 VAL A C 1
ATOM 3003 O O . VAL A 1 396 ? 24.402 -2.623 -34.875 1.00 88.00 396 VAL A O 1
ATOM 3006 N N . THR A 1 397 ? 26.204 -2.170 -36.133 1.00 90.31 397 THR A N 1
ATOM 3007 C CA . THR A 1 397 ? 25.751 -0.832 -36.525 1.00 90.31 397 THR A CA 1
ATOM 3008 C C . THR A 1 397 ? 24.841 -0.891 -37.750 1.00 90.31 397 THR A C 1
ATOM 3010 O O . THR A 1 397 ? 25.177 -1.498 -38.772 1.00 90.31 397 THR A O 1
ATOM 3013 N N . VAL A 1 398 ? 23.691 -0.233 -37.647 1.00 91.06 398 VAL A N 1
ATOM 3014 C CA . VAL A 1 398 ? 22.670 -0.090 -38.693 1.00 91.06 398 VAL A CA 1
ATOM 3015 C C . VAL A 1 398 ? 22.299 1.388 -38.785 1.00 91.06 398 VAL A C 1
ATOM 3017 O O . VAL A 1 398 ? 22.325 2.085 -37.773 1.00 91.06 398 VAL A O 1
ATOM 3020 N N . ARG A 1 399 ? 21.963 1.898 -39.971 1.00 92.31 399 ARG A N 1
ATOM 3021 C CA . ARG A 1 399 ? 21.509 3.285 -40.123 1.00 92.31 399 ARG A CA 1
ATOM 3022 C C . ARG A 1 399 ? 20.002 3.329 -40.322 1.00 92.31 399 ARG A C 1
ATOM 3024 O O . ARG A 1 399 ? 19.446 2.508 -41.045 1.00 92.31 399 ARG A O 1
ATOM 3031 N N . GLN A 1 400 ? 19.335 4.289 -39.688 1.00 91.81 400 GLN A N 1
ATOM 3032 C CA . GLN A 1 400 ? 17.900 4.480 -39.860 1.00 91.81 400 GLN A CA 1
ATOM 3033 C C . GLN A 1 400 ? 17.558 4.638 -41.352 1.00 91.81 400 GLN A C 1
ATOM 3035 O O . GLN A 1 400 ? 18.221 5.377 -42.077 1.00 91.81 400 GLN A O 1
ATOM 3040 N N . PHE A 1 401 ? 16.530 3.911 -41.795 1.00 91.12 401 PHE A N 1
ATOM 3041 C CA . PHE A 1 401 ? 16.040 3.868 -43.182 1.00 91.12 401 PHE A CA 1
ATOM 3042 C C . PHE A 1 401 ? 16.982 3.258 -44.237 1.00 91.12 401 PHE A C 1
ATOM 3044 O O . PHE A 1 401 ? 16.663 3.326 -45.422 1.00 91.12 401 PHE A O 1
ATOM 3051 N N . ASP A 1 402 ? 18.081 2.604 -43.847 1.00 93.06 402 ASP A N 1
ATOM 3052 C CA . ASP A 1 402 ? 18.859 1.780 -44.780 1.00 93.06 402 ASP A CA 1
ATOM 3053 C C . ASP A 1 402 ? 18.210 0.393 -45.021 1.00 93.06 402 ASP A C 1
ATOM 3055 O O . ASP A 1 402 ? 17.259 -0.026 -44.346 1.00 93.06 402 ASP A O 1
ATOM 3059 N N . ASP A 1 403 ? 18.731 -0.367 -45.988 1.00 92.12 403 ASP A N 1
ATOM 3060 C CA . ASP A 1 403 ? 18.220 -1.712 -46.293 1.00 92.12 403 ASP A CA 1
ATOM 3061 C C . ASP A 1 403 ? 18.325 -2.680 -45.101 1.00 92.12 403 ASP A C 1
ATOM 3063 O O . ASP A 1 403 ? 17.481 -3.571 -44.938 1.00 92.12 403 ASP A O 1
ATOM 3067 N N . ARG A 1 404 ? 19.341 -2.508 -44.244 1.00 90.38 404 ARG A N 1
ATOM 3068 C CA . ARG A 1 404 ? 19.564 -3.336 -43.048 1.00 90.38 404 ARG A CA 1
ATOM 3069 C C . ARG A 1 404 ? 18.539 -3.013 -41.960 1.00 90.38 404 ARG A C 1
ATOM 3071 O O . ARG A 1 404 ? 18.082 -3.930 -41.282 1.00 90.38 404 ARG A O 1
ATOM 3078 N N . TYR A 1 405 ? 18.115 -1.760 -41.841 1.00 90.81 405 TYR A N 1
ATOM 3079 C CA . TYR A 1 405 ? 17.059 -1.294 -40.952 1.00 90.81 405 TYR A CA 1
ATOM 3080 C C . TYR A 1 405 ? 15.710 -1.886 -41.351 1.00 90.81 405 TYR A C 1
ATOM 3082 O O . TYR A 1 405 ? 15.013 -2.468 -40.520 1.00 90.81 405 TYR A O 1
ATOM 3090 N N . PHE A 1 406 ? 15.363 -1.854 -42.640 1.00 92.12 406 PHE A N 1
ATOM 3091 C CA . PHE A 1 406 ? 14.132 -2.498 -43.105 1.00 92.12 406 PHE A CA 1
ATOM 3092 C C . PHE A 1 406 ? 14.191 -4.028 -43.015 1.00 92.12 406 PHE A C 1
ATOM 3094 O O . PHE A 1 406 ? 13.168 -4.667 -42.759 1.00 92.12 406 PHE A O 1
ATOM 3101 N N . ALA A 1 407 ? 15.368 -4.639 -43.187 1.00 89.88 407 ALA A N 1
ATOM 3102 C CA . ALA A 1 407 ? 15.551 -6.064 -42.918 1.00 89.88 407 ALA A CA 1
ATOM 3103 C C . ALA A 1 407 ? 15.323 -6.397 -41.433 1.00 89.88 407 ALA A C 1
ATOM 3105 O O . ALA A 1 407 ? 14.665 -7.395 -41.133 1.00 89.88 407 ALA A O 1
ATOM 3106 N N . LEU A 1 408 ? 15.793 -5.537 -40.522 1.00 87.50 408 LEU A N 1
ATOM 3107 C CA . LEU A 1 408 ? 15.579 -5.668 -39.082 1.00 87.50 408 LEU A CA 1
ATOM 3108 C C . LEU A 1 408 ? 14.090 -5.574 -38.729 1.00 87.50 408 LEU A C 1
ATOM 3110 O O . LEU A 1 408 ? 13.590 -6.445 -38.026 1.00 87.50 408 LEU A O 1
ATOM 3114 N N . ILE A 1 409 ? 13.361 -4.595 -39.279 1.00 87.94 409 ILE A N 1
ATOM 3115 C CA . ILE A 1 409 ? 11.912 -4.436 -39.053 1.00 87.94 409 ILE A CA 1
ATOM 3116 C C . ILE A 1 409 ? 11.132 -5.681 -39.490 1.00 87.94 409 ILE A C 1
ATOM 3118 O O . ILE A 1 409 ? 10.269 -6.169 -38.759 1.00 87.94 409 ILE A O 1
ATOM 3122 N N . ARG A 1 410 ? 11.430 -6.207 -40.687 1.00 88.06 410 ARG A N 1
ATOM 3123 C CA . ARG A 1 410 ? 10.714 -7.358 -41.267 1.00 88.06 410 ARG A CA 1
ATOM 3124 C C . ARG A 1 410 ? 10.914 -8.651 -40.484 1.00 88.06 410 ARG A C 1
ATOM 3126 O O . ARG A 1 410 ? 10.035 -9.506 -40.500 1.00 88.06 410 ARG A O 1
ATOM 3133 N N . ARG A 1 411 ? 12.068 -8.810 -39.836 1.00 85.50 411 ARG A N 1
ATOM 3134 C CA . ARG A 1 411 ? 12.403 -10.009 -39.060 1.00 85.50 411 ARG A CA 1
ATOM 3135 C C . ARG A 1 411 ? 11.845 -9.966 -37.631 1.00 85.50 411 ARG A C 1
ATOM 3137 O O . ARG A 1 411 ? 11.909 -10.972 -36.935 1.00 85.50 411 ARG A O 1
ATOM 3144 N N . ASN A 1 412 ? 11.308 -8.832 -37.182 1.00 80.31 412 ASN A N 1
ATOM 3145 C CA . ASN A 1 412 ? 11.052 -8.592 -35.767 1.00 80.31 412 ASN A CA 1
ATOM 3146 C C . ASN A 1 412 ? 9.571 -8.444 -35.400 1.00 80.31 412 ASN A C 1
ATOM 3148 O O . ASN A 1 412 ? 8.694 -8.349 -36.256 1.00 80.31 412 ASN A O 1
ATOM 3152 N N . ASN A 1 413 ? 9.295 -8.425 -34.097 1.00 79.44 413 ASN A N 1
ATOM 3153 C CA . ASN A 1 413 ? 7.967 -8.266 -33.530 1.00 79.44 413 ASN A CA 1
ATOM 3154 C C . ASN A 1 413 ? 7.548 -6.791 -33.400 1.00 79.44 413 ASN A C 1
ATOM 3156 O O . ASN A 1 413 ? 8.351 -5.857 -33.459 1.00 79.44 413 ASN A O 1
ATOM 3160 N N . THR A 1 414 ? 6.250 -6.586 -33.176 1.00 78.25 414 THR A N 1
ATOM 3161 C CA . THR A 1 414 ? 5.633 -5.259 -33.063 1.00 78.25 414 THR A CA 1
ATOM 3162 C C . THR A 1 414 ? 6.220 -4.413 -31.932 1.00 78.25 414 THR A C 1
ATOM 3164 O O . THR A 1 414 ? 6.380 -3.207 -32.103 1.00 78.25 414 THR A O 1
ATOM 3167 N N . ALA A 1 415 ? 6.572 -5.023 -30.796 1.00 74.25 415 ALA A N 1
ATOM 3168 C CA . ALA A 1 415 ? 7.117 -4.298 -29.650 1.00 74.25 415 ALA A CA 1
ATOM 3169 C C . ALA A 1 415 ? 8.500 -3.709 -29.955 1.00 74.25 415 ALA A C 1
ATOM 3171 O O . ALA A 1 415 ? 8.757 -2.554 -29.630 1.00 74.25 415 ALA A O 1
ATOM 3172 N N . PHE A 1 416 ? 9.372 -4.462 -30.626 1.00 79.69 416 PHE A N 1
ATOM 3173 C CA . PHE A 1 416 ? 10.678 -3.947 -31.022 1.00 79.69 416 PHE A CA 1
ATOM 3174 C C . PHE A 1 416 ? 10.583 -2.951 -32.174 1.00 79.69 416 PHE A C 1
ATOM 3176 O O . PHE A 1 416 ? 11.276 -1.938 -32.177 1.00 79.69 416 PHE A O 1
ATOM 3183 N N . ASN A 1 417 ? 9.691 -3.191 -33.134 1.00 85.31 417 ASN A N 1
ATOM 3184 C CA . ASN A 1 417 ? 9.470 -2.237 -34.218 1.00 85.31 417 ASN A CA 1
ATOM 3185 C C . ASN A 1 417 ? 8.977 -0.883 -33.684 1.00 85.31 417 ASN A C 1
ATOM 3187 O O . ASN A 1 417 ? 9.356 0.153 -34.226 1.00 85.31 417 ASN A O 1
ATOM 3191 N N . ALA A 1 418 ? 8.222 -0.870 -32.579 1.00 82.62 418 ALA A N 1
ATOM 3192 C CA . ALA A 1 418 ? 7.872 0.363 -31.878 1.00 82.62 418 ALA A CA 1
ATOM 3193 C C . ALA A 1 418 ? 9.100 1.089 -31.289 1.00 82.62 418 ALA A C 1
ATOM 3195 O O . ALA A 1 418 ? 9.131 2.316 -31.307 1.00 82.62 418 ALA A O 1
ATOM 3196 N N . LEU A 1 419 ? 10.126 0.365 -30.818 1.00 82.56 419 LEU A N 1
ATOM 3197 C CA . LEU A 1 419 ? 11.385 0.964 -30.345 1.00 82.56 419 LEU A CA 1
ATOM 3198 C C . LEU A 1 419 ? 12.152 1.616 -31.485 1.00 82.56 419 LEU A C 1
ATOM 3200 O O . LEU A 1 419 ? 12.553 2.768 -31.360 1.00 82.56 419 LEU A O 1
ATOM 3204 N N . LEU A 1 420 ? 12.306 0.916 -32.608 1.00 87.50 420 LEU A N 1
ATOM 3205 C CA . LEU A 1 420 ? 12.960 1.479 -33.790 1.00 87.50 420 LEU A CA 1
ATOM 3206 C C . LEU A 1 420 ? 12.239 2.746 -34.277 1.00 87.50 420 LEU A C 1
ATOM 3208 O O . LEU A 1 420 ? 12.873 3.763 -34.539 1.00 87.50 420 LEU A O 1
ATOM 3212 N N . ALA A 1 421 ? 10.904 2.712 -34.317 1.00 85.69 421 ALA A N 1
ATOM 3213 C CA . ALA A 1 421 ? 10.078 3.845 -34.731 1.00 85.69 421 ALA A CA 1
ATOM 3214 C C . ALA A 1 421 ? 10.084 5.023 -33.739 1.00 85.69 421 ALA A C 1
ATOM 3216 O O . ALA A 1 421 ? 9.668 6.120 -34.100 1.00 85.69 421 ALA A O 1
ATOM 3217 N N . SER A 1 422 ? 10.530 4.812 -32.497 1.00 83.88 422 SER A N 1
ATOM 3218 C CA . SER A 1 422 ? 10.589 5.866 -31.476 1.00 83.88 422 SER A CA 1
ATOM 3219 C C . SER A 1 422 ? 11.786 6.810 -31.616 1.00 83.88 422 SER A C 1
ATOM 3221 O O . SER A 1 422 ? 11.807 7.855 -30.969 1.00 83.88 422 SER A O 1
ATOM 3223 N N . GLN A 1 423 ? 12.792 6.426 -32.408 1.00 87.44 423 GLN A N 1
ATOM 3224 C CA . GLN A 1 423 ? 14.017 7.194 -32.607 1.00 87.44 423 GLN A CA 1
ATOM 3225 C C . GLN A 1 423 ? 13.710 8.517 -33.321 1.00 87.44 423 GLN A C 1
ATOM 3227 O O . GLN A 1 423 ? 13.228 8.516 -34.456 1.00 87.44 423 GLN A O 1
ATOM 3232 N N . GLN A 1 424 ? 13.999 9.638 -32.656 1.00 85.44 424 GLN A N 1
ATOM 3233 C CA . GLN A 1 424 ? 13.830 10.979 -33.219 1.00 85.44 424 GLN A CA 1
ATOM 3234 C C . GLN A 1 424 ? 15.063 11.426 -34.016 1.00 85.44 424 GLN A C 1
ATOM 3236 O O . GLN A 1 424 ? 16.116 10.786 -33.996 1.00 85.44 424 GLN A O 1
ATOM 3241 N N . ALA A 1 425 ? 14.931 12.546 -34.732 1.00 84.00 425 ALA A N 1
ATOM 3242 C CA . ALA A 1 425 ? 16.014 13.109 -35.529 1.00 84.00 425 ALA A CA 1
ATOM 3243 C C . ALA A 1 425 ? 17.240 13.424 -34.659 1.00 84.00 425 ALA A C 1
ATOM 3245 O O . ALA A 1 425 ? 17.133 14.053 -33.608 1.00 84.00 425 ALA A O 1
ATOM 3246 N N . GLY A 1 426 ? 18.406 12.978 -35.120 1.00 84.25 426 GLY A N 1
ATOM 3247 C CA . GLY A 1 426 ? 19.666 13.115 -34.403 1.00 84.25 426 GLY A CA 1
ATOM 3248 C C . GLY A 1 426 ? 19.894 12.059 -33.323 1.00 84.25 426 GLY A C 1
ATOM 3249 O O . GLY A 1 426 ? 21.052 11.817 -33.016 1.00 84.25 426 GLY A O 1
ATOM 3250 N N . GLU A 1 427 ? 18.870 11.395 -32.783 1.00 88.50 427 GLU A N 1
ATOM 3251 C CA . GLU A 1 427 ? 19.044 10.403 -31.715 1.00 88.50 427 GLU A CA 1
ATOM 3252 C C . GLU A 1 427 ? 19.740 9.131 -32.219 1.00 88.50 427 GLU A C 1
ATOM 3254 O O . GLU A 1 427 ? 19.518 8.686 -33.344 1.00 88.50 427 GLU A O 1
ATOM 3259 N N . GLU A 1 428 ? 20.532 8.492 -31.362 1.00 89.81 428 GLU A N 1
ATOM 3260 C CA . GLU A 1 428 ? 21.001 7.118 -31.556 1.00 89.81 428 GLU A CA 1
ATOM 3261 C C . GLU A 1 428 ? 20.188 6.143 -30.699 1.00 89.81 428 GLU A C 1
ATOM 3263 O O . GLU A 1 428 ? 19.704 6.495 -29.623 1.00 89.81 428 GLU A O 1
ATOM 3268 N N . LEU A 1 429 ? 20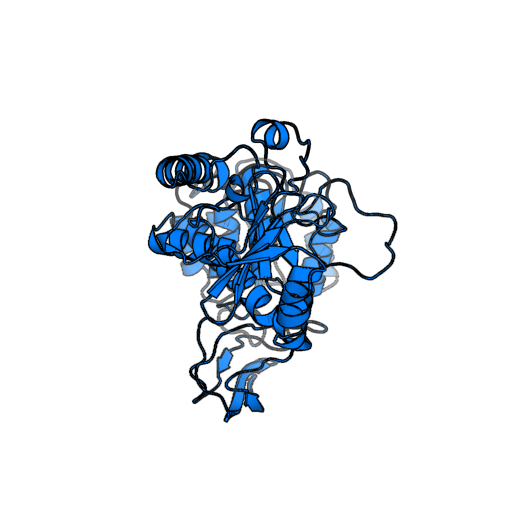.081 4.889 -31.140 1.00 89.81 429 LEU A N 1
ATOM 3269 C CA . LEU A 1 429 ? 19.396 3.830 -30.400 1.00 89.81 429 LEU A CA 1
ATOM 3270 C C . LEU A 1 429 ? 20.324 2.629 -30.193 1.00 89.81 429 LEU A C 1
ATOM 3272 O O . LEU A 1 429 ? 20.879 2.108 -31.154 1.00 89.81 429 LEU A O 1
ATOM 3276 N N . LEU A 1 430 ? 20.460 2.149 -28.962 1.00 88.88 430 LEU A N 1
ATOM 3277 C CA . LEU A 1 430 ? 21.190 0.933 -28.616 1.00 88.88 430 LEU A CA 1
ATOM 3278 C C . LEU A 1 430 ? 20.204 -0.087 -28.031 1.00 88.88 430 LEU A C 1
ATOM 3280 O O . LEU A 1 430 ? 19.643 0.118 -26.958 1.00 88.88 430 LEU A O 1
ATOM 3284 N N . VAL A 1 431 ? 19.949 -1.176 -28.753 1.00 88.12 431 VAL A N 1
ATOM 3285 C CA . VAL A 1 431 ? 18.914 -2.165 -28.398 1.00 88.12 431 VAL A CA 1
ATOM 3286 C C . VAL A 1 431 ? 19.410 -3.589 -28.594 1.00 88.12 431 VAL A C 1
ATOM 3288 O O . VAL A 1 431 ? 20.206 -3.865 -29.490 1.00 88.12 431 VAL A O 1
ATOM 3291 N N . LYS A 1 432 ? 18.911 -4.516 -27.773 1.00 85.94 432 LYS A N 1
ATOM 3292 C CA . LYS A 1 432 ? 19.242 -5.940 -27.861 1.00 85.94 432 LYS A CA 1
ATOM 3293 C C . LYS A 1 432 ? 18.086 -6.730 -28.461 1.00 85.94 432 LYS A C 1
ATOM 3295 O O . LYS A 1 432 ? 16.955 -6.654 -27.986 1.00 85.94 432 LYS A O 1
ATOM 3300 N N . LEU A 1 433 ? 18.381 -7.530 -29.480 1.00 79.75 433 LEU A N 1
ATOM 3301 C CA . LEU A 1 433 ? 17.426 -8.407 -30.148 1.00 79.75 433 LEU A CA 1
ATOM 3302 C C . LEU A 1 433 ? 18.014 -9.806 -30.299 1.00 79.75 433 LEU A C 1
ATOM 3304 O O . LEU A 1 433 ? 19.100 -9.955 -30.844 1.00 79.75 433 LEU A O 1
ATOM 3308 N N . GLU A 1 434 ? 17.297 -10.833 -29.830 1.00 78.62 434 GLU A N 1
ATOM 3309 C CA . GLU A 1 434 ? 17.721 -12.244 -29.945 1.00 78.62 434 GLU A CA 1
ATOM 3310 C C . GLU A 1 434 ? 19.161 -12.500 -29.445 1.00 78.62 434 GLU A C 1
ATOM 3312 O O . GLU A 1 434 ? 19.863 -13.375 -29.939 1.00 78.62 434 GLU A O 1
ATOM 3317 N N . GLY A 1 435 ? 19.622 -11.723 -28.459 1.00 80.62 435 GLY A N 1
ATOM 3318 C CA . GLY A 1 435 ? 20.987 -11.812 -27.930 1.00 80.62 435 GLY A CA 1
ATOM 3319 C C . GLY A 1 435 ? 22.013 -10.903 -28.616 1.00 80.62 435 GLY A C 1
ATOM 3320 O O . GLY A 1 435 ? 23.068 -10.674 -28.033 1.00 80.62 435 GLY A O 1
ATOM 3321 N N . GLN A 1 436 ? 21.692 -10.331 -29.778 1.00 86.62 436 GLN A N 1
ATOM 3322 C CA . GLN A 1 436 ? 22.549 -9.433 -30.551 1.00 86.62 436 GLN A CA 1
ATOM 3323 C C . GLN A 1 436 ? 22.288 -7.963 -30.197 1.00 86.62 436 GLN A C 1
ATOM 3325 O O . GLN A 1 436 ? 21.141 -7.518 -30.164 1.00 86.62 436 GLN A O 1
ATOM 3330 N N . VAL A 1 437 ? 23.351 -7.195 -29.952 1.00 89.12 437 VAL A N 1
ATOM 3331 C CA . VAL A 1 437 ? 23.276 -5.747 -29.703 1.00 89.12 437 VAL A CA 1
ATOM 3332 C C . VAL A 1 437 ? 23.329 -4.995 -31.031 1.00 89.12 437 VAL A C 1
ATOM 3334 O O . VAL A 1 437 ? 24.201 -5.264 -31.861 1.00 89.12 437 VAL A O 1
ATOM 3337 N N . TYR A 1 438 ? 22.410 -4.053 -31.224 1.00 89.50 438 TYR A N 1
ATOM 3338 C CA . TYR A 1 438 ? 22.328 -3.191 -32.397 1.00 89.50 438 TYR A CA 1
ATOM 3339 C C . TYR A 1 438 ? 22.472 -1.727 -31.998 1.00 89.50 438 TYR A C 1
ATOM 3341 O O . TYR A 1 438 ? 21.777 -1.267 -31.092 1.00 89.50 438 TYR A O 1
ATOM 3349 N N . ARG A 1 439 ? 23.324 -0.994 -32.719 1.00 91.75 439 ARG A N 1
ATOM 3350 C CA . ARG A 1 439 ? 23.427 0.468 -32.657 1.00 91.75 439 ARG A CA 1
ATOM 3351 C C . ARG A 1 439 ? 22.787 1.058 -33.909 1.00 91.75 439 ARG A C 1
ATOM 3353 O O . ARG A 1 439 ? 23.319 0.891 -35.004 1.00 91.75 439 ARG A O 1
ATOM 3360 N N . ILE A 1 440 ? 21.653 1.728 -33.753 1.00 91.94 440 ILE A N 1
ATOM 3361 C CA . ILE A 1 440 ? 20.937 2.403 -34.833 1.00 91.94 440 ILE A CA 1
ATOM 3362 C C . ILE A 1 440 ? 21.359 3.869 -34.863 1.00 91.94 440 ILE A C 1
ATOM 3364 O O . ILE A 1 440 ? 21.079 4.625 -33.932 1.00 91.94 440 ILE A O 1
ATOM 3368 N N . LEU A 1 441 ? 22.044 4.264 -35.931 1.00 91.44 441 LEU A N 1
ATOM 3369 C CA . LEU A 1 441 ? 22.433 5.650 -36.184 1.00 91.44 441 LEU A CA 1
ATOM 3370 C C . LEU A 1 441 ? 21.268 6.428 -36.810 1.00 91.44 441 LEU A C 1
ATOM 3372 O O . LEU A 1 441 ? 20.477 5.818 -37.538 1.00 91.44 441 LEU A O 1
ATOM 3376 N N . PRO A 1 442 ? 21.163 7.749 -36.581 1.00 90.31 442 PRO A N 1
ATOM 3377 C CA . PRO A 1 442 ? 20.150 8.572 -37.232 1.00 90.31 442 PRO A CA 1
ATOM 3378 C C . PRO A 1 442 ? 20.318 8.576 -38.760 1.00 90.31 442 PRO A C 1
ATOM 3380 O O . PRO A 1 442 ? 21.398 8.282 -39.297 1.00 90.31 442 PRO A O 1
ATOM 3383 N N . ALA A 1 443 ? 19.230 8.910 -39.454 1.00 86.56 443 ALA A N 1
ATOM 3384 C CA . ALA A 1 443 ? 19.261 9.209 -40.882 1.00 86.56 443 ALA A CA 1
ATOM 3385 C C . ALA A 1 443 ? 20.181 10.415 -41.170 1.00 86.56 443 ALA A C 1
ATOM 3387 O O . ALA A 1 443 ? 20.401 11.243 -40.283 1.00 86.56 443 ALA A O 1
ATOM 3388 N N . GLU A 1 444 ? 20.747 10.468 -42.379 1.00 75.38 444 GLU A N 1
ATOM 3389 C CA . GLU A 1 444 ? 21.582 11.594 -42.842 1.00 75.38 444 GLU A CA 1
ATOM 3390 C C . GLU A 1 444 ? 20.778 12.865 -43.128 1.00 75.38 444 GLU A C 1
ATOM 3392 O O . GLU A 1 444 ? 19.615 12.744 -43.585 1.00 75.38 444 GLU A O 1
#

Foldseek 3Di:
DDWDWDDALDIDIPDPQLGDDPDPVVVVSVVVVVVVDDDDHHGALLRHLLSNQLSDDQDDLDAAEDEAEDAAAGDHDDRDDLVVSLVSSVVSNSNLHAYEYEYEAFHDQQLSNLSNRVSSQHYYDYHHPPGDPCVVVVVRCVQPVAFFWAPKDKDKPPFQWDLKAPPRDHTAGVVDDDDIATDTQDFAKIKIWMWTRGSSHIDIDIDIDGGDNDDPPLVCLFRLLLSLLQLLLVLLSCCLNPNDDPVSLVSNCVSCQFQVPDDLLCLQLLPLPDLLQCPPVSVVVSVVSCVVQSNPSGGPSNNLNSVSSVCSSPVPTDPDADDDDDDPDDDLDDDQDDHGQFRQDQPDPVCVVVVHTDGRPQWGAFSRFIWGDHPQEIEGSVCSNPDPPPPVQQEAEDEQPDPVNVVVCVVDDPRVVRVSVVRDAQHWYWYDDPSHIYIYGYDD

Nearest PDB structures (foldseek):
  6fpy-assembly1_A  TM=8.618E-01  e=3.698E-13  Homo sapiens
  6fpy-assembly2_B  TM=8.607E-01  e=3.698E-13  Homo sapiens
  6fpz-assembly2_B  TM=8.598E-01  e=3.698E-13  Homo sapiens
  9c4f-assembly1_I  TM=8.903E-01  e=2.157E-07  Homo sapiens
  5oqm-assembly1_4  TM=6.970E-01  e=2.204E-01  Saccharomyces cerevisiae S288C

pLDDT: mean 78.25, std 18.82, range [22.25, 97.56]

Solvent-accessible surface area (backbone atoms only — not comparable to full-atom values): 25109 Å² total; per-residue (Å²): 103,47,71,51,68,60,62,14,59,58,66,53,60,77,47,92,58,62,59,40,66,79,44,74,66,54,48,51,52,50,52,52,55,57,73,67,63,71,93,64,80,41,29,15,53,48,53,38,44,33,58,60,32,54,47,44,67,62,81,59,67,59,90,50,77,43,82,45,75,44,52,53,51,51,65,19,84,66,57,86,50,61,70,57,48,41,50,51,38,57,72,24,31,71,36,72,40,25,27,33,26,37,34,37,45,40,52,24,47,43,47,48,37,42,51,41,5,59,77,28,65,41,45,63,49,77,33,53,85,90,50,64,57,68,60,53,54,51,52,51,46,64,57,64,72,46,73,54,35,31,76,43,47,77,48,48,66,86,27,60,68,41,82,48,30,57,79,73,56,58,65,40,22,68,98,56,83,87,78,76,41,61,44,64,76,51,45,46,80,38,51,40,37,42,36,26,31,40,89,62,38,84,47,77,47,79,42,84,43,78,44,73,76,73,77,90,52,75,89,60,50,53,51,66,46,25,41,46,37,29,50,39,17,49,41,52,47,49,34,62,71,74,45,87,48,70,71,53,52,50,52,36,48,50,47,24,51,61,54,59,46,81,42,93,79,42,53,69,77,33,39,82,88,51,66,81,76,45,61,66,62,50,50,55,54,40,52,58,39,42,71,68,50,61,67,35,37,40,36,68,54,10,54,51,52,52,49,54,33,51,51,24,47,62,46,86,60,49,93,69,76,78,89,81,87,79,78,97,76,78,74,95,73,79,52,59,67,46,82,80,69,37,40,35,45,50,72,41,76,68,30,48,74,69,73,44,69,46,79,47,87,18,50,46,76,41,88,73,46,26,33,38,47,58,90,59,34,37,29,35,65,94,44,61,81,61,55,99,78,40,79,89,60,64,62,42,80,38,40,49,87,37,76,65,37,54,51,51,50,74,76,51,55,72,59,58,45,45,49,65,70,64,63,51,92,76,30,31,39,40,47,76,54,100,88,45,34,35,36,36,39,43,62,135